Protein 2GT1 (pdb70)

Nearest PDB structures (foldseek):
  2h1f-assembly1_A  TM=1.003E+00  e=7.179E-62  Escherichia coli O6
  2h1h-assembly2_B  TM=9.904E-01  e=3.050E-58  Escherichia coli RS218
  2h1f-assembly2_B  TM=9.824E-01  e=8.985E-54  Escherichia coli O6
  3tov-assembly1_A  TM=8.145E-01  e=1.033E-15  Veillonella parvula DSM 2008
  3tov-assembly2_B  TM=8.050E-01  e=7.998E-15  Veillonella parvula DSM 2008

InterPro domains:
  IPR002201 Glycosyl transferase, family 9 [PF01075] (76-304)
  IPR002201 Glycosyl transferase, family 9 [cd03789] (2-303)
  IPR011908 Lipopolysaccharide heptosyltransferase I [TIGR02193] (2-318)
  IPR051199 Lipopolysaccharide/Lipooligosaccharide Heptosyltransferase [PTHR30160] (1-299)

Structure (mmCIF, N/CA/C/O backbone):
data_2GT1
#
_entry.id   2GT1
#
_cell.length_a   78.650
_cell.length_b   88.790
_cell.length_c   89.810
_cell.angle_alpha   90.00
_cell.angle_beta   90.00
_cell.angle_gamma   90.00
#
_symmetry.space_group_name_H-M   'P 21 21 21'
#
loop_
_entity.id
_entity.type
_entity.pdbx_description
1 polymer 'Lipopolysaccharide heptosyltransferase-1'
2 water water
#
loop_
_atom_site.group_PDB
_atom_site.id
_atom_site.type_symbol
_atom_site.label_atom_id
_atom_site.label_alt_id
_atom_site.label_comp_id
_atom_site.label_asym_id
_atom_site.label_entity_id
_atom_site.label_seq_id
_atom_site.pdbx_PDB_ins_code
_atom_site.Cartn_x
_atom_site.Cartn_y
_atom_site.Cartn_z
_atom_site.occupancy
_atom_site.B_iso_or_equiv
_atom_site.auth_seq_id
_atom_site.auth_comp_id
_atom_site.auth_asym_id
_atom_site.auth_atom_id
_atom_site.pdbx_PDB_model_num
ATOM 1 N N . MET A 1 1 ? -24.481 63.470 50.574 1.00 38.79 1 MET A N 1
ATOM 2 C CA . MET A 1 1 ? -23.704 63.129 49.347 1.00 37.88 1 MET A CA 1
ATOM 3 C C . MET A 1 1 ? -23.597 61.609 49.190 1.00 35.91 1 MET A C 1
ATOM 4 O O . MET A 1 1 ? -23.346 60.894 50.162 1.00 34.87 1 MET A O 1
ATOM 9 N N . ARG A 1 2 ? -23.815 61.113 47.975 1.00 32.92 2 ARG A N 1
ATOM 10 C CA . ARG A 1 2 ? -23.709 59.681 47.724 1.00 29.88 2 ARG A CA 1
ATOM 11 C C . ARG A 1 2 ? -22.716 59.492 46.582 1.00 27.70 2 ARG A C 1
ATOM 12 O O . ARG A 1 2 ? -22.881 60.060 45.505 1.00 25.42 2 ARG A O 1
ATOM 20 N N . VAL A 1 3 ? -21.685 58.693 46.836 1.00 24.02 3 VAL A N 1
ATOM 21 C CA . VAL A 1 3 ? -20.633 58.438 45.855 1.00 20.68 3 VAL A CA 1
ATOM 22 C C . VAL A 1 3 ? -20.581 56.960 45.469 1.00 20.21 3 VAL A C 1
ATOM 23 O O . VAL A 1 3 ? -20.770 56.075 46.308 1.00 20.04 3 VAL A O 1
ATOM 27 N N . LEU A 1 4 ? -20.352 56.687 44.189 1.00 18.52 4 LEU A N 1
ATOM 28 C CA . LEU A 1 4 ? -20.261 55.312 43.740 1.00 17.08 4 LEU A CA 1
ATOM 29 C C . LEU A 1 4 ? -18.784 54.990 43.507 1.00 17.02 4 LEU A C 1
ATOM 30 O O . LEU A 1 4 ? -18.072 55.748 42.844 1.00 15.48 4 LEU A O 1
ATOM 35 N N . ILE A 1 5 ? -18.357 53.864 44.057 1.00 15.59 5 ILE A N 1
ATOM 36 C CA . ILE A 1 5 ? -16.982 53.394 43.920 1.00 14.84 5 ILE A CA 1
ATOM 37 C C . ILE A 1 5 ? -16.896 52.230 42.930 1.00 13.81 5 ILE A C 1
ATOM 38 O O . ILE A 1 5 ? -17.662 51.265 43.028 1.00 15.78 5 ILE A O 1
ATOM 43 N N . VAL A 1 6 ? -15.990 52.329 41.953 1.00 15.27 6 VAL A N 1
ATOM 44 C CA . VAL A 1 6 ? -15.773 51.212 41.026 1.00 15.80 6 VAL A CA 1
ATOM 45 C C . VAL A 1 6 ? -14.356 50.708 41.351 1.00 16.14 6 VAL A C 1
ATOM 46 O O . VAL A 1 6 ? -13.347 51.355 41.039 1.00 15.00 6 VAL A O 1
ATOM 50 N N . LYS A 1 7 ? -14.298 49.560 42.015 1.00 16.24 7 LYS A N 1
ATOM 51 C CA . LYS A 1 7 ? -13.030 48.946 42.434 1.00 16.73 7 LYS A CA 1
ATOM 52 C C . LYS A 1 7 ? -13.456 47.517 42.719 1.00 17.34 7 LYS A C 1
ATOM 53 O O . LYS A 1 7 ? -13.841 47.148 43.832 1.00 16.73 7 LYS A O 1
ATOM 59 N N . THR A 1 8 ? -13.380 46.702 41.683 1.00 20.06 8 THR A N 1
ATOM 60 C CA . THR A 1 8 ? -13.887 45.342 41.760 1.00 20.70 8 THR A CA 1
ATOM 61 C C . THR A 1 8 ? -12.999 44.208 42.194 1.00 22.16 8 THR A C 1
ATOM 62 O O . THR A 1 8 ? -13.439 43.305 42.903 1.00 20.21 8 THR A O 1
ATOM 66 N N . SER A 1 9 ? -11.752 44.230 41.766 1.00 23.41 9 SER A N 1
ATOM 67 C CA . SER A 1 9 ? -10.945 43.089 42.078 1.00 26.85 9 SER A CA 1
ATOM 68 C C . SER A 1 9 ? -9.546 43.175 42.562 1.00 30.32 9 SER A C 1
ATOM 69 O O . SER A 1 9 ? -8.799 44.129 42.335 1.00 32.82 9 SER A O 1
ATOM 72 N N . SER A 1 10 ? -9.230 42.019 43.122 1.00 31.04 10 SER A N 1
ATOM 73 C CA . SER A 1 10 ? -8.035 41.670 43.799 1.00 27.18 10 SER A CA 1
ATOM 74 C C . SER A 1 10 ? -8.564 42.026 45.167 1.00 22.37 10 SER A C 1
ATOM 75 O O . SER A 1 10 ? -8.978 43.159 45.403 1.00 17.71 10 SER A O 1
ATOM 78 N N . MET A 1 11 ? -8.610 41.040 46.042 1.00 19.25 11 MET A N 1
ATOM 79 C CA . MET A 1 11 ? -9.082 41.263 47.387 1.00 17.97 11 MET A CA 1
ATOM 80 C C . MET A 1 11 ? -8.233 42.373 47.971 1.00 17.16 11 MET A C 1
ATOM 81 O O . MET A 1 11 ? -8.738 43.260 48.645 1.00 15.61 11 MET A O 1
ATOM 86 N N . GLY A 1 12 ? -6.931 42.309 47.708 1.00 16.82 12 GLY A N 1
ATOM 87 C CA . GLY A 1 12 ? -6.025 43.322 48.238 1.00 16.93 12 GLY A CA 1
ATOM 88 C C . GLY A 1 12 ? -6.349 44.720 47.734 1.00 17.52 12 GLY A C 1
ATOM 89 O O . GLY A 1 12 ? -6.312 45.684 48.500 1.00 17.08 12 GLY A O 1
ATOM 90 N N . ASP A 1 13 ? -6.661 44.832 46.446 1.00 16.39 13 ASP A N 1
ATOM 91 C CA . ASP A 1 13 ? -7.006 46.126 45.873 1.00 17.16 13 ASP A CA 1
ATOM 92 C C . ASP A 1 13 ? -8.279 46.646 46.535 1.00 16.26 13 ASP A C 1
ATOM 93 O O . ASP A 1 13 ? -8.377 47.830 46.827 1.00 15.93 13 ASP A O 1
ATOM 98 N N . VAL A 1 14 ? -9.244 45.764 46.780 1.00 13.77 14 VAL A N 1
ATOM 99 C CA . VAL A 1 14 ? -10.497 46.212 47.412 1.00 14.73 14 VAL A CA 1
ATOM 100 C C . VAL A 1 14 ? -10.199 46.748 48.817 1.00 13.49 14 VAL A C 1
ATOM 101 O O . VAL A 1 14 ? -10.605 47.855 49.193 1.00 12.84 14 VAL A O 1
ATOM 105 N N . LEU A 1 15 ? -9.488 45.945 49.597 1.00 14.81 15 LEU A N 1
ATOM 106 C CA . LEU A 1 15 ? -9.120 46.328 50.961 1.00 14.55 15 LEU A CA 1
ATOM 107 C C . LEU A 1 15 ? -8.305 47.631 51.035 1.00 17.07 15 LEU A C 1
ATOM 108 O O . LEU A 1 15 ? -8.531 48.446 51.932 1.00 13.11 15 LEU A O 1
ATOM 113 N N . HIS A 1 16 ? -7.383 47.837 50.091 1.00 14.09 16 HIS A N 1
ATOM 114 C CA . HIS A 1 16 ? -6.544 49.048 50.086 1.00 15.60 16 HIS A CA 1
ATOM 115 C C . HIS A 1 16 ? -7.335 50.324 49.835 1.00 15.90 16 HIS A C 1
ATOM 116 O O . HIS A 1 16 ? -6.820 51.417 50.011 1.00 15.18 16 HIS A O 1
ATOM 123 N N . THR A 1 17 ? -8.586 50.170 49.416 1.00 15.21 17 THR A N 1
ATOM 124 C CA . THR A 1 17 ? -9.460 51.301 49.132 1.00 13.23 17 THR A CA 1
ATOM 125 C C . THR A 1 17 ? -10.146 51.834 50.402 1.00 14.31 17 THR A C 1
ATOM 126 O O . THR A 1 17 ? -10.559 52.989 50.455 1.00 13.61 17 THR A O 1
ATOM 130 N N . LEU A 1 18 ? -10.248 50.989 51.418 1.00 14.41 18 LEU A N 1
ATOM 131 C CA . LEU A 1 18 ? -10.936 51.342 52.655 1.00 14.74 18 LEU A CA 1
ATOM 132 C C . LEU A 1 18 ? -10.477 52.627 53.341 1.00 14.89 18 LEU A C 1
ATOM 133 O O . LEU A 1 18 ? -11.309 53.433 53.746 1.00 14.57 18 LEU A O 1
ATOM 138 N N . PRO A 1 19 ? -9.153 52.844 53.473 1.00 16.33 19 PRO A N 1
ATOM 139 C CA . PRO A 1 19 ? -8.696 54.073 54.134 1.00 15.40 19 PRO A CA 1
ATOM 140 C C . PRO A 1 19 ? -9.188 55.368 53.489 1.00 17.20 19 PRO A C 1
ATOM 141 O O . PRO A 1 19 ? -9.361 56.371 54.177 1.00 17.83 19 PRO A O 1
ATOM 145 N N . ALA A 1 20 ? -9.410 55.347 52.177 1.00 15.12 20 ALA A N 1
ATOM 146 C CA . ALA A 1 20 ? -9.896 56.534 51.491 1.00 15.37 20 ALA A CA 1
ATOM 147 C C . ALA A 1 20 ? -11.337 56.867 51.903 1.00 15.14 20 ALA A C 1
ATOM 148 O O . ALA A 1 20 ? -11.689 58.043 51.991 1.00 15.16 20 ALA A O 1
ATOM 150 N N . LEU A 1 21 ? -12.170 55.850 52.126 1.00 15.82 21 LEU A N 1
ATOM 151 C CA . LEU A 1 21 ? -13.544 56.100 52.555 1.00 16.31 21 LEU A CA 1
ATOM 152 C C . LEU A 1 21 ? -13.498 56.715 53.956 1.00 18.27 21 LEU A C 1
ATOM 153 O O . LEU A 1 21 ? -14.272 57.611 54.275 1.00 19.43 21 LEU A O 1
ATOM 158 N N . THR A 1 22 ? -12.593 56.219 54.793 1.00 17.77 22 THR A N 1
ATOM 159 C CA . THR A 1 22 ? -12.451 56.744 56.146 1.00 19.07 22 THR A CA 1
ATOM 160 C C . THR A 1 22 ? -12.121 58.239 56.067 1.00 18.77 22 THR A C 1
ATOM 161 O O . THR A 1 22 ? -12.799 59.057 56.698 1.00 20.65 22 THR A O 1
ATOM 165 N N . ASP A 1 23 ? -11.096 58.598 55.296 1.00 17.59 23 ASP A N 1
ATOM 166 C CA . ASP A 1 23 ? -10.734 60.012 55.108 1.00 19.39 23 ASP A CA 1
ATOM 167 C C . ASP A 1 23 ? -11.961 60.834 54.703 1.00 20.06 23 ASP A C 1
ATOM 168 O O . ASP A 1 23 ? -12.226 61.917 55.228 1.00 20.04 23 ASP A O 1
ATOM 173 N N . ALA A 1 24 ? -12.687 60.322 53.724 1.00 19.99 24 ALA A N 1
ATOM 174 C CA . ALA A 1 24 ? -13.851 61.028 53.202 1.00 21.50 24 ALA A CA 1
ATOM 175 C C . ALA A 1 24 ? -14.968 61.231 54.214 1.00 22.87 24 ALA A C 1
ATOM 176 O O . ALA A 1 24 ? -15.576 62.299 54.282 1.00 21.73 24 ALA A O 1
ATOM 178 N N . GLN A 1 25 ? -15.243 60.200 54.994 1.00 24.25 25 GLN A N 1
ATOM 179 C CA . GLN A 1 25 ? -16.287 60.267 55.994 1.00 26.40 25 GLN A CA 1
ATOM 180 C C . GLN A 1 25 ? -15.907 61.289 57.055 1.00 26.35 25 GLN A C 1
ATOM 181 O O . GLN A 1 25 ? -16.769 61.948 57.635 1.00 27.28 25 GLN A O 1
ATOM 187 N N . GLN A 1 26 ? -14.613 61.429 57.305 1.00 24.93 26 GLN A N 1
ATOM 188 C CA . GLN A 1 26 ? -14.156 62.388 58.291 1.00 26.91 26 GLN A CA 1
ATOM 189 C C . GLN A 1 26 ? -14.155 63.816 57.730 1.00 26.23 26 GLN A C 1
ATOM 190 O O . GLN A 1 26 ? -14.396 64.771 58.461 1.00 25.95 26 GLN A O 1
ATOM 196 N N . ALA A 1 27 ? -13.912 63.967 56.433 1.00 23.07 27 ALA A N 1
ATOM 197 C CA . ALA A 1 27 ? -13.907 65.303 55.829 1.00 24.56 27 ALA A CA 1
ATOM 198 C C . ALA A 1 27 ? -15.293 65.762 55.407 1.00 24.84 27 ALA A C 1
ATOM 199 O O . ALA A 1 27 ? -15.577 66.956 55.396 1.00 27.60 27 ALA A O 1
ATOM 201 N N . ILE A 1 28 ? -16.153 64.807 55.062 1.00 24.62 28 ILE A N 1
ATOM 202 C CA . ILE A 1 28 ? -17.501 65.095 54.593 1.00 27.40 28 ILE A CA 1
ATOM 203 C C . ILE A 1 28 ? -18.552 64.360 55.431 1.00 29.58 28 ILE A C 1
ATOM 204 O O . ILE A 1 28 ? -18.979 63.248 55.100 1.00 26.97 28 ILE A O 1
ATOM 209 N N . PRO A 1 29 ? -18.969 64.968 56.548 1.00 31.77 29 PRO A N 1
ATOM 210 C CA . PRO A 1 29 ? -19.977 64.334 57.405 1.00 32.93 29 PRO A CA 1
ATOM 211 C C . PRO A 1 29 ? -21.219 63.888 56.612 1.00 31.56 29 PRO A C 1
ATOM 212 O O . PRO A 1 29 ? -21.709 64.608 55.739 1.00 32.03 29 PRO A O 1
ATOM 216 N N . GLY A 1 30 ? -21.708 62.689 56.900 1.00 31.61 30 GLY A N 1
ATOM 217 C CA . GLY A 1 30 ? -22.900 62.208 56.221 1.00 31.29 30 GLY A CA 1
ATOM 218 C C . GLY A 1 30 ? -22.707 61.500 54.888 1.00 29.10 30 GLY A C 1
ATOM 219 O O . GLY A 1 30 ? -23.615 60.825 54.407 1.00 28.38 30 GLY A O 1
ATOM 220 N N . ILE A 1 31 ? -21.534 61.646 54.283 1.00 26.86 31 ILE A N 1
ATOM 221 C CA . ILE A 1 31 ? -21.280 61.006 52.997 1.00 24.81 31 ILE A CA 1
ATOM 222 C C . ILE A 1 31 ? -21.428 59.488 53.070 1.00 24.17 31 ILE A C 1
ATOM 223 O O . ILE A 1 31 ? -21.037 58.850 54.049 1.00 25.11 31 ILE A O 1
ATOM 228 N N . LYS A 1 32 ? -22.009 58.906 52.030 1.00 23.23 32 LYS A N 1
ATOM 229 C CA . LYS A 1 32 ? -22.176 57.465 51.964 1.00 23.12 32 LYS A CA 1
ATOM 230 C C . LYS A 1 32 ? -21.705 56.964 50.593 1.00 23.06 32 LYS A C 1
ATOM 231 O O . LYS A 1 32 ? -21.818 57.670 49.593 1.00 21.73 32 LYS A O 1
ATOM 237 N N . PHE A 1 33 ? -21.187 55.743 50.563 1.00 21.04 33 PHE A N 1
ATOM 238 C CA . PHE A 1 33 ? -20.683 55.173 49.321 1.00 21.56 33 PHE A CA 1
ATOM 239 C C . PHE A 1 33 ? -21.390 53.893 48.902 1.00 21.37 33 PHE A C 1
ATOM 240 O O . PHE A 1 33 ? -21.747 53.057 49.734 1.00 24.71 33 PHE A O 1
ATOM 248 N N . ASP A 1 34 ? -21.614 53.745 47.603 1.00 19.76 34 ASP A N 1
ATOM 249 C CA . ASP A 1 34 ? -22.149 52.497 47.087 1.00 17.78 34 ASP A CA 1
ATOM 250 C C . ASP A 1 34 ? -20.869 51.926 46.468 1.00 18.21 34 ASP A C 1
ATOM 251 O O . ASP A 1 34 ? -19.936 52.678 46.155 1.00 17.48 34 ASP A O 1
ATOM 256 N N . TRP A 1 35 ? -20.809 50.622 46.269 1.00 16.60 35 TRP A N 1
ATOM 257 C CA . TRP A 1 35 ? -19.559 50.032 45.781 1.00 18.19 35 TRP A CA 1
ATOM 258 C C . TRP A 1 35 ? -19.762 48.832 44.859 1.00 16.62 35 TRP A C 1
ATOM 259 O O . TRP A 1 35 ? -20.377 47.838 45.250 1.00 17.10 35 TRP A O 1
ATOM 270 N N . VAL A 1 36 ? -19.240 48.928 43.639 1.00 16.63 36 VAL A N 1
ATOM 271 C CA . VAL A 1 36 ? -19.315 47.833 42.678 1.00 16.32 36 VAL A CA 1
ATOM 272 C C . VAL A 1 36 ? -18.072 46.979 42.922 1.00 18.06 36 VAL A C 1
ATOM 273 O O . VAL A 1 36 ? -16.937 47.447 42.754 1.00 16.74 36 VAL A O 1
ATOM 277 N N . VAL A 1 37 ? -18.284 45.730 43.311 1.00 17.15 37 VAL A N 1
ATOM 278 C CA . VAL A 1 37 ? -17.175 44.842 43.652 1.00 20.20 37 VAL A CA 1
ATOM 279 C C . VAL A 1 37 ? -17.452 43.417 43.172 1.00 21.09 37 VAL A C 1
ATOM 280 O O . VAL A 1 37 ? -18.610 43.036 43.041 1.00 19.65 37 VAL A O 1
ATOM 284 N N . GLU A 1 38 ? -16.392 42.648 42.889 1.00 21.11 38 GLU A N 1
ATOM 285 C CA . GLU A 1 38 ? -16.540 41.249 42.464 1.00 22.06 38 GLU A CA 1
ATOM 286 C C . GLU A 1 38 ? -17.291 40.501 43.562 1.00 23.96 38 GLU A C 1
ATOM 287 O O . GLU A 1 38 ? -17.047 40.741 44.750 1.00 24.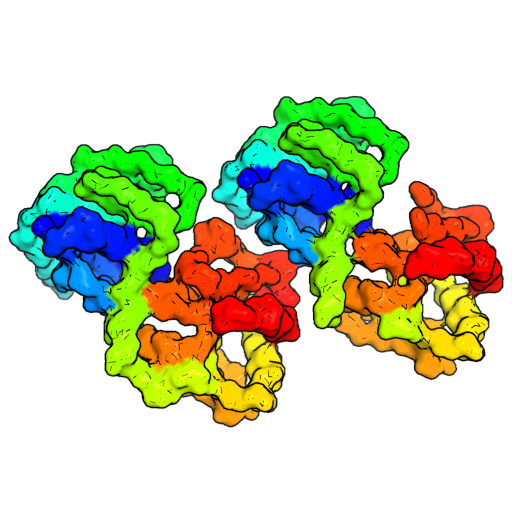48 38 GLU A O 1
ATOM 293 N N . GLU A 1 39 ? -18.179 39.588 43.169 1.00 22.80 39 GLU A N 1
ATOM 294 C CA . GLU A 1 39 ? -18.980 38.826 44.123 1.00 25.42 39 GLU A CA 1
ATOM 295 C C . GLU A 1 39 ? -18.187 38.156 45.245 1.00 26.49 39 GLU A C 1
ATOM 296 O O . GLU A 1 39 ? -18.638 38.129 46.395 1.00 28.72 39 GLU A O 1
ATOM 302 N N . GLY A 1 40 ? -17.025 37.601 44.918 1.00 25.53 40 GLY A N 1
ATOM 303 C CA . GLY A 1 40 ? -16.221 36.947 45.936 1.00 25.60 40 GLY A CA 1
ATOM 304 C C . GLY A 1 40 ? -15.748 37.870 47.054 1.00 26.60 40 GLY A C 1
ATOM 305 O O . GLY A 1 40 ? -15.370 37.398 48.129 1.00 26.39 40 GLY A O 1
ATOM 306 N N . PHE A 1 41 ? -15.780 39.183 46.823 1.00 24.25 41 PHE A N 1
ATOM 307 C CA . PHE A 1 41 ? -15.318 40.142 47.837 1.00 24.99 41 PHE A CA 1
ATOM 308 C C . PHE A 1 41 ? -16.429 41.051 48.328 1.00 22.51 41 PHE A C 1
ATOM 309 O O . PHE A 1 41 ? -16.184 42.001 49.066 1.00 21.75 41 PHE A O 1
ATOM 317 N N . ALA A 1 42 ? -17.657 40.750 47.932 1.00 22.78 42 ALA A N 1
ATOM 318 C CA . ALA A 1 42 ? -18.802 41.574 48.309 1.00 21.95 42 ALA A CA 1
ATOM 319 C C . ALA A 1 42 ? -18.990 41.882 49.797 1.00 20.18 42 ALA A C 1
ATOM 320 O O . ALA A 1 42 ? -19.545 42.924 50.148 1.00 22.87 42 ALA A O 1
ATOM 322 N N . GLN A 1 43 ? -18.553 40.997 50.682 1.00 21.57 43 GLN A N 1
ATOM 323 C CA . GLN A 1 43 ? -18.737 41.272 52.106 1.00 21.62 43 GLN A CA 1
ATOM 324 C C . GLN A 1 43 ? -17.808 42.372 52.630 1.00 20.42 43 GLN A C 1
ATOM 325 O O . GLN A 1 43 ? -18.144 43.094 53.581 1.00 19.70 43 GLN A O 1
ATOM 331 N N . ILE A 1 44 ? -16.647 42.522 52.002 1.00 19.29 44 ILE A N 1
ATOM 332 C CA . ILE A 1 44 ? -15.687 43.514 52.487 1.00 19.09 44 ILE A CA 1
ATOM 333 C C . ILE A 1 44 ? -16.212 44.944 52.638 1.00 18.90 44 ILE A C 1
ATOM 334 O O . ILE A 1 44 ? -16.094 45.544 53.714 1.00 17.62 44 ILE A O 1
ATOM 339 N N . PRO A 1 45 ? -16.814 45.516 51.579 1.00 18.58 45 PRO A N 1
ATOM 340 C CA . PRO A 1 45 ? -17.323 46.884 51.714 1.00 18.80 45 PRO A CA 1
ATOM 341 C C . PRO A 1 45 ? -18.391 47.055 52.810 1.00 19.92 45 PRO A C 1
ATOM 342 O O . PRO A 1 45 ? -18.475 48.114 53.446 1.00 17.73 45 PRO A O 1
ATOM 346 N N . SER A 1 46 ? -19.193 46.020 53.036 1.00 21.33 46 SER A N 1
ATOM 347 C CA . SER A 1 46 ? -20.257 46.092 54.049 1.00 22.58 46 SER A CA 1
ATOM 348 C C . SER A 1 46 ? -19.737 46.275 55.472 1.00 23.50 46 SER A C 1
ATOM 349 O O . SER A 1 46 ? -20.494 46.656 56.367 1.00 22.60 46 SER A O 1
ATOM 352 N N . TRP A 1 47 ? -18.451 46.008 55.690 1.00 22.99 47 TRP A N 1
ATOM 353 C CA . TRP A 1 47 ? -17.887 46.159 57.023 1.00 22.73 47 TRP A CA 1
ATOM 354 C C . TRP A 1 47 ? -17.547 47.607 57.360 1.00 23.74 47 TRP A C 1
ATOM 355 O O . TRP A 1 47 ? -17.349 47.941 58.522 1.00 24.26 47 TRP A O 1
ATOM 366 N N . HIS A 1 48 ? -17.490 48.474 56.352 1.00 22.36 48 HIS A N 1
ATOM 367 C CA . HIS A 1 48 ? -17.151 49.868 56.596 1.00 21.99 48 HIS A CA 1
ATOM 368 C C . HIS A 1 48 ? -18.409 50.702 56.864 1.00 22.60 48 HIS A C 1
ATOM 369 O O . HIS A 1 48 ? -19.394 50.592 56.144 1.00 21.67 48 HIS A O 1
ATOM 376 N N . ALA A 1 49 ? -18.364 51.548 57.890 1.00 22.96 49 ALA A N 1
ATOM 377 C CA . ALA A 1 49 ? -19.526 52.374 58.259 1.00 24.32 49 ALA A CA 1
ATOM 378 C C . ALA A 1 49 ? -20.080 53.303 57.172 1.00 24.48 49 ALA A C 1
ATOM 379 O O . ALA A 1 49 ? -21.288 53.571 57.140 1.00 25.46 49 ALA A O 1
ATOM 381 N N . ALA A 1 50 ? -19.208 53.791 56.293 1.00 22.04 50 ALA A N 1
ATOM 382 C CA . ALA A 1 50 ? -19.610 54.710 55.234 1.00 21.78 50 ALA A CA 1
ATOM 383 C C . ALA A 1 50 ? -20.228 54.065 53.991 1.00 21.00 50 ALA A C 1
ATOM 384 O O . ALA A 1 50 ? -20.630 54.772 53.075 1.00 22.40 50 ALA A O 1
ATOM 386 N N . VAL A 1 51 ? -20.307 52.745 53.953 1.00 22.03 51 VAL A N 1
ATOM 387 C CA . VAL A 1 51 ? -20.856 52.058 52.787 1.00 23.54 51 VAL A CA 1
ATOM 388 C C . VAL A 1 51 ? -22.345 51.743 52.916 1.00 26.25 51 VAL A C 1
ATOM 389 O O . VAL A 1 51 ? -22.805 51.260 53.953 1.00 25.04 51 VAL A O 1
ATOM 393 N N . GLU A 1 52 ? -23.092 52.028 51.855 1.00 26.61 52 GLU A N 1
ATOM 394 C CA . GLU A 1 52 ? -24.521 51.752 51.845 1.00 28.94 52 GLU A CA 1
ATOM 395 C C . GLU A 1 52 ? -24.784 50.519 50.981 1.00 28.36 52 GLU A C 1
ATOM 396 O O . GLU A 1 52 ? -24.790 49.393 51.480 1.00 29.48 52 GLU A O 1
ATOM 402 N N . ARG A 1 53 ? -24.967 50.725 49.679 1.00 27.26 53 ARG A N 1
ATOM 403 C CA . ARG A 1 53 ? -25.249 49.621 48.768 1.00 28.04 53 ARG A CA 1
ATOM 404 C C . ARG A 1 53 ? -24.020 48.977 48.138 1.00 27.58 53 ARG A C 1
ATOM 405 O O . ARG A 1 53 ? -23.131 49.666 47.635 1.00 25.53 53 ARG A O 1
ATOM 413 N N . VAL A 1 54 ? -23.978 47.651 48.177 1.00 24.49 54 VAL A N 1
ATOM 414 C CA . VAL A 1 54 ? -22.893 46.904 47.561 1.00 24.31 54 VAL A CA 1
ATOM 415 C C . VAL A 1 54 ? -23.499 46.301 46.302 1.00 25.19 54 VAL A C 1
ATOM 416 O O . VAL A 1 54 ? -24.521 45.618 46.373 1.00 25.18 54 VAL A O 1
ATOM 420 N N . ILE A 1 55 ? -22.878 46.556 45.154 1.00 22.61 55 ILE A N 1
ATOM 421 C CA . ILE A 1 55 ? -23.386 46.053 43.873 1.00 24.15 55 ILE A CA 1
ATOM 422 C C . ILE A 1 55 ? -22.387 45.059 43.299 1.00 24.44 55 ILE A C 1
ATOM 423 O O . ILE A 1 55 ? -21.398 45.451 42.687 1.00 24.63 55 ILE A O 1
ATOM 428 N N . PRO A 1 56 ? -22.640 43.753 43.482 1.00 24.42 56 PRO A N 1
ATOM 429 C CA . PRO A 1 56 ? -21.735 42.716 42.980 1.00 25.19 56 PRO A CA 1
ATOM 430 C C . PRO A 1 56 ? -21.698 42.462 41.476 1.00 25.13 56 PRO A C 1
ATOM 431 O O . PRO A 1 56 ? -22.717 42.545 40.789 1.00 24.44 56 PRO A O 1
ATOM 435 N N . VAL A 1 57 ? -20.500 42.179 40.977 1.00 24.06 57 VAL A N 1
ATOM 436 C CA . VAL A 1 57 ? -20.296 41.834 39.575 1.00 25.56 57 VAL A CA 1
ATOM 437 C C . VAL A 1 57 ? -19.502 40.541 39.582 1.00 28.02 57 VAL A C 1
ATOM 438 O O . VAL A 1 57 ? -18.933 40.167 40.606 1.00 25.99 57 VAL A O 1
ATOM 442 N N . ALA A 1 58 ? -19.473 39.862 38.439 1.00 30.30 58 ALA A N 1
ATOM 443 C CA . ALA A 1 58 ? -18.741 38.615 38.296 1.00 32.14 58 ALA A CA 1
ATOM 444 C C . ALA A 1 58 ? -18.261 38.591 36.850 1.00 33.50 58 ALA A C 1
ATOM 445 O O . ALA A 1 58 ? -18.656 37.730 36.062 1.00 32.65 58 ALA A O 1
ATOM 447 N N . ILE A 1 59 ? -17.411 39.554 36.513 1.00 34.96 59 ILE A N 1
ATOM 448 C CA . ILE A 1 59 ? -16.896 39.691 35.157 1.00 37.72 59 ILE A CA 1
ATOM 449 C C . ILE A 1 59 ? -16.315 38.416 34.552 1.00 39.95 59 ILE A C 1
ATOM 450 O O . ILE A 1 59 ? -16.735 37.997 33.473 1.00 40.74 59 ILE A O 1
ATOM 455 N N . ARG A 1 60 ? -15.358 37.793 35.234 1.00 43.26 60 ARG A N 1
ATOM 456 C CA . ARG A 1 60 ? -14.728 36.584 34.703 1.00 45.45 60 ARG A CA 1
ATOM 457 C C . ARG A 1 60 ? -15.707 35.436 34.525 1.00 45.84 60 ARG A C 1
ATOM 458 O O . ARG A 1 60 ? -15.664 34.730 33.515 1.00 46.55 60 ARG A O 1
ATOM 466 N N . ARG A 1 61 ? -16.587 35.245 35.502 1.00 44.97 61 ARG A N 1
ATOM 467 C CA . ARG A 1 61 ? -17.562 34.170 35.413 1.00 44.23 61 ARG A CA 1
ATOM 468 C C . ARG A 1 61 ? -18.559 34.447 34.293 1.00 44.69 61 ARG A C 1
ATOM 469 O O . ARG A 1 61 ? -18.886 33.560 33.504 1.00 45.69 61 ARG A O 1
ATOM 477 N N . TRP A 1 62 ? -19.047 35.680 34.232 1.00 43.85 62 TRP A N 1
ATOM 478 C CA . TRP A 1 62 ? -19.991 36.063 33.193 1.00 43.86 62 TRP A CA 1
ATOM 479 C C . TRP A 1 62 ? -19.350 35.910 31.813 1.00 46.40 62 TRP A C 1
ATOM 480 O O . TRP A 1 62 ? -19.977 35.402 30.883 1.00 47.04 62 TRP A O 1
ATOM 491 N N . ARG A 1 63 ? -18.102 36.360 31.692 1.00 48.55 63 ARG A N 1
ATOM 492 C CA . ARG A 1 63 ? -17.363 36.307 30.433 1.00 51.56 63 ARG A CA 1
ATOM 493 C C . ARG A 1 63 ? -17.368 34.916 29.788 1.00 52.25 63 ARG A C 1
ATOM 494 O O . ARG A 1 63 ? -17.206 34.780 28.571 1.00 52.07 63 ARG A O 1
ATOM 502 N N . LYS A 1 64 ? -17.551 33.882 30.598 1.00 51.85 64 LYS A N 1
ATOM 503 C CA . LYS A 1 64 ? -17.597 32.523 30.077 1.00 52.25 64 LYS A CA 1
ATOM 504 C C . LYS A 1 64 ? -19.065 32.149 29.898 1.00 52.44 64 LYS A C 1
ATOM 505 O O . LYS A 1 64 ? -19.606 31.393 30.705 1.00 53.76 64 LYS A O 1
ATOM 511 N N . ALA A 1 65 ? -19.691 32.689 28.849 1.00 51.70 65 ALA A N 1
ATOM 512 C CA . ALA A 1 65 ? -21.106 32.467 28.510 1.00 50.48 65 ALA A CA 1
ATOM 513 C C . ALA A 1 65 ? -21.863 33.773 28.696 1.00 50.07 65 ALA A C 1
ATOM 514 O O . ALA A 1 65 ? -22.970 33.795 29.234 1.00 49.61 65 ALA A O 1
ATOM 516 N N . TRP A 1 66 ? -21.257 34.854 28.223 1.00 49.89 66 TRP A N 1
ATOM 517 C CA . TRP A 1 66 ? -21.816 36.193 28.342 1.00 50.32 66 TRP A CA 1
ATOM 518 C C . TRP A 1 66 ? -23.274 36.380 27.906 1.00 51.04 66 TRP A C 1
ATOM 519 O O . TRP A 1 66 ? -24.050 37.025 28.616 1.00 51.11 66 TRP A O 1
ATOM 530 N N . PHE A 1 67 ? -23.654 35.823 26.757 1.00 50.85 67 PHE A N 1
ATOM 531 C CA . PHE A 1 67 ? -25.019 35.997 26.272 1.00 50.51 67 PHE A CA 1
ATOM 532 C C . PHE A 1 67 ? -26.014 34.877 26.555 1.00 50.38 67 PHE A C 1
ATOM 533 O O . PHE A 1 67 ? -27.098 34.845 25.966 1.00 49.52 67 PHE A O 1
ATOM 541 N N . SER A 1 68 ? -25.664 33.962 27.451 1.00 49.94 68 SER A N 1
ATOM 542 C CA . SER A 1 68 ? -26.579 32.884 27.793 1.00 49.39 68 SER A CA 1
ATOM 543 C C . SER A 1 68 ? -27.693 33.491 28.640 1.00 49.64 68 SER A C 1
ATOM 544 O O . SER A 1 68 ? -27.463 34.449 29.378 1.00 49.38 68 SER A O 1
ATOM 547 N N . ALA A 1 69 ? -28.897 32.935 28.536 1.00 48.39 69 ALA A N 1
ATOM 548 C CA . ALA A 1 69 ? -30.040 33.447 29.285 1.00 48.24 69 ALA A CA 1
ATOM 549 C C . ALA A 1 69 ? -29.746 33.707 30.761 1.00 47.19 69 ALA A C 1
ATOM 550 O O . ALA A 1 69 ? -30.045 34.783 31.273 1.00 46.45 69 ALA A O 1
ATOM 552 N N . PRO A 1 70 ? -29.165 32.723 31.468 1.00 47.21 70 PRO A N 1
ATOM 553 C CA . PRO A 1 70 ? -28.857 32.901 32.894 1.00 46.50 70 PRO A CA 1
ATOM 554 C C . PRO A 1 70 ? -27.992 34.130 33.170 1.00 44.89 70 PRO A C 1
ATOM 555 O O . PRO A 1 70 ? -28.365 35.001 33.953 1.00 45.24 70 PRO A O 1
ATOM 559 N N . ILE A 1 71 ? -26.832 34.190 32.526 1.00 43.37 71 ILE A N 1
ATOM 560 C CA . ILE A 1 71 ? -25.925 35.318 32.707 1.00 41.55 71 ILE A CA 1
ATOM 561 C C . ILE A 1 71 ? -26.594 36.608 32.244 1.00 40.60 71 ILE A C 1
ATOM 562 O O . ILE A 1 71 ? -26.498 37.648 32.902 1.00 39.15 71 ILE A O 1
ATOM 567 N N . LYS A 1 72 ? -27.283 36.528 31.111 1.00 39.58 72 LYS A N 1
ATOM 568 C CA . LYS A 1 72 ? -27.985 37.673 30.553 1.00 38.93 72 LYS A CA 1
ATOM 569 C C . LYS A 1 72 ? -28.874 38.272 31.634 1.00 37.36 72 LYS A C 1
ATOM 570 O O . LYS A 1 72 ? -28.943 39.487 31.796 1.00 37.37 72 LYS A O 1
ATOM 576 N N . ALA A 1 73 ? -29.550 37.405 32.377 1.00 35.75 73 ALA A N 1
ATOM 577 C CA . ALA A 1 73 ? -30.438 37.836 33.447 1.00 34.90 73 ALA A CA 1
ATOM 578 C C . ALA A 1 73 ? -29.635 38.511 34.550 1.00 34.79 73 ALA A C 1
ATOM 579 O O . ALA A 1 73 ? -30.016 39.568 35.051 1.00 34.93 73 ALA A O 1
ATOM 581 N N . GLU A 1 74 ? -28.524 37.892 34.931 1.00 34.18 74 GLU A N 1
ATOM 582 C CA . GLU A 1 74 ? -27.676 38.451 35.981 1.00 34.40 74 GLU A CA 1
ATOM 583 C C . GLU A 1 74 ? -27.190 39.839 35.602 1.00 33.12 74 GLU A C 1
ATOM 584 O O . GLU A 1 74 ? -27.309 40.781 36.383 1.00 32.64 74 GLU A O 1
ATOM 590 N N . ARG A 1 75 ? -26.639 39.958 34.399 1.00 33.43 75 ARG A N 1
ATOM 591 C CA . ARG A 1 75 ? -26.126 41.233 33.911 1.00 33.10 75 ARG A CA 1
ATOM 592 C C . ARG A 1 75 ? -27.209 42.315 33.858 1.00 32.59 75 ARG A C 1
ATOM 593 O O . ARG A 1 75 ? -26.953 43.481 34.177 1.00 32.02 75 ARG A O 1
ATOM 601 N N . LYS A 1 76 ? -28.422 41.938 33.460 1.00 30.22 76 LYS A N 1
ATOM 602 C CA . LYS A 1 76 ? -29.509 42.910 33.391 1.00 29.00 76 LYS A CA 1
ATOM 603 C C . LYS A 1 76 ? -29.813 43.414 34.794 1.00 28.41 76 LYS A C 1
ATOM 604 O O . LYS A 1 76 ? -30.011 44.613 35.006 1.00 29.61 76 LYS A O 1
ATOM 610 N N . ALA A 1 77 ? -29.853 42.496 35.755 1.00 28.02 77 ALA A N 1
ATOM 611 C CA . ALA A 1 77 ? -30.125 42.861 37.141 1.00 28.79 77 ALA A CA 1
ATOM 612 C C . ALA A 1 77 ? -29.011 43.798 37.628 1.00 28.41 77 ALA A C 1
ATOM 613 O O . ALA A 1 77 ? -29.264 44.751 38.362 1.00 27.45 77 ALA A O 1
ATOM 615 N N . PHE A 1 78 ? -27.781 43.516 37.206 1.00 27.63 78 PHE A N 1
ATOM 616 C CA . PHE A 1 78 ? -26.633 44.340 37.570 1.00 28.32 78 PHE A CA 1
ATOM 617 C C . PHE A 1 78 ? -26.732 45.763 37.003 1.00 28.23 78 PHE A C 1
ATOM 618 O O . PHE A 1 78 ? -26.576 46.740 37.724 1.00 26.87 78 PHE A O 1
ATOM 626 N N . ARG A 1 79 ? -26.979 45.881 35.703 1.00 28.76 79 ARG A N 1
ATOM 627 C CA . ARG A 1 79 ? -27.082 47.199 35.090 1.00 28.35 79 ARG A CA 1
ATOM 628 C C . ARG A 1 79 ? -28.198 48.030 35.709 1.00 28.54 79 ARG A C 1
ATOM 629 O O . ARG A 1 79 ? -28.061 49.241 35.893 1.00 24.16 79 ARG A O 1
ATOM 637 N N . GLU A 1 80 ? -29.304 47.378 36.046 1.00 28.74 80 GLU A N 1
ATOM 638 C CA . GLU A 1 80 ? -30.416 48.087 36.654 1.00 30.92 80 GLU A CA 1
ATOM 639 C C . GLU A 1 80 ? -30.041 48.601 38.039 1.00 30.22 80 GLU A C 1
ATOM 640 O O . GLU A 1 80 ? -30.416 49.709 38.418 1.00 30.48 80 GLU A O 1
ATOM 646 N N . ALA A 1 81 ? -29.286 47.801 38.785 1.00 30.58 81 ALA A N 1
ATOM 647 C CA . ALA A 1 81 ? -28.848 48.188 40.125 1.00 28.73 81 ALA A CA 1
ATOM 648 C C . ALA A 1 81 ? -27.856 49.341 40.010 1.00 28.11 81 ALA A C 1
ATOM 649 O O . ALA A 1 81 ? -27.960 50.345 40.714 1.00 28.34 81 ALA A O 1
ATOM 651 N N . LEU A 1 82 ? -26.894 49.182 39.108 1.00 26.68 82 LEU A N 1
ATOM 652 C CA . LEU A 1 82 ? -25.870 50.195 38.873 1.00 25.40 82 LEU A CA 1
ATOM 653 C C . LEU A 1 82 ? -26.438 51.560 38.463 1.00 25.52 82 LEU A C 1
ATOM 654 O O . LEU A 1 82 ? -25.975 52.600 38.942 1.00 25.37 82 LEU A O 1
ATOM 659 N N . GLN A 1 83 ? -27.447 51.567 37.593 1.00 24.28 83 GLN A N 1
ATOM 660 C CA . GLN A 1 83 ? -28.014 52.829 37.113 1.00 25.78 83 GLN A CA 1
ATOM 661 C C . GLN A 1 83 ? -29.206 53.386 37.904 1.00 26.25 83 GLN A C 1
ATOM 662 O O . GLN A 1 83 ? -29.748 54.434 37.559 1.00 27.25 83 GLN A O 1
ATOM 668 N N . ALA A 1 84 ? -29.601 52.700 38.966 1.00 28.04 84 ALA A N 1
ATOM 669 C CA . ALA A 1 84 ? -30.738 53.130 39.774 1.00 28.72 84 ALA A CA 1
ATOM 670 C C . ALA A 1 84 ? -30.576 54.518 40.379 1.00 30.60 84 ALA A C 1
ATOM 671 O O . ALA A 1 84 ? -31.479 55.349 40.306 1.00 30.58 84 ALA A O 1
ATOM 673 N N . LYS A 1 85 ? -29.420 54.787 40.969 1.00 31.32 85 LYS A N 1
ATOM 674 C CA . LYS A 1 85 ? -29.199 56.084 41.593 1.00 31.72 85 LYS A CA 1
ATOM 675 C C . LYS A 1 85 ? -28.350 57.082 40.803 1.00 31.24 85 LYS A C 1
ATOM 676 O O . LYS A 1 85 ? -27.464 56.706 40.044 1.00 29.11 85 LYS A O 1
ATOM 682 N N . ASN A 1 86 ? -28.641 58.366 40.984 1.00 30.54 86 ASN A N 1
ATOM 683 C CA . ASN A 1 86 ? -27.857 59.416 40.348 1.00 30.21 86 ASN A CA 1
ATOM 684 C C . ASN A 1 86 ? -26.878 59.889 41.415 1.00 29.06 86 ASN A C 1
ATOM 685 O O . ASN A 1 86 ? -27.263 60.511 42.409 1.00 27.78 86 ASN A O 1
ATOM 690 N N . TYR A 1 87 ? -25.608 59.570 41.206 1.00 25.23 87 TYR A N 1
ATOM 691 C CA . TYR A 1 87 ? -24.558 59.898 42.162 1.00 24.07 87 TYR A CA 1
ATOM 692 C C . TYR A 1 87 ? -23.949 61.294 42.046 1.00 24.37 87 TYR A C 1
ATOM 693 O O . TYR A 1 87 ? -23.908 61.901 40.963 1.00 25.00 87 TYR A O 1
ATOM 702 N N . ASP A 1 88 ? -23.471 61.804 43.176 1.00 22.74 88 ASP A N 1
ATOM 703 C CA . ASP A 1 88 ? -22.821 63.100 43.208 1.00 23.43 88 ASP A CA 1
ATOM 704 C C . ASP A 1 88 ? -21.441 62.955 42.579 1.00 23.40 88 ASP A C 1
ATOM 705 O O . ASP A 1 88 ? -20.860 63.921 42.090 1.00 24.08 88 ASP A O 1
ATOM 710 N N . ALA A 1 89 ? -20.932 61.730 42.593 1.00 24.23 89 ALA A N 1
ATOM 711 C CA . ALA A 1 89 ? -19.639 61.418 41.989 1.00 22.43 89 ALA A CA 1
ATOM 712 C C . ALA A 1 89 ? -19.494 59.922 41.858 1.00 21.46 89 ALA A C 1
ATOM 713 O O . ALA A 1 89 ? -20.052 59.148 42.644 1.00 20.89 89 ALA A O 1
ATOM 715 N N . VAL A 1 90 ? -18.766 59.511 40.827 1.00 19.96 90 VAL A N 1
ATOM 716 C CA . VAL A 1 90 ? -18.481 58.106 40.607 1.00 18.42 90 VAL A CA 1
ATOM 717 C C . VAL A 1 90 ? -16.954 58.109 40.586 1.00 18.81 90 VAL A C 1
ATOM 718 O O . VAL A 1 90 ? -16.346 58.882 39.845 1.00 18.62 90 VAL A O 1
ATOM 722 N N . ILE A 1 91 ? -16.337 57.291 41.430 1.00 16.76 91 ILE A N 1
ATOM 723 C CA . ILE A 1 91 ? -14.876 57.255 41.472 1.00 16.41 91 ILE A CA 1
ATOM 724 C C . ILE A 1 91 ? -14.402 55.880 41.049 1.00 15.18 91 ILE A C 1
ATOM 725 O O . ILE A 1 91 ? -14.685 54.870 41.714 1.00 17.44 91 ILE A O 1
ATOM 730 N N . ASP A 1 92 ? -13.696 55.850 39.930 1.00 14.86 92 ASP A N 1
ATOM 731 C CA . ASP A 1 92 ? -13.152 54.613 39.404 1.00 14.76 92 ASP A CA 1
ATOM 732 C C . ASP A 1 92 ? -11.737 54.582 39.980 1.00 15.55 92 ASP A C 1
ATOM 733 O O . ASP A 1 92 ? -10.878 55.368 39.564 1.00 14.08 92 ASP A O 1
ATOM 738 N N . ALA A 1 93 ? -11.503 53.714 40.962 1.00 14.87 93 ALA A N 1
ATOM 739 C CA . ALA A 1 93 ? -10.163 53.624 41.555 1.00 16.49 93 ALA A CA 1
ATOM 740 C C . ALA A 1 93 ? -9.434 52.409 41.000 1.00 15.96 93 ALA A C 1
ATOM 741 O O . ALA A 1 93 ? -8.398 52.001 41.529 1.00 16.57 93 ALA A O 1
ATOM 743 N N . GLN A 1 94 ? -9.969 51.846 39.925 1.00 16.51 94 GLN A N 1
ATOM 744 C CA . GLN A 1 94 ? -9.391 50.659 39.303 1.00 17.57 94 GLN A CA 1
ATOM 745 C C . GLN A 1 94 ? -8.483 51.030 38.120 1.00 18.54 94 GLN A C 1
ATOM 746 O O . GLN A 1 94 ? -7.368 50.526 37.990 1.00 19.96 94 GLN A O 1
ATOM 752 N N . GLY A 1 95 ? -8.962 51.913 37.255 1.00 17.71 95 GLY A N 1
ATOM 753 C CA . GLY A 1 95 ? -8.153 52.349 36.135 1.00 19.41 95 GLY A CA 1
ATOM 754 C C . GLY A 1 95 ? -7.864 51.322 35.062 1.00 20.32 95 GLY A C 1
ATOM 755 O O . GLY A 1 95 ? -6.792 51.368 34.448 1.00 21.69 95 GLY A O 1
ATOM 756 N N . LEU A 1 96 ? -8.808 50.412 34.836 1.00 19.33 96 LEU A N 1
ATOM 757 C CA . LEU A 1 96 ? -8.680 49.387 33.801 1.00 20.92 96 LEU A CA 1
ATOM 758 C C . LEU A 1 96 ? -9.764 49.646 32.772 1.00 20.22 96 LEU A C 1
ATOM 759 O O . LEU A 1 96 ? -10.878 50.000 33.131 1.00 19.50 96 LEU A O 1
ATOM 764 N N . VAL A 1 97 ? -9.445 49.473 31.491 1.00 21.90 97 VAL A N 1
ATOM 765 C CA . VAL A 1 97 ? -10.441 49.717 30.448 1.00 21.43 97 VAL A CA 1
ATOM 766 C C . VAL A 1 97 ? -11.671 48.810 30.613 1.00 22.33 97 VAL A C 1
ATOM 767 O O . VAL A 1 97 ? -12.820 49.259 30.500 1.00 20.57 97 VAL A O 1
ATOM 771 N N . LYS A 1 98 ? -11.434 47.539 30.911 1.00 22.77 98 LYS A N 1
ATOM 772 C CA . LYS A 1 98 ? -12.529 46.590 31.056 1.00 26.08 98 LYS A CA 1
ATOM 773 C C . LYS A 1 98 ? -13.603 47.061 32.038 1.00 25.57 98 LYS A C 1
ATOM 774 O O . LYS A 1 98 ? -14.786 47.147 31.689 1.00 24.44 98 LYS A O 1
ATOM 780 N N . SER A 1 99 ? -13.203 47.382 33.259 1.00 24.83 99 SER A N 1
ATOM 781 C CA . SER A 1 99 ? -14.189 47.838 34.238 1.00 25.79 99 SER A CA 1
ATOM 782 C C . SER A 1 99 ? -14.705 49.245 33.949 1.00 24.59 99 SER A C 1
ATOM 783 O O . SER A 1 99 ? -15.855 49.566 34.281 1.00 26.43 99 SER A O 1
ATOM 786 N N . ALA A 1 100 ? -13.876 50.082 33.328 1.00 22.47 100 ALA A N 1
ATOM 787 C CA . ALA A 1 100 ? -14.304 51.440 32.986 1.00 22.32 100 ALA A CA 1
ATOM 788 C C . ALA A 1 100 ? -15.390 51.414 31.895 1.00 22.72 100 ALA A C 1
ATOM 789 O O . ALA A 1 100 ? -16.335 52.199 31.932 1.00 23.31 100 ALA A O 1
ATOM 791 N N . ALA A 1 101 ? -15.268 50.500 30.934 1.00 23.51 101 ALA A N 1
ATOM 792 C CA . ALA A 1 101 ? -16.252 50.419 29.853 1.00 25.59 101 ALA A CA 1
ATOM 793 C C . ALA A 1 101 ? -17.517 49.649 30.249 1.00 25.99 101 ALA A C 1
ATOM 794 O O . ALA A 1 101 ? -18.609 49.954 29.780 1.00 28.11 101 ALA A O 1
ATOM 796 N N . LEU A 1 102 ? -17.375 48.656 31.114 1.00 25.39 102 LEU A N 1
ATOM 797 C CA . LEU A 1 102 ? -18.526 47.865 31.529 1.00 27.03 102 LEU A CA 1
ATOM 798 C C . LEU A 1 102 ? -19.275 48.452 32.729 1.00 26.27 102 LEU A C 1
ATOM 799 O O . LEU A 1 102 ? -20.484 48.284 32.853 1.00 26.45 102 LEU A O 1
ATOM 804 N N . VAL A 1 103 ? -18.564 49.169 33.596 1.00 24.99 103 VAL A N 1
ATOM 805 C CA . VAL A 1 103 ? -19.184 49.731 34.791 1.00 20.95 103 VAL A CA 1
ATOM 806 C C . VAL A 1 103 ? -19.198 51.249 34.848 1.00 20.43 103 VAL A C 1
ATOM 807 O O . VAL A 1 103 ? -20.263 51.878 34.783 1.00 19.52 103 VAL A O 1
ATOM 811 N N . THR A 1 104 ? -18.016 51.848 34.963 1.00 19.88 104 THR A N 1
ATOM 812 C CA . THR A 1 104 ? -17.922 53.291 35.094 1.00 18.39 104 THR A CA 1
ATOM 813 C C . THR A 1 104 ? -18.729 54.080 34.064 1.00 18.86 104 THR A C 1
ATOM 814 O O . THR A 1 104 ? -19.463 55.011 34.414 1.00 18.29 104 THR A O 1
ATOM 818 N N . ARG A 1 105 ? -18.594 53.689 32.805 1.00 20.06 105 ARG A N 1
ATOM 819 C CA . ARG A 1 105 ? -19.279 54.335 31.685 1.00 19.86 105 ARG A CA 1
ATOM 820 C C . ARG A 1 105 ? -20.800 54.374 31.829 1.00 21.57 105 ARG A C 1
ATOM 821 O O . ARG A 1 105 ? -21.452 55.315 31.353 1.00 20.44 105 ARG A O 1
ATOM 829 N N . LEU A 1 106 ? -21.355 53.354 32.477 1.00 20.66 106 LEU A N 1
ATOM 830 C CA . LEU A 1 106 ? -22.801 53.239 32.630 1.00 22.94 106 LEU A CA 1
ATOM 831 C C . LEU A 1 106 ? -23.437 53.894 33.857 1.00 24.79 106 LEU A C 1
ATOM 832 O O . LEU A 1 106 ? -24.658 54.029 33.907 1.00 23.54 106 LEU A O 1
ATOM 837 N N . ALA A 1 107 ? -22.624 54.292 34.837 1.00 23.73 107 ALA A N 1
ATOM 838 C CA . ALA A 1 107 ? -23.135 54.921 36.047 1.00 24.18 107 ALA A CA 1
ATOM 839 C C . ALA A 1 107 ? -23.623 56.348 35.794 1.00 25.26 107 ALA A C 1
ATOM 840 O O . ALA A 1 107 ? -23.140 57.024 34.885 1.00 25.77 107 ALA A O 1
ATOM 842 N N . HIS A 1 108 ? -24.581 56.800 36.598 1.00 25.24 108 HIS A N 1
ATOM 843 C CA . HIS A 1 108 ? -25.106 58.154 36.463 1.00 25.83 108 HIS A CA 1
ATOM 844 C C . HIS A 1 108 ? -24.413 59.066 37.473 1.00 25.71 108 HIS A C 1
ATOM 845 O O . HIS A 1 108 ? -24.536 58.867 38.693 1.00 24.07 108 HIS A O 1
ATOM 852 N N . GLY A 1 109 ? -23.694 60.065 36.961 1.00 22.68 109 GLY A N 1
ATOM 853 C CA . GLY A 1 109 ? -22.988 60.999 37.821 1.00 23.22 109 GLY A CA 1
ATOM 854 C C . GLY A 1 109 ? -21.630 61.372 37.251 1.00 21.43 109 GLY A C 1
ATOM 855 O O . GLY A 1 109 ? -21.118 60.680 36.379 1.00 23.16 109 GLY A O 1
ATOM 856 N N . VAL A 1 110 ? -21.042 62.464 37.728 1.00 22.35 110 VAL A N 1
ATOM 857 C CA . VAL A 1 110 ? -19.728 62.869 37.225 1.00 21.56 110 VAL A CA 1
ATOM 858 C C . VAL A 1 110 ? -18.734 61.755 37.560 1.00 21.76 110 VAL A C 1
ATOM 859 O O . VAL A 1 110 ? -18.643 61.323 38.718 1.00 18.63 110 VAL A O 1
ATOM 863 N N . LYS A 1 111 ? -18.004 61.294 36.543 1.00 20.76 111 LYS A N 1
ATOM 864 C CA . LYS A 1 111 ? -17.043 60.204 36.707 1.00 20.12 111 LYS A CA 1
ATOM 865 C C . LYS A 1 111 ? -15.604 60.670 36.868 1.00 18.94 111 LYS A C 1
ATOM 866 O O . LYS A 1 111 ? -15.065 61.413 36.037 1.00 18.73 111 LYS A O 1
ATOM 872 N N . HIS A 1 112 ? -14.988 60.209 37.952 1.00 16.76 112 HIS A N 1
ATOM 873 C CA . HIS A 1 112 ? -13.619 60.565 38.284 1.00 16.81 112 HIS A CA 1
ATOM 874 C C . HIS A 1 112 ? -12.709 59.343 38.209 1.00 16.95 112 HIS A C 1
ATOM 875 O O . HIS A 1 112 ? -13.109 58.234 38.571 1.00 15.10 112 HIS A O 1
ATOM 882 N N . GLY A 1 113 ? -11.470 59.562 37.782 1.00 16.12 113 GLY A N 1
ATOM 883 C CA . GLY A 1 113 ? -10.526 58.459 37.700 1.00 17.51 113 GLY A CA 1
ATOM 884 C C . GLY A 1 113 ? -9.121 58.959 37.447 1.00 16.59 113 GLY A C 1
ATOM 885 O O . GLY A 1 113 ? -8.887 60.160 37.381 1.00 16.02 113 GLY A O 1
ATOM 886 N N . MET A 1 114 ? -8.170 58.042 37.306 1.00 19.33 114 MET A N 1
ATOM 887 C CA . MET A 1 114 ? -6.796 58.456 37.057 1.00 18.88 114 MET A CA 1
ATOM 888 C C . MET A 1 114 ? -6.625 58.913 35.611 1.00 19.35 114 MET A C 1
ATOM 889 O O . MET A 1 114 ? -7.312 58.430 34.707 1.00 18.88 114 MET A O 1
ATOM 894 N N . ASP A 1 115 ? -5.719 59.859 35.401 1.00 19.35 115 ASP A N 1
ATOM 895 C CA . ASP A 1 115 ? -5.485 60.385 34.067 1.00 20.80 115 ASP A CA 1
ATOM 896 C C . ASP A 1 115 ? -4.639 59.445 33.203 1.00 22.26 115 ASP A C 1
ATOM 897 O O . ASP A 1 115 ? -4.190 58.394 33.664 1.00 19.22 115 ASP A O 1
ATOM 902 N N . TRP A 1 116 ? -4.443 59.831 31.947 1.00 20.95 116 TRP A N 1
ATOM 903 C CA . TRP A 1 116 ? -3.658 59.045 30.992 1.00 22.15 116 TRP A CA 1
ATOM 904 C C . TRP A 1 116 ? -2.248 58.712 31.520 1.00 22.16 116 TRP A C 1
ATOM 905 O O . TRP A 1 116 ? -1.725 57.616 31.310 1.00 21.44 116 TRP A O 1
ATOM 916 N N . GLN A 1 117 ? -1.631 59.656 32.215 1.00 23.69 117 GLN A N 1
ATOM 917 C CA . GLN A 1 117 ? -0.288 59.427 32.733 1.00 24.50 117 GLN A CA 1
ATOM 918 C C . GLN A 1 117 ? -0.220 58.452 33.907 1.00 25.28 117 GLN A C 1
ATOM 919 O O . GLN A 1 117 ? 0.788 57.754 34.089 1.00 24.41 117 GLN A O 1
ATOM 925 N N . THR A 1 118 ? -1.287 58.375 34.692 1.00 23.40 118 THR A N 1
ATOM 926 C CA . THR A 1 118 ? -1.241 57.533 35.880 1.00 23.30 118 THR A CA 1
ATOM 927 C C . THR A 1 118 ? -2.188 56.334 36.011 1.00 22.56 118 THR A C 1
ATOM 928 O O . THR A 1 118 ? -2.026 55.523 36.919 1.00 23.06 118 THR A O 1
ATOM 932 N N . ALA A 1 119 ? -3.160 56.200 35.115 1.00 20.84 119 ALA A N 1
ATOM 933 C CA . ALA A 1 119 ? -4.064 55.060 35.172 1.00 21.65 119 ALA A CA 1
ATOM 934 C C . ALA A 1 119 ? -3.290 53.769 34.834 1.00 24.16 119 ALA A C 1
ATOM 935 O O . ALA A 1 119 ? -2.334 53.804 34.057 1.00 22.39 119 ALA A O 1
ATOM 937 N N . ARG A 1 120 ? -3.706 52.640 35.413 1.00 24.73 120 ARG A N 1
ATOM 938 C CA . ARG A 1 120 ? -3.050 51.359 35.148 1.00 28.55 120 ARG A CA 1
ATOM 939 C C . ARG A 1 120 ? -3.000 51.151 33.641 1.00 27.75 120 ARG A C 1
ATOM 940 O O . ARG A 1 120 ? -1.972 50.740 33.098 1.00 27.93 120 ARG A O 1
ATOM 948 N N . GLU A 1 121 ? -4.119 51.430 32.974 1.00 25.52 121 GLU A N 1
ATOM 949 C CA . GLU A 1 121 ? -4.205 51.342 31.519 1.00 25.84 121 GLU A CA 1
ATOM 950 C C . GLU A 1 121 ? -4.629 52.742 31.058 1.00 25.29 121 GLU A C 1
ATOM 951 O O . GLU A 1 121 ? -5.769 53.158 31.266 1.00 21.83 121 GLU A O 1
ATOM 957 N N . PRO A 1 122 ? -3.688 53.505 30.468 1.00 24.14 122 PRO A N 1
ATOM 958 C CA . PRO A 1 122 ? -3.911 54.869 29.970 1.00 21.99 122 PRO A CA 1
ATOM 959 C C . PRO A 1 122 ? -5.262 55.130 29.302 1.00 23.07 122 PRO A C 1
ATOM 960 O O . PRO A 1 122 ? -5.930 56.122 29.604 1.00 23.80 122 PRO A O 1
ATOM 964 N N . LEU A 1 123 ? -5.662 54.252 28.392 1.00 21.26 123 LEU A N 1
ATOM 965 C CA . LEU A 1 123 ? -6.940 54.421 27.702 1.00 23.28 123 LEU A CA 1
ATOM 966 C C . LEU A 1 123 ? -8.146 54.498 28.637 1.00 20.91 123 LEU A C 1
ATOM 967 O O . LEU A 1 123 ? -9.182 55.034 28.260 1.00 20.89 123 LEU A O 1
ATOM 972 N N . ALA A 1 124 ? -8.015 53.953 29.843 1.00 21.79 124 ALA A N 1
ATOM 973 C CA . ALA A 1 124 ? -9.125 53.978 30.802 1.00 21.58 124 ALA A CA 1
ATOM 974 C C . ALA A 1 124 ? -9.515 55.414 31.127 1.00 20.54 124 ALA A C 1
ATOM 975 O O . ALA A 1 124 ? -10.684 55.710 31.401 1.00 21.23 124 ALA A O 1
ATOM 977 N N . SER A 1 125 ? -8.540 56.308 31.065 1.00 19.10 125 SER A N 1
ATOM 978 C CA . SER A 1 125 ? -8.771 57.715 31.357 1.00 20.86 125 SER A CA 1
ATOM 979 C C . SER A 1 125 ? -9.836 58.349 30.466 1.00 22.67 125 SER A C 1
ATOM 980 O O . SER A 1 125 ? -10.504 59.289 30.885 1.00 22.40 125 SER A O 1
ATOM 983 N N . LEU A 1 126 ? -10.008 57.834 29.250 1.00 22.27 126 LEU A N 1
ATOM 984 C CA . LEU A 1 126 ? -10.990 58.410 28.328 1.00 24.01 126 LEU A CA 1
ATOM 985 C C . LEU A 1 126 ? -12.450 58.260 28.752 1.00 23.69 126 LEU A C 1
ATOM 986 O O . LEU A 1 126 ? -13.329 58.950 28.222 1.00 25.39 126 LEU A O 1
ATOM 991 N N . PHE A 1 127 ? -12.716 57.372 29.702 1.00 21.80 127 PHE A N 1
ATOM 992 C CA . PHE A 1 127 ? -14.081 57.147 30.152 1.00 21.61 127 PHE A CA 1
ATOM 993 C C . PHE A 1 127 ? -14.505 58.017 31.326 1.00 20.88 127 PHE A C 1
ATOM 994 O O . PHE A 1 127 ? -15.619 57.883 31.824 1.00 18.63 127 PHE A O 1
ATOM 1002 N N . TYR A 1 128 ? -13.616 58.900 31.762 1.00 19.57 128 TYR A N 1
ATOM 1003 C CA . TYR A 1 128 ? -13.898 59.765 32.906 1.00 19.70 128 TYR A CA 1
ATOM 1004 C C . TYR A 1 128 ? -14.159 61.212 32.521 1.00 19.90 128 TYR A C 1
ATOM 1005 O O . TYR A 1 128 ? -13.649 61.696 31.512 1.00 19.25 128 TYR A O 1
ATOM 1014 N N . ASN A 1 129 ? -14.955 61.900 33.334 1.00 20.66 129 ASN A N 1
ATOM 1015 C CA . ASN A 1 129 ? -15.228 63.317 33.106 1.00 20.45 129 ASN A CA 1
ATOM 1016 C C . ASN A 1 129 ? -14.096 64.113 33.756 1.00 21.45 129 ASN A C 1
ATOM 1017 O O . ASN A 1 129 ? -13.670 65.145 33.248 1.00 20.34 129 ASN A O 1
ATOM 1022 N N . ARG A 1 130 ? -13.594 63.600 34.877 1.00 20.03 130 ARG A N 1
ATOM 1023 C CA . ARG A 1 130 ? -12.524 64.260 35.616 1.00 20.03 130 ARG A CA 1
ATOM 1024 C C . ARG A 1 130 ? -11.321 63.330 35.727 1.00 20.44 130 ARG A C 1
ATOM 1025 O O . ARG A 1 130 ? -11.403 62.295 36.395 1.00 19.11 130 ARG A O 1
ATOM 1033 N N . LYS A 1 131 ? -10.220 63.698 35.073 1.00 20.06 131 LYS A N 1
ATOM 1034 C CA . LYS A 1 131 ? -8.980 62.919 35.107 1.00 22.43 131 LYS A CA 1
ATOM 1035 C C . LYS A 1 131 ? -8.018 63.532 36.122 1.00 23.24 131 LYS A C 1
ATOM 1036 O O . LYS A 1 131 ? -7.607 64.683 35.980 1.00 26.63 131 LYS A O 1
ATOM 1042 N N . HIS A 1 132 ? -7.636 62.754 37.130 1.00 20.99 132 HIS A N 1
ATOM 1043 C CA . HIS A 1 132 ? -6.742 63.231 38.183 1.00 19.77 132 HIS A CA 1
ATOM 1044 C C . HIS A 1 132 ? -5.369 62.577 38.081 1.00 20.75 132 HIS A C 1
ATOM 1045 O O . HIS A 1 132 ? -5.272 61.364 37.894 1.00 20.06 132 HIS A O 1
ATOM 1052 N N . HIS A 1 133 ? -4.315 63.375 38.223 1.00 21.76 133 HIS A N 1
ATOM 1053 C CA . HIS A 1 133 ? -2.962 62.825 38.169 1.00 23.80 133 HIS A CA 1
ATOM 1054 C C . HIS A 1 133 ? -2.582 62.294 39.561 1.00 23.14 133 HIS A C 1
ATOM 1055 O O . HIS A 1 133 ? -2.507 63.051 40.526 1.00 23.99 133 HIS A O 1
ATOM 1062 N N . ILE A 1 134 ? -2.378 60.985 39.665 1.00 22.82 134 ILE A N 1
ATOM 1063 C CA . ILE A 1 134 ? -2.029 60.368 40.942 1.00 22.57 134 ILE A CA 1
ATOM 1064 C C . ILE A 1 134 ? -0.671 59.686 40.809 1.00 22.75 134 ILE A C 1
ATOM 1065 O O . ILE A 1 134 ? -0.559 58.638 40.191 1.00 22.93 134 ILE A O 1
ATOM 1070 N N . ALA A 1 135 ? 0.353 60.292 41.396 1.00 26.79 135 ALA A N 1
ATOM 1071 C CA . ALA A 1 135 ? 1.712 59.759 41.339 1.00 28.31 135 ALA A CA 1
ATOM 1072 C C . ALA A 1 135 ? 1.750 58.247 41.575 1.00 29.98 135 ALA A C 1
ATOM 1073 O O . ALA A 1 135 ? 1.216 57.745 42.573 1.00 28.19 135 ALA A O 1
ATOM 1075 N N . LYS A 1 136 ? 2.391 57.540 40.643 1.00 31.34 136 LYS A N 1
ATOM 1076 C CA . LYS A 1 136 ? 2.516 56.085 40.672 1.00 33.07 136 LYS A CA 1
ATOM 1077 C C . LYS A 1 136 ? 3.441 55.518 41.737 1.00 33.43 136 LYS A C 1
ATOM 1078 O O . LYS A 1 136 ? 3.249 54.381 42.186 1.00 32.97 136 LYS A O 1
ATOM 1084 N N . GLN A 1 137 ? 4.434 56.295 42.145 1.00 33.48 137 GLN A N 1
ATOM 1085 C CA . GLN A 1 137 ? 5.400 55.806 43.121 1.00 36.91 137 GLN A CA 1
ATOM 1086 C C . GLN A 1 137 ? 5.058 56.050 44.592 1.00 36.16 137 GLN A C 1
ATOM 1087 O O . GLN A 1 137 ? 5.713 56.840 45.272 1.00 37.34 137 GLN A O 1
ATOM 1093 N N . GLN A 1 138 ? 4.029 55.363 45.076 1.00 33.81 138 GLN A N 1
ATOM 1094 C CA . GLN A 1 138 ? 3.604 55.449 46.473 1.00 31.79 138 GLN A CA 1
ATOM 1095 C C . GLN A 1 138 ? 2.692 54.246 46.703 1.00 28.26 138 GLN A C 1
ATOM 1096 O O . GLN A 1 138 ? 2.256 53.617 45.733 1.00 26.28 138 GLN A O 1
ATOM 1102 N N . HIS A 1 139 ? 2.405 53.907 47.960 1.00 25.73 139 HIS A N 1
ATOM 1103 C CA . HIS A 1 139 ? 1.578 52.729 48.211 1.00 23.35 139 HIS A CA 1
ATOM 1104 C C . HIS A 1 139 ? 0.192 52.867 47.608 1.00 21.52 139 HIS A C 1
ATOM 1105 O O . HIS A 1 139 ? -0.352 53.953 47.541 1.00 21.27 139 HIS A O 1
ATOM 1112 N N . ALA A 1 140 ? -0.362 51.756 47.151 1.00 21.80 140 ALA A N 1
ATOM 1113 C CA . ALA A 1 140 ? -1.698 51.761 46.562 1.00 20.45 140 ALA A CA 1
ATOM 1114 C C . ALA A 1 140 ? -2.707 52.466 47.480 1.00 19.60 140 ALA A C 1
ATOM 1115 O O . ALA A 1 140 ? -3.578 53.212 47.014 1.00 17.42 140 ALA A O 1
ATOM 1117 N N . VAL A 1 141 ? -2.586 52.246 48.793 1.00 17.66 141 VAL A N 1
ATOM 1118 C CA . VAL A 1 141 ? -3.504 52.895 49.738 1.00 17.59 141 VAL A CA 1
ATOM 1119 C C . VAL A 1 141 ? -3.440 54.420 49.629 1.00 17.70 141 VAL A C 1
ATOM 1120 O O . VAL A 1 141 ? -4.474 55.093 49.573 1.00 17.57 141 VAL A O 1
ATOM 1124 N N . GLU A 1 142 ? -2.230 54.970 49.599 1.00 16.66 142 GLU A N 1
ATOM 1125 C CA . GLU A 1 142 ? -2.068 56.414 49.490 1.00 17.42 142 GLU A CA 1
ATOM 1126 C C . GLU A 1 142 ? -2.555 56.931 48.138 1.00 17.65 142 GLU A C 1
ATOM 1127 O O . GLU A 1 142 ? -3.115 58.019 48.053 1.00 16.92 142 GLU A O 1
ATOM 1133 N N . ARG A 1 143 ? -2.337 56.160 47.077 1.00 17.11 143 ARG A N 1
ATOM 1134 C CA . ARG A 1 143 ? -2.787 56.590 45.759 1.00 18.89 143 ARG A CA 1
ATOM 1135 C C . ARG A 1 143 ? -4.318 56.726 45.753 1.00 17.40 143 ARG A C 1
ATOM 1136 O O . ARG A 1 143 ? -4.864 57.697 45.233 1.00 16.35 143 ARG A O 1
ATOM 1144 N N . THR A 1 144 ? -5.011 55.755 46.335 1.00 17.44 144 THR A N 1
ATOM 1145 C CA . THR A 1 144 ? -6.474 55.814 46.362 1.00 17.87 144 THR A CA 1
ATOM 1146 C C . THR A 1 144 ? -6.948 56.932 47.286 1.00 18.27 144 THR A C 1
ATOM 1147 O O . THR A 1 144 ? -7.953 57.599 47.003 1.00 17.58 144 THR A O 1
ATOM 1151 N N . ARG A 1 145 ? -6.225 57.156 48.384 1.00 16.39 145 ARG A N 1
ATOM 1152 C CA . ARG A 1 145 ? -6.588 58.248 49.291 1.00 15.95 145 ARG A CA 1
ATOM 1153 C C . ARG A 1 145 ? -6.477 59.574 48.542 1.00 17.86 145 ARG A C 1
ATOM 1154 O O . ARG A 1 145 ? -7.306 60.474 48.712 1.00 16.23 145 ARG A O 1
ATOM 1162 N N . GLU A 1 146 ? -5.436 59.696 47.725 1.00 18.25 146 GLU A N 1
ATOM 1163 C CA . GLU A 1 146 ? -5.208 60.923 46.963 1.00 18.51 146 GLU A CA 1
ATOM 1164 C C . GLU A 1 146 ? -6.311 61.126 45.941 1.00 18.68 146 GLU A C 1
ATOM 1165 O O . GLU A 1 146 ? -6.777 62.238 45.726 1.00 17.44 146 GLU A O 1
ATOM 1171 N N . LEU A 1 147 ? -6.714 60.034 45.308 1.00 17.78 147 LEU A N 1
ATOM 1172 C CA . LEU A 1 147 ? -7.760 60.084 44.302 1.00 17.51 147 LEU A CA 1
ATOM 1173 C C . LEU A 1 147 ? -9.087 60.542 44.889 1.00 17.72 147 LEU A C 1
ATOM 1174 O O . LEU A 1 147 ? -9.772 61.383 44.304 1.00 16.72 147 LEU A O 1
ATOM 1179 N N . PHE A 1 148 ? -9.452 59.986 46.039 1.00 17.49 148 PHE A N 1
ATOM 1180 C CA . PHE A 1 148 ? -10.701 60.359 46.690 1.00 17.72 148 PHE A CA 1
ATOM 1181 C C . PHE A 1 148 ? -10.663 61.823 47.092 1.00 18.61 148 PHE A C 1
ATOM 1182 O O . PHE A 1 148 ? -11.645 62.542 46.888 1.00 18.13 148 PHE A O 1
ATOM 1190 N N . ALA A 1 149 ? -9.533 62.257 47.662 1.00 18.29 149 ALA A N 1
ATOM 1191 C CA . ALA A 1 149 ? -9.376 63.651 48.103 1.00 17.24 149 ALA A CA 1
ATOM 1192 C C . ALA A 1 149 ? -9.498 64.611 46.916 1.00 18.93 149 ALA A C 1
ATOM 1193 O O . ALA A 1 149 ? -10.185 65.638 46.987 1.00 17.50 149 ALA A O 1
ATOM 1195 N N . LYS A 1 150 ? -8.839 64.273 45.816 1.00 18.54 150 LYS A N 1
ATOM 1196 C CA . LYS A 1 150 ? -8.909 65.135 44.647 1.00 18.10 150 LYS A CA 1
ATOM 1197 C C . LYS A 1 150 ? -10.305 65.124 44.022 1.00 18.02 150 LYS A C 1
ATOM 1198 O O . LYS A 1 150 ? -10.784 66.159 43.578 1.00 18.57 150 LYS A O 1
ATOM 1204 N N . SER A 1 151 ? -10.958 63.968 44.007 1.00 17.14 151 SER A N 1
ATOM 1205 C CA . SER A 1 151 ? -12.300 63.855 43.426 1.00 17.54 151 SER A CA 1
ATOM 1206 C C . SER A 1 151 ? -13.381 64.527 44.261 1.00 17.93 151 SER A C 1
ATOM 1207 O O . SER A 1 151 ? -14.370 65.022 43.714 1.00 14.96 151 SER A O 1
ATOM 1210 N N . LEU A 1 152 ? -13.190 64.551 45.579 1.00 16.75 152 LEU A N 1
ATOM 1211 C CA . LEU A 1 152 ? -14.204 65.086 46.475 1.00 19.00 152 LEU A CA 1
ATOM 1212 C C . LEU A 1 152 ? -13.957 66.462 47.080 1.00 20.18 152 LEU A C 1
ATOM 1213 O O . LEU A 1 152 ? -14.778 66.955 47.841 1.00 21.56 152 LEU A O 1
ATOM 1218 N N . GLY A 1 153 ? -12.827 67.074 46.755 1.00 20.13 153 GLY A N 1
ATOM 1219 C CA . GLY A 1 153 ? -12.565 68.409 47.245 1.00 20.02 153 GLY A CA 1
ATOM 1220 C C . GLY A 1 153 ? -12.016 68.616 48.640 1.00 22.12 153 GLY A C 1
ATOM 1221 O O . GLY A 1 153 ? -12.383 69.597 49.290 1.00 20.15 153 GLY A O 1
ATOM 1222 N N . TYR A 1 154 ? -11.163 67.715 49.116 1.00 19.87 154 TYR A N 1
ATOM 1223 C CA . TYR A 1 154 ? -10.546 67.891 50.431 1.00 22.24 154 TYR A CA 1
ATOM 1224 C C . TYR A 1 154 ? -9.084 67.480 50.334 1.00 23.85 154 TYR A C 1
ATOM 1225 O O . TYR A 1 154 ? -8.698 66.754 49.413 1.00 22.87 154 TYR A O 1
ATOM 1234 N N . SER A 1 155 ? -8.268 67.951 51.271 1.00 23.67 155 SER A N 1
ATOM 1235 C CA . SER A 1 155 ? -6.853 67.615 51.257 1.00 24.40 155 SER A CA 1
ATOM 1236 C C . SER A 1 155 ? -6.656 66.273 51.946 1.00 23.26 155 SER A C 1
ATOM 1237 O O . SER A 1 155 ? -7.258 66.006 52.975 1.00 23.43 155 SER A O 1
ATOM 1240 N N . LYS A 1 156 ? -5.818 65.423 51.368 1.00 23.66 156 LYS A N 1
ATOM 1241 C CA . LYS A 1 156 ? -5.573 64.124 51.970 1.00 25.03 156 LYS A CA 1
ATOM 1242 C C . LYS A 1 156 ? -4.891 64.313 53.328 1.00 25.37 156 LYS A C 1
ATOM 1243 O O . LYS A 1 156 ? -3.892 65.029 53.432 1.00 25.53 156 LYS A O 1
ATOM 1249 N N . PRO A 1 157 ? -5.425 63.681 54.383 1.00 27.23 157 PRO A N 1
ATOM 1250 C CA . PRO A 1 157 ? -4.840 63.797 55.725 1.00 28.19 157 PRO A CA 1
ATOM 1251 C C . PRO A 1 157 ? -3.409 63.271 55.734 1.00 29.87 157 PRO A C 1
ATOM 1252 O O . PRO A 1 157 ? -3.077 62.351 54.996 1.00 31.06 157 PRO A O 1
ATOM 1256 N N . GLN A 1 158 ? -2.566 63.856 56.576 1.00 32.64 158 GLN A N 1
ATOM 1257 C CA . GLN A 1 158 ? -1.167 63.441 56.675 1.00 34.20 158 GLN A CA 1
ATOM 1258 C C . GLN A 1 158 ? -0.971 62.219 57.565 1.00 33.30 158 GLN A C 1
ATOM 1259 O O . GLN A 1 158 ? 0.125 61.661 57.638 1.00 34.88 158 GLN A O 1
ATOM 1265 N N . THR A 1 159 ? -2.039 61.802 58.228 1.00 31.17 159 THR A N 1
ATOM 1266 C CA . THR A 1 159 ? -1.984 60.665 59.127 1.00 31.75 159 THR A CA 1
ATOM 1267 C C . THR A 1 159 ? -2.108 59.320 58.422 1.00 30.34 159 THR A C 1
ATOM 1268 O O . THR A 1 159 ? -2.578 59.229 57.291 1.00 28.89 159 THR A O 1
ATOM 1272 N N . GLN A 1 160 ? -1.662 58.281 59.113 1.00 28.63 160 GLN A N 1
ATOM 1273 C CA . GLN A 1 160 ? -1.723 56.918 58.616 1.00 28.76 160 GLN A CA 1
ATOM 1274 C C . GLN A 1 160 ? -3.160 56.563 58.218 1.00 24.66 160 GLN A C 1
ATOM 1275 O O . GLN A 1 160 ? -4.102 56.854 58.951 1.00 23.12 160 GLN A O 1
ATOM 1281 N N . GLY A 1 161 ? -3.329 55.930 57.062 1.00 23.61 161 GLY A N 1
ATOM 1282 C CA . GLY A 1 161 ? -4.663 55.534 56.642 1.00 22.25 161 GLY A CA 1
ATOM 1283 C C . GLY A 1 161 ? -5.291 54.540 57.611 1.00 21.32 161 GLY A C 1
ATOM 1284 O O . GLY A 1 161 ? -4.609 53.703 58.195 1.00 23.35 161 GLY A O 1
ATOM 1285 N N . ASP A 1 162 ? -6.598 54.628 57.793 1.00 19.35 162 ASP A N 1
ATOM 1286 C CA . ASP A 1 162 ? -7.310 53.727 58.694 1.00 20.54 162 ASP A CA 1
ATOM 1287 C C . ASP A 1 162 ? -8.403 52.989 57.908 1.00 19.78 162 ASP A C 1
ATOM 1288 O O . ASP A 1 162 ? -9.328 53.614 57.377 1.00 16.35 162 ASP A O 1
ATOM 1293 N N . TYR A 1 163 ? -8.277 51.663 57.828 1.00 19.37 163 TYR A N 1
ATOM 1294 C CA . TYR A 1 163 ? -9.226 50.815 57.097 1.00 19.24 163 TYR A CA 1
ATOM 1295 C C . TYR A 1 163 ? -10.596 50.880 57.752 1.00 20.63 163 TYR A C 1
ATOM 1296 O O . TYR A 1 163 ? -11.620 50.792 57.082 1.00 17.97 163 TYR A O 1
ATOM 1305 N N . ALA A 1 164 ? -10.599 51.028 59.072 1.00 19.43 164 ALA A N 1
ATOM 1306 C CA . ALA A 1 164 ? -11.835 51.133 59.825 1.00 19.16 164 ALA A CA 1
ATOM 1307 C C . ALA A 1 164 ? -12.851 50.002 59.636 1.00 19.96 164 ALA A C 1
ATOM 1308 O O . ALA A 1 164 ? -14.044 50.253 59.512 1.00 20.98 164 ALA A O 1
ATOM 1310 N N . ILE A 1 165 ? -12.385 48.758 59.592 1.00 18.96 165 ILE A N 1
ATOM 1311 C CA . ILE A 1 165 ? -13.312 47.644 59.498 1.00 19.56 165 ILE A CA 1
ATOM 1312 C C . ILE A 1 165 ? -13.152 46.761 60.733 1.00 20.14 165 ILE A C 1
ATOM 1313 O O . ILE A 1 165 ? -13.987 45.906 60.996 1.00 21.18 165 ILE A O 1
ATOM 1318 N N . ALA A 1 166 ? -12.083 46.970 61.497 1.00 19.87 166 ALA A N 1
ATOM 1319 C CA . ALA A 1 166 ? -11.883 46.146 62.684 1.00 21.33 166 ALA A CA 1
ATOM 1320 C C . ALA A 1 166 ? -13.065 46.324 63.630 1.00 21.95 166 ALA A C 1
ATOM 1321 O O . ALA A 1 166 ? -13.517 45.362 64.236 1.00 21.02 166 ALA A O 1
ATOM 1323 N N . GLN A 1 167 ? -13.575 47.547 63.750 1.00 25.08 167 GLN A N 1
ATOM 1324 C CA . GLN A 1 167 ? -14.697 47.785 64.664 1.00 27.86 167 GLN A CA 1
ATOM 1325 C C . GLN A 1 167 ? -15.898 46.904 64.390 1.00 27.75 167 GLN A C 1
ATOM 1326 O O . GLN A 1 167 ? -16.687 46.617 65.294 1.00 29.04 167 GLN A O 1
ATOM 1332 N N . HIS A 1 168 ? -16.031 46.453 63.148 1.00 26.09 168 HIS A N 1
ATOM 1333 C CA . HIS A 1 168 ? -17.134 45.579 62.778 1.00 25.38 168 HIS A CA 1
ATOM 1334 C C . HIS A 1 168 ? -17.029 44.236 63.504 1.00 24.29 168 HIS A C 1
ATOM 1335 O O . HIS A 1 168 ? -18.037 43.600 63.795 1.00 24.59 168 HIS A O 1
ATOM 1342 N N . PHE A 1 169 ? -15.807 43.808 63.805 1.00 23.42 169 PHE A N 1
ATOM 1343 C CA . PHE A 1 169 ? -15.592 42.518 64.457 1.00 23.17 169 PHE A CA 1
ATOM 1344 C C . PHE A 1 169 ? -15.323 42.556 65.961 1.00 25.32 169 PHE A C 1
ATOM 1345 O O . PHE A 1 169 ? -15.588 41.576 66.670 1.00 24.00 169 PHE A O 1
ATOM 1353 N N . LEU A 1 170 ? -14.791 43.672 66.444 1.00 26.61 170 LEU A N 1
ATOM 1354 C CA . LEU A 1 170 ? -14.452 43.793 67.859 1.00 29.45 170 LEU A CA 1
ATOM 1355 C C . LEU A 1 170 ? -15.655 43.532 68.765 1.00 30.22 170 LEU A C 1
ATOM 1356 O O . LEU A 1 170 ? -15.504 43.046 69.883 1.00 29.76 170 LEU A O 1
ATOM 1361 N N . THR A 1 171 ? -16.841 43.829 68.252 1.00 31.83 171 THR A N 1
ATOM 1362 C CA . THR A 1 171 ? -18.097 43.637 68.967 1.00 35.31 171 THR A CA 1
ATOM 1363 C C . THR A 1 171 ? -18.385 42.151 69.225 1.00 34.31 171 THR A C 1
ATOM 1364 O O . THR A 1 171 ? -19.015 41.791 70.221 1.00 35.98 171 THR A O 1
ATOM 1368 N N . ASN A 1 172 ? -17.923 41.290 68.326 1.00 32.97 172 ASN A N 1
ATOM 1369 C CA . ASN A 1 172 ? -18.162 39.858 68.458 1.00 32.25 172 ASN A CA 1
ATOM 1370 C C . ASN A 1 172 ? -16.933 39.011 68.123 1.00 30.00 172 ASN A C 1
ATOM 1371 O O . ASN A 1 172 ? -16.966 38.168 67.228 1.00 28.21 172 ASN A O 1
ATOM 1376 N N . LEU A 1 173 ? -15.839 39.250 68.843 1.00 30.04 173 LEU A N 1
ATOM 1377 C CA . LEU A 1 173 ? -14.606 38.491 68.631 1.00 29.93 173 LEU A CA 1
ATOM 1378 C C . LEU A 1 173 ? -14.738 37.076 69.181 1.00 29.73 173 LEU A C 1
ATOM 1379 O O . LEU A 1 173 ? -15.521 36.829 70.099 1.00 30.44 173 LEU A O 1
ATOM 1384 N N . PRO A 1 174 ? -13.977 36.124 68.620 1.00 28.72 174 PRO A N 1
ATOM 1385 C CA . PRO A 1 174 ? -14.045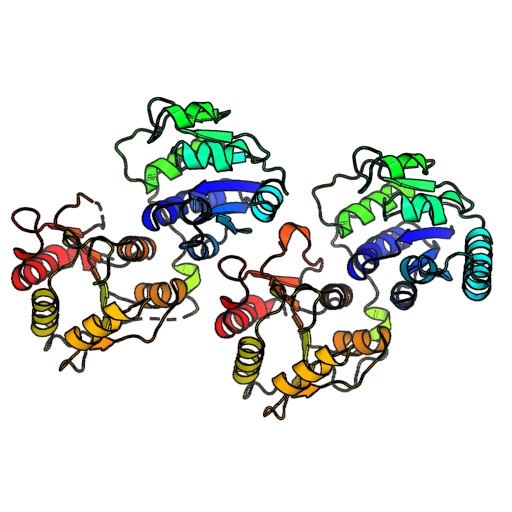 34.749 69.109 1.00 29.23 174 PRO A CA 1
ATOM 1386 C C . PRO A 1 174 ? -13.768 34.751 70.611 1.00 30.60 174 PRO A C 1
ATOM 1387 O O . PRO A 1 174 ? -13.063 35.625 71.115 1.00 29.73 174 PRO A O 1
ATOM 1391 N N . THR A 1 175 ? -14.331 33.782 71.324 1.00 31.82 175 THR A N 1
ATOM 1392 C CA . THR A 1 175 ? -14.136 33.700 72.762 1.00 33.87 175 THR A CA 1
ATOM 1393 C C . THR A 1 175 ? -12.662 33.508 73.126 1.00 32.82 175 THR A C 1
ATOM 1394 O O . THR A 1 175 ? -12.229 33.910 74.202 1.00 35.29 175 THR A O 1
ATOM 1398 N N . ASP A 1 176 ? -11.890 32.903 72.228 1.00 32.83 176 ASP A N 1
ATOM 1399 C CA . ASP A 1 176 ? -10.467 32.686 72.491 1.00 31.14 176 ASP A CA 1
ATOM 1400 C C . ASP A 1 176 ? -9.538 33.707 71.833 1.00 29.71 176 ASP A C 1
ATOM 1401 O O . ASP A 1 176 ? -8.380 33.400 71.564 1.00 28.94 176 ASP A O 1
ATOM 1406 N N . ALA A 1 177 ? -10.034 34.916 71.582 1.00 29.51 177 ALA A N 1
ATOM 1407 C CA . ALA A 1 177 ? -9.214 35.961 70.964 1.00 29.00 177 ALA A CA 1
ATOM 1408 C C . ALA A 1 177 ? -7.933 36.220 71.764 1.00 30.13 177 ALA A C 1
ATOM 1409 O O . ALA A 1 177 ? -7.973 36.400 72.987 1.00 29.52 177 ALA A O 1
ATOM 1411 N N . GLY A 1 178 ? -6.798 36.236 71.069 1.00 28.30 178 GLY A N 1
ATOM 1412 C CA . GLY A 1 178 ? -5.525 36.477 71.730 1.00 28.79 178 GLY A CA 1
ATOM 1413 C C . GLY A 1 178 ? -4.815 35.216 72.196 1.00 28.89 178 GLY A C 1
ATOM 1414 O O . GLY A 1 178 ? -3.644 35.260 72.566 1.00 30.37 178 GLY A O 1
ATOM 1415 N N . GLU A 1 179 ? -5.507 34.085 72.176 1.00 28.19 179 GLU A N 1
ATOM 1416 C CA . GLU A 1 179 ? -4.906 32.825 72.605 1.00 28.41 179 GLU A CA 1
ATOM 1417 C C . GLU A 1 179 ? -4.226 32.086 71.461 1.00 27.19 179 GLU A C 1
ATOM 1418 O O . GLU A 1 179 ? -3.544 31.079 71.677 1.00 24.36 179 GLU A O 1
ATOM 1424 N N . TYR A 1 180 ? -4.396 32.588 70.243 1.00 24.73 180 TYR A N 1
ATOM 1425 C CA . TYR A 1 180 ? -3.854 31.898 69.092 1.00 24.50 180 TYR A CA 1
ATOM 1426 C C . TYR A 1 180 ? -3.247 32.810 68.039 1.00 22.99 180 TYR A C 1
ATOM 1427 O O . TYR A 1 180 ? -3.413 34.021 68.080 1.00 23.77 180 TYR A O 1
ATOM 1436 N N . ALA A 1 181 ? -2.513 32.196 67.122 1.00 23.25 181 ALA A N 1
AT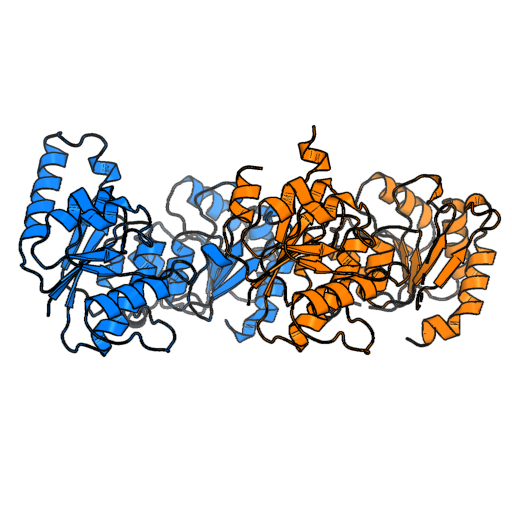OM 1437 C CA . ALA A 1 181 ? -1.917 32.901 65.994 1.00 21.71 181 ALA A CA 1
ATOM 1438 C C . ALA A 1 181 ? -2.525 32.196 64.794 1.00 20.05 181 ALA A C 1
ATOM 1439 O O . ALA A 1 181 ? -3.027 31.079 64.919 1.00 19.81 181 ALA A O 1
ATOM 1441 N N . VAL A 1 182 ? -2.512 32.850 63.639 1.00 18.82 182 VAL A N 1
ATOM 1442 C CA . VAL A 1 182 ? -3.028 32.234 62.432 1.00 18.33 182 VAL A CA 1
ATOM 1443 C C . VAL A 1 182 ? -1.881 32.198 61.427 1.00 19.59 182 VAL A C 1
ATOM 1444 O O . VAL A 1 182 ? -1.167 33.186 61.274 1.00 18.75 182 VAL A O 1
ATOM 1448 N N . PHE A 1 183 ? -1.687 31.057 60.774 1.00 18.89 183 PHE A N 1
ATOM 1449 C CA . PHE A 1 183 ? -0.645 30.933 59.764 1.00 19.14 183 PHE A CA 1
ATOM 1450 C C . PHE A 1 183 ? -1.346 30.831 58.402 1.00 19.91 183 PHE A C 1
ATOM 1451 O O . PHE A 1 183 ? -2.142 29.914 58.160 1.00 19.50 183 PHE A O 1
ATOM 1459 N N . LEU A 1 184 ? -1.067 31.792 57.530 1.00 16.76 184 LEU A N 1
ATOM 1460 C CA . LEU A 1 184 ? -1.667 31.821 56.207 1.00 17.54 184 LEU A CA 1
ATOM 1461 C C . LEU A 1 184 ? -0.639 31.239 55.249 1.00 20.26 184 LEU A C 1
ATOM 1462 O O . LEU A 1 184 ? 0.356 31.888 54.908 1.00 18.35 184 LEU A O 1
ATOM 1467 N N . HIS A 1 185 ? -0.898 30.011 54.815 1.00 18.66 185 HIS A N 1
ATOM 1468 C CA . HIS A 1 185 ? 0.035 29.292 53.952 1.00 20.76 185 HIS A CA 1
ATOM 1469 C C . HIS A 1 185 ? -0.330 29.257 52.489 1.00 20.21 185 HIS A C 1
ATOM 1470 O O . HIS A 1 185 ? 0.524 28.983 51.647 1.00 23.00 185 HIS A O 1
ATOM 1477 N N . ALA A 1 186 ? -1.597 29.527 52.183 1.00 20.13 186 ALA A N 1
ATOM 1478 C CA . ALA A 1 186 ? -2.076 29.450 50.814 1.00 19.43 186 ALA A CA 1
ATOM 1479 C C . ALA A 1 186 ? -1.923 30.691 49.973 1.00 19.57 186 ALA A C 1
ATOM 1480 O O . ALA A 1 186 ? -2.248 31.796 50.399 1.00 19.18 186 ALA A O 1
ATOM 1482 N N . THR A 1 187 ? -1.423 30.497 48.760 1.00 21.14 187 THR A N 1
ATOM 1483 C CA . THR A 1 187 ? -1.278 31.604 47.835 1.00 20.45 187 THR A CA 1
ATOM 1484 C C . THR A 1 187 ? -1.445 31.112 46.396 1.00 23.35 187 THR A C 1
ATOM 1485 O O . THR A 1 187 ? -1.804 29.952 46.180 1.00 22.18 187 THR A O 1
ATOM 1489 N N . THR A 1 188 ? -1.202 31.995 45.434 1.00 25.00 188 THR A N 1
ATOM 1490 C CA . THR A 1 188 ? -1.439 31.752 44.006 1.00 27.65 188 THR A CA 1
ATOM 1491 C C . THR A 1 188 ? -0.347 31.184 43.118 1.00 29.20 188 THR A C 1
ATOM 1492 O O . THR A 1 188 ? -0.584 30.877 41.955 1.00 29.50 188 THR A O 1
ATOM 1496 N N . ARG A 1 189 ? 0.850 31.045 43.651 1.00 29.84 189 ARG A N 1
ATOM 1497 C CA . ARG A 1 189 ? 1.954 30.565 42.841 1.00 31.50 189 ARG A CA 1
ATOM 1498 C C . ARG A 1 189 ? 2.957 29.722 43.601 1.00 30.24 189 ARG A C 1
ATOM 1499 O O . ARG A 1 189 ? 3.333 30.052 44.719 1.00 27.69 189 ARG A O 1
ATOM 1507 N N . ASP A 1 190 ? 3.391 28.632 42.975 1.00 28.92 190 ASP A N 1
ATOM 1508 C CA . ASP A 1 190 ? 4.345 27.716 43.584 1.00 30.22 190 ASP A CA 1
ATOM 1509 C C . ASP A 1 190 ? 5.486 28.385 44.355 1.00 29.22 190 ASP A C 1
ATOM 1510 O O . ASP A 1 190 ? 5.687 28.108 45.543 1.00 25.53 190 ASP A O 1
ATOM 1515 N N . ASP A 1 191 ? 6.230 29.262 43.682 1.00 29.60 191 ASP A N 1
ATOM 1516 C CA . ASP A 1 191 ? 7.367 29.925 44.322 1.00 29.75 191 ASP A CA 1
ATOM 1517 C C . ASP A 1 191 ? 7.013 30.931 45.421 1.00 26.49 191 ASP A C 1
ATOM 1518 O O . ASP A 1 191 ? 7.883 31.320 46.194 1.00 26.93 191 ASP A O 1
ATOM 1523 N N . LYS A 1 192 ? 5.747 31.335 45.509 1.00 25.00 192 LYS A N 1
ATOM 1524 C CA . LYS A 1 192 ? 5.330 32.285 46.556 1.00 23.44 192 LYS A CA 1
ATOM 1525 C C . LYS A 1 192 ? 5.030 31.563 47.870 1.00 21.27 192 LYS A C 1
ATOM 1526 O O . LYS A 1 192 ? 4.818 32.199 48.902 1.00 19.00 192 LYS A O 1
ATOM 1532 N N . HIS A 1 193 ? 4.999 30.236 47.831 1.00 22.12 193 HIS A N 1
ATOM 1533 C CA . HIS A 1 193 ? 4.724 29.451 49.042 1.00 21.16 193 HIS A CA 1
ATOM 1534 C C . HIS A 1 193 ? 5.993 29.226 49.842 1.00 22.62 193 HIS A C 1
ATOM 1535 O O . HIS A 1 193 ? 7.084 29.179 49.272 1.00 21.87 193 HIS A O 1
ATOM 1542 N N . TRP A 1 194 ? 5.843 29.090 51.158 1.00 20.29 194 TRP A N 1
ATOM 1543 C CA . TRP A 1 194 ? 6.965 28.785 52.040 1.00 23.55 194 TRP A CA 1
ATOM 1544 C C . TRP A 1 194 ? 6.861 27.253 52.185 1.00 25.90 194 TRP A C 1
ATOM 1545 O O . TRP A 1 194 ? 5.816 26.723 52.572 1.00 24.46 194 TRP A O 1
ATOM 1556 N N . PRO A 1 195 ? 7.936 26.518 51.847 1.00 26.72 195 PRO A N 1
ATOM 1557 C CA . PRO A 1 195 ? 7.896 25.056 51.950 1.00 28.01 195 PRO A CA 1
ATOM 1558 C C . PRO A 1 195 ? 7.250 24.519 53.227 1.00 27.06 195 PRO A C 1
ATOM 1559 O O . PRO A 1 195 ? 7.533 25.002 54.318 1.00 27.92 195 PRO A O 1
ATOM 1563 N N . GLU A 1 196 ? 6.381 23.518 53.084 1.00 27.99 196 GLU A N 1
ATOM 1564 C CA . GLU A 1 196 ? 5.694 22.934 54.236 1.00 28.88 196 GLU A CA 1
ATOM 1565 C C . GLU A 1 196 ? 6.678 22.530 55.321 1.00 29.81 196 GLU A C 1
ATOM 1566 O O . GLU A 1 196 ? 6.404 22.688 56.518 1.00 28.93 196 GLU A O 1
ATOM 1572 N N . GLU A 1 197 ? 7.823 22.003 54.899 1.00 30.77 197 GLU A N 1
ATOM 1573 C CA . GLU A 1 197 ? 8.855 21.587 55.841 1.00 33.48 197 GLU A CA 1
ATOM 1574 C C . GLU A 1 197 ? 9.206 22.730 56.783 1.00 31.93 197 GLU A C 1
ATOM 1575 O O . GLU A 1 197 ? 9.371 22.529 57.987 1.00 30.41 197 GLU A O 1
ATOM 1581 N N . HIS A 1 198 ? 9.322 23.937 56.236 1.00 31.41 198 HIS A N 1
ATOM 1582 C CA . HIS A 1 198 ? 9.660 25.092 57.057 1.00 30.51 198 HIS A CA 1
ATOM 1583 C C . HIS A 1 198 ? 8.506 25.503 57.969 1.00 27.83 198 HIS A C 1
ATOM 1584 O O . HIS A 1 198 ? 8.722 25.835 59.135 1.00 27.78 198 HIS A O 1
ATOM 1591 N N . TRP A 1 199 ? 7.289 25.488 57.441 1.00 26.88 199 TRP A N 1
ATOM 1592 C CA . TRP A 1 199 ? 6.121 25.823 58.246 1.00 27.00 199 TRP A CA 1
ATOM 1593 C C . TRP A 1 199 ? 6.082 24.888 59.452 1.00 27.39 199 TRP A C 1
ATOM 1594 O O . TRP A 1 199 ? 5.909 25.331 60.582 1.00 28.40 199 TRP A O 1
ATOM 1605 N N . ARG A 1 200 ? 6.238 23.589 59.205 1.00 28.88 200 ARG A N 1
ATOM 1606 C CA . ARG A 1 200 ? 6.216 22.608 60.289 1.00 31.41 200 ARG A CA 1
ATOM 1607 C C . ARG A 1 200 ? 7.302 22.883 61.325 1.00 32.35 200 ARG A C 1
ATOM 1608 O O . ARG A 1 200 ? 7.064 22.772 62.533 1.00 32.19 200 ARG A O 1
ATOM 1616 N N . GLU A 1 201 ? 8.492 23.255 60.859 1.00 34.03 201 GLU A N 1
ATOM 1617 C CA . GLU A 1 201 ? 9.582 23.547 61.783 1.00 34.14 201 GLU A CA 1
ATOM 1618 C C . GLU A 1 201 ? 9.256 24.763 62.640 1.00 33.67 201 GLU A C 1
ATOM 1619 O O . GLU A 1 201 ? 9.542 24.783 63.845 1.00 30.79 201 GLU A O 1
ATOM 1625 N N . LEU A 1 202 ? 8.659 25.785 62.025 1.00 32.63 202 LEU A N 1
ATOM 1626 C CA . LEU A 1 202 ? 8.296 26.987 62.772 1.00 31.73 202 LEU A CA 1
ATOM 1627 C C . LEU A 1 202 ? 7.284 26.585 63.844 1.00 30.88 202 LEU A C 1
ATOM 1628 O O . LEU A 1 202 ? 7.374 27.013 64.993 1.00 29.75 202 LEU A O 1
ATOM 1633 N N . ILE A 1 203 ? 6.320 25.760 63.456 1.00 30.48 203 ILE A N 1
ATOM 1634 C CA . ILE A 1 203 ? 5.296 25.295 64.383 1.00 31.35 203 ILE A CA 1
ATOM 1635 C C . ILE A 1 203 ? 5.979 24.551 65.531 1.00 32.54 203 ILE A C 1
ATOM 1636 O O . ILE A 1 203 ? 5.663 24.764 66.704 1.00 32.50 203 ILE A O 1
ATOM 1641 N N . GLY A 1 204 ? 6.930 23.690 65.184 1.00 33.99 204 GLY A N 1
ATOM 1642 C CA . GLY A 1 204 ? 7.650 22.944 66.202 1.00 36.05 204 GLY A CA 1
ATOM 1643 C C . GLY A 1 204 ? 8.337 23.845 67.213 1.00 36.83 204 GLY A C 1
ATOM 1644 O O . GLY A 1 204 ? 8.340 23.559 68.412 1.00 37.20 204 GLY A O 1
ATOM 1645 N N . LEU A 1 205 ? 8.909 24.946 66.728 1.00 35.59 205 LEU A N 1
ATOM 1646 C CA . LEU A 1 205 ? 9.614 25.896 67.575 1.00 34.02 205 LEU A CA 1
ATOM 1647 C C . LEU A 1 205 ? 8.728 26.587 68.602 1.00 34.17 205 LEU A C 1
ATOM 1648 O O . LEU A 1 205 ? 9.224 27.117 69.599 1.00 32.70 205 LEU A O 1
ATOM 1653 N N . LEU A 1 206 ? 7.422 26.592 68.359 1.00 32.27 206 LEU A N 1
ATOM 1654 C CA . LEU A 1 206 ? 6.493 27.251 69.263 1.00 33.88 206 LEU A CA 1
ATOM 1655 C C . LEU A 1 206 ? 5.778 26.258 70.177 1.00 35.87 206 LEU A C 1
ATOM 1656 O O . LEU A 1 206 ? 4.922 26.642 70.980 1.00 37.82 206 LEU A O 1
ATOM 1661 N N . ALA A 1 207 ? 6.141 24.988 70.050 1.00 36.45 207 ALA A N 1
ATOM 1662 C CA . ALA A 1 207 ? 5.540 23.921 70.843 1.00 38.18 207 ALA A CA 1
ATOM 1663 C C . ALA A 1 207 ? 5.370 24.248 72.328 1.00 38.33 207 ALA A C 1
ATOM 1664 O O . ALA A 1 207 ? 4.258 24.157 72.859 1.00 38.58 207 ALA A O 1
ATOM 1666 N N . ASP A 1 208 ? 6.450 24.644 72.999 1.00 37.80 208 ASP A N 1
ATOM 1667 C CA . ASP A 1 208 ? 6.354 24.937 74.426 1.00 38.36 208 ASP A CA 1
ATOM 1668 C C . ASP A 1 208 ? 5.919 26.346 74.822 1.00 36.98 208 ASP A C 1
ATOM 1669 O O . ASP A 1 208 ? 5.833 26.646 76.011 1.00 36.82 208 ASP A O 1
ATOM 1674 N N . SER A 1 209 ? 5.637 27.205 73.844 1.00 37.90 209 SER A N 1
ATOM 1675 C CA . SER A 1 209 ? 5.212 28.579 74.137 1.00 37.46 209 SER A CA 1
ATOM 1676 C C . SER A 1 209 ? 3.884 28.650 74.885 1.00 37.71 209 SER A C 1
ATOM 1677 O O . SER A 1 209 ? 3.729 29.430 75.834 1.00 38.44 209 SER A O 1
ATOM 1680 N N . GLY A 1 210 ? 2.928 27.823 74.464 1.00 34.89 210 GLY A N 1
ATOM 1681 C CA . GLY A 1 210 ? 1.621 27.820 75.095 1.00 32.59 210 GLY A CA 1
ATOM 1682 C C . GLY A 1 210 ? 0.611 28.434 74.147 1.00 31.16 210 GLY A C 1
ATOM 1683 O O . GLY A 1 210 ? -0.577 28.546 74.450 1.00 28.77 210 GLY A O 1
ATOM 1684 N N . ILE A 1 211 ? 1.102 28.827 72.981 1.00 30.44 211 ILE A N 1
ATOM 1685 C CA . ILE A 1 211 ? 0.270 29.445 71.955 1.00 31.81 211 ILE A CA 1
ATOM 1686 C C . ILE A 1 211 ? -0.410 28.388 71.090 1.00 31.66 211 ILE A C 1
ATOM 1687 O O . ILE A 1 211 ? 0.148 27.320 70.853 1.00 32.69 211 ILE A O 1
ATOM 1692 N N . ARG A 1 212 ? -1.619 28.685 70.625 1.00 29.75 212 ARG A N 1
ATOM 1693 C CA . ARG A 1 212 ? -2.313 27.773 69.736 1.00 27.96 212 ARG A CA 1
ATOM 1694 C C . ARG A 1 212 ? -2.235 28.390 68.339 1.00 26.81 212 ARG A C 1
ATOM 1695 O O . ARG A 1 212 ? -2.146 29.613 68.203 1.00 23.29 212 ARG A O 1
ATOM 1703 N N . ILE A 1 213 ? -2.228 27.544 67.316 1.00 25.43 213 ILE A N 1
ATOM 1704 C CA . ILE A 1 213 ? -2.121 28.006 65.935 1.00 25.50 213 ILE A CA 1
ATOM 1705 C C . ILE A 1 213 ? -3.292 27.473 65.107 1.00 25.39 213 ILE A C 1
ATOM 1706 O O . ILE A 1 213 ? -3.584 26.276 65.157 1.00 27.01 213 ILE A O 1
ATOM 1711 N N . LYS A 1 214 ? -3.956 28.350 64.353 1.00 22.82 214 LYS A N 1
ATOM 1712 C CA . LYS A 1 214 ? -5.089 27.937 63.522 1.00 23.22 214 LYS A CA 1
ATOM 1713 C C . LYS A 1 214 ? -4.742 28.090 62.056 1.00 22.50 214 LYS A C 1
ATOM 1714 O O . LYS A 1 214 ? -4.155 29.097 61.656 1.00 22.93 214 LYS A O 1
ATOM 1720 N N . LEU A 1 215 ? -5.110 27.094 61.258 1.00 22.09 215 LEU A N 1
ATOM 1721 C CA . LEU A 1 215 ? -4.809 27.093 59.831 1.00 23.45 215 LEU A CA 1
ATOM 1722 C C . LEU A 1 215 ? -6.057 27.073 58.956 1.00 25.98 215 LEU A C 1
ATOM 1723 O O . LEU A 1 215 ? -6.880 26.157 59.050 1.00 27.24 215 LEU A O 1
ATOM 1728 N N . PRO A 1 216 ? -6.220 28.096 58.099 1.00 26.80 216 PRO A N 1
ATOM 1729 C CA . PRO A 1 216 ? -7.365 28.219 57.188 1.00 27.37 216 PRO A CA 1
ATOM 1730 C C . PRO A 1 216 ? -7.141 27.424 55.905 1.00 29.25 216 PRO A C 1
ATOM 1731 O O . PRO A 1 216 ? -6.027 27.006 55.605 1.00 29.96 216 PRO A O 1
ATOM 1735 N N . TRP A 1 217 ? -8.217 27.223 55.160 1.00 30.74 217 TRP A N 1
ATOM 1736 C CA . TRP A 1 217 ? -8.174 26.529 53.879 1.00 31.61 217 TRP A CA 1
ATOM 1737 C C . TRP A 1 217 ? -9.447 26.927 53.150 1.00 32.56 217 TRP A C 1
ATOM 1738 O O . TRP A 1 217 ? -10.455 27.233 53.788 1.00 31.66 217 TRP A O 1
ATOM 1749 N N . GLY A 1 218 ? -9.401 26.953 51.823 1.00 32.95 218 GLY A N 1
ATOM 1750 C CA . GLY A 1 218 ? -10.579 27.333 51.069 1.00 34.68 218 GLY A CA 1
ATOM 1751 C C . GLY A 1 218 ? -10.784 26.432 49.875 1.00 36.54 218 GLY A C 1
ATOM 1752 O O . GLY A 1 218 ? -11.792 26.525 49.175 1.00 38.74 218 GLY A O 1
ATOM 1753 N N . ALA A 1 219 ? -9.807 25.567 49.634 1.00 35.67 219 ALA A N 1
ATOM 1754 C CA . ALA A 1 219 ? -9.862 24.625 48.533 1.00 35.54 219 ALA A CA 1
ATOM 1755 C C . ALA A 1 219 ? -9.266 23.312 49.022 1.00 35.85 219 ALA A C 1
ATOM 1756 O O . ALA A 1 219 ? -8.427 23.293 49.929 1.00 35.47 219 ALA A O 1
ATOM 1758 N N . PRO A 1 220 ? -9.691 22.189 48.425 1.00 34.64 220 PRO A N 1
ATOM 1759 C CA . PRO A 1 220 ? -9.184 20.879 48.830 1.00 34.35 220 PRO A CA 1
ATOM 1760 C C . PRO A 1 220 ? -7.667 20.774 48.954 1.00 32.82 220 PRO A C 1
ATOM 1761 O O . PRO A 1 220 ? -7.169 20.228 49.935 1.00 31.35 220 PRO A O 1
ATOM 1765 N N . HIS A 1 221 ? -6.926 21.295 47.976 1.00 32.44 221 HIS A N 1
ATOM 1766 C CA . HIS A 1 221 ? -5.479 21.182 48.059 1.00 32.27 221 HIS A CA 1
ATOM 1767 C C . HIS A 1 221 ? -4.951 21.962 49.246 1.00 30.04 221 HIS A C 1
ATOM 1768 O O . HIS A 1 221 ? -3.932 21.596 49.825 1.00 28.73 221 HIS A O 1
ATOM 1775 N N . GLU A 1 222 ? -5.656 23.024 49.615 1.00 29.56 222 GLU A N 1
ATOM 1776 C CA . GLU A 1 222 ? -5.245 23.842 50.750 1.00 29.00 222 GLU A CA 1
ATOM 1777 C C . GLU A 1 222 ? -5.531 23.110 52.057 1.00 29.08 222 GLU A C 1
ATOM 1778 O O . GLU A 1 222 ? -4.743 23.171 52.997 1.00 28.66 222 GLU A O 1
ATOM 1784 N N . GLU A 1 223 ? -6.658 22.407 52.113 1.00 29.53 223 GLU A N 1
ATOM 1785 C CA . GLU A 1 223 ? -6.991 21.676 53.326 1.00 29.67 223 GLU A CA 1
ATOM 1786 C C . GLU A 1 223 ? -5.988 20.558 53.526 1.00 28.85 223 GLU A C 1
ATOM 1787 O O . GLU A 1 223 ? -5.536 20.316 54.638 1.00 28.39 223 GLU A O 1
ATOM 1793 N N . GLU A 1 224 ? -5.633 19.884 52.436 1.00 31.05 224 GLU A N 1
ATOM 1794 C CA . GLU A 1 224 ? -4.673 18.794 52.501 1.00 31.37 224 GLU A CA 1
ATOM 1795 C C . GLU A 1 224 ? -3.344 19.282 53.066 1.00 29.72 224 GLU A C 1
ATOM 1796 O O . GLU A 1 224 ? -2.748 18.618 53.917 1.00 27.16 224 GLU A O 1
ATOM 1802 N N . ARG A 1 225 ? -2.888 20.453 52.626 1.00 29.34 225 ARG A N 1
ATOM 1803 C CA . ARG A 1 225 ? -1.632 20.974 53.152 1.00 28.39 225 ARG A CA 1
ATOM 1804 C C . ARG A 1 225 ? -1.809 21.332 54.630 1.00 28.14 225 ARG A C 1
ATOM 1805 O O . ARG A 1 225 ? -0.957 21.012 55.454 1.00 27.17 225 ARG A O 1
ATOM 1813 N N . ALA A 1 226 ? -2.919 21.990 54.957 1.00 28.09 226 ALA A N 1
ATOM 1814 C CA . ALA A 1 226 ? -3.196 22.383 56.337 1.00 28.67 226 ALA A CA 1
ATOM 1815 C C . ALA A 1 226 ? -3.117 21.170 57.271 1.00 29.58 226 ALA A C 1
ATOM 1816 O O . ALA A 1 226 ? -2.509 21.236 58.342 1.00 28.13 226 ALA A O 1
ATOM 1818 N N . LYS A 1 227 ? -3.734 20.066 56.859 1.00 30.74 227 LYS A N 1
ATOM 1819 C CA . LYS A 1 227 ? -3.707 18.847 57.659 1.00 33.33 227 LYS A CA 1
ATOM 1820 C C . LYS A 1 227 ? -2.279 18.346 57.829 1.00 32.29 227 LYS A C 1
ATOM 1821 O O . LYS A 1 227 ? -1.905 17.907 58.918 1.00 32.30 227 LYS A O 1
ATOM 1827 N N . ARG A 1 228 ? -1.481 18.407 56.764 1.00 32.33 228 ARG A N 1
ATOM 1828 C CA . ARG A 1 228 ? -0.093 17.955 56.848 1.00 33.47 228 ARG A CA 1
ATOM 1829 C C . ARG A 1 228 ? 0.719 18.813 57.812 1.00 33.52 228 ARG A C 1
ATOM 1830 O O . ARG A 1 228 ? 1.582 18.308 58.525 1.00 31.60 228 ARG A O 1
ATOM 1838 N N . LEU A 1 229 ? 0.439 20.113 57.831 1.00 33.43 229 LEU A N 1
ATOM 1839 C CA . LEU A 1 229 ? 1.156 21.020 58.718 1.00 34.14 229 LEU A CA 1
ATOM 1840 C C . LEU A 1 229 ? 0.768 20.798 60.179 1.00 33.68 229 LEU A C 1
ATOM 1841 O O . LEU A 1 229 ? 1.613 20.876 61.069 1.00 33.89 229 LEU A O 1
ATOM 1846 N N . ALA A 1 230 ? -0.509 20.513 60.422 1.00 34.58 230 ALA A N 1
ATOM 1847 C CA . ALA A 1 230 ? -1.005 20.316 61.782 1.00 35.83 230 ALA A CA 1
ATOM 1848 C C . ALA A 1 230 ? -0.698 18.935 62.350 1.00 37.84 230 ALA A C 1
ATOM 1849 O O . ALA A 1 230 ? -0.767 18.726 63.564 1.00 36.94 230 ALA A O 1
ATOM 1851 N N . GLU A 1 231 ? -0.347 18.003 61.472 1.00 39.70 231 GLU A N 1
ATOM 1852 C CA . GLU A 1 231 ? -0.061 16.630 61.876 1.00 43.16 231 GLU A CA 1
ATOM 1853 C C . GLU A 1 231 ? 0.980 16.509 62.984 1.00 42.11 231 GLU A C 1
ATOM 1854 O O . GLU A 1 231 ? 2.141 16.861 62.796 1.00 41.75 231 GLU A O 1
ATOM 1860 N N . GLY A 1 232 ? 0.548 16.015 64.142 1.00 42.49 232 GLY A N 1
ATOM 1861 C CA . GLY A 1 232 ? 1.458 15.826 65.260 1.00 42.19 232 GLY A CA 1
ATOM 1862 C C . GLY A 1 232 ? 1.512 16.924 66.306 1.00 43.31 232 GLY A C 1
ATOM 1863 O O . GLY A 1 232 ? 2.135 16.742 67.358 1.00 43.37 232 GLY A O 1
ATOM 1864 N N . PHE A 1 233 ? 0.865 18.058 66.037 1.00 41.85 233 PHE A N 1
ATOM 1865 C CA . PHE A 1 233 ? 0.877 19.171 66.980 1.00 40.46 233 PHE A CA 1
ATOM 1866 C C . PHE A 1 233 ? -0.507 19.398 67.576 1.00 41.02 233 PHE A C 1
ATOM 1867 O O . PHE A 1 233 ? -1.427 19.842 66.884 1.00 39.94 233 PHE A O 1
ATOM 1875 N N . ALA A 1 234 ? -0.645 19.091 68.864 1.00 39.22 234 ALA A N 1
ATOM 1876 C CA . ALA A 1 234 ? -1.917 19.238 69.567 1.00 37.89 234 ALA A CA 1
ATOM 1877 C C . ALA A 1 234 ? -2.401 20.683 69.663 1.00 36.53 234 ALA A C 1
ATOM 1878 O O . ALA A 1 234 ? -3.603 20.934 69.773 1.00 36.31 234 ALA A O 1
ATOM 1880 N N . TYR A 1 235 ? -1.471 21.631 69.623 1.00 34.54 235 TYR A N 1
ATOM 1881 C CA . TYR A 1 235 ? -1.830 23.039 69.733 1.00 33.70 235 TYR A CA 1
ATOM 1882 C C . TYR A 1 235 ? -2.165 23.691 68.396 1.00 32.67 235 TYR A C 1
ATOM 1883 O O . TYR A 1 235 ? -2.399 24.893 68.332 1.00 31.96 235 TYR A O 1
ATOM 1892 N N . VAL A 1 236 ? -2.189 22.893 67.336 1.00 30.02 236 VAL A N 1
ATOM 1893 C CA . VAL A 1 236 ? -2.521 23.397 66.011 1.00 31.44 236 VAL A CA 1
ATOM 1894 C C . VAL A 1 236 ? -3.894 22.876 65.602 1.00 31.79 236 VAL A C 1
ATOM 1895 O O . VAL A 1 236 ? -4.216 21.702 65.808 1.00 32.02 236 VAL A O 1
ATOM 1899 N N . GLU A 1 237 ? -4.699 23.750 65.023 1.00 30.77 237 GLU A N 1
ATOM 1900 C CA . GLU A 1 237 ? -6.033 23.369 64.600 1.00 32.35 237 GLU A CA 1
ATOM 1901 C C . GLU A 1 237 ? -6.292 23.792 63.172 1.00 30.87 237 GLU A C 1
ATOM 1902 O O . GLU A 1 237 ? -5.896 24.883 62.763 1.00 30.70 237 GLU A O 1
ATOM 1908 N N . VAL A 1 238 ? -6.940 22.919 62.412 1.00 28.80 238 VAL A N 1
ATOM 1909 C CA . VAL A 1 238 ? -7.304 23.242 61.043 1.00 26.95 238 VAL A CA 1
ATOM 1910 C C . VAL A 1 238 ? -8.739 23.720 61.164 1.00 28.11 238 VAL A C 1
ATOM 1911 O O . VAL A 1 238 ? -9.609 23.000 61.662 1.00 24.86 238 VAL A O 1
ATOM 1915 N N . LEU A 1 239 ? -8.964 24.955 60.740 1.00 27.27 239 LEU A N 1
ATOM 1916 C CA . LEU A 1 239 ? -10.275 25.577 60.785 1.00 28.69 239 LEU A CA 1
ATOM 1917 C C . LEU A 1 239 ? -11.247 24.881 59.839 1.00 29.21 239 LEU A C 1
ATOM 1918 O O . LEU A 1 239 ? -10.836 24.192 58.916 1.00 26.99 239 LEU A O 1
ATOM 1923 N N . PRO A 1 240 ? -12.554 25.032 60.089 1.00 30.98 240 PRO A N 1
ATOM 1924 C CA . PRO A 1 240 ? -13.554 24.417 59.218 1.00 31.90 240 PRO A CA 1
ATOM 1925 C C . PRO A 1 240 ? -13.631 25.363 58.027 1.00 33.12 240 PRO A C 1
ATOM 1926 O O . PRO A 1 240 ? -13.080 26.464 58.089 1.00 30.63 240 PRO A O 1
ATOM 1930 N N . LYS A 1 241 ? -14.280 24.961 56.941 1.00 32.92 241 LYS A N 1
ATOM 1931 C CA . LYS A 1 241 ? -14.373 25.873 55.811 1.00 33.67 241 LYS A CA 1
ATOM 1932 C C . LYS A 1 241 ? -15.302 27.007 56.237 1.00 32.51 241 LYS A C 1
ATOM 1933 O O . LYS A 1 241 ? -16.262 26.775 56.962 1.00 32.87 241 LYS A O 1
ATOM 1939 N N . MET A 1 242 ? -15.013 28.232 55.812 1.00 30.92 242 MET A N 1
ATOM 1940 C CA . MET A 1 242 ? -15.862 29.362 56.177 1.00 30.78 242 MET A CA 1
ATOM 1941 C C . MET A 1 242 ? -15.926 30.460 55.128 1.00 28.95 242 MET A C 1
ATOM 1942 O O . MET A 1 242 ? -15.203 30.439 54.133 1.00 28.80 242 MET A O 1
ATOM 1947 N N . SER A 1 243 ? -16.819 31.413 55.355 1.00 27.16 243 SER A N 1
ATOM 1948 C CA . SER A 1 243 ? -16.985 32.544 54.455 1.00 27.41 243 SER A CA 1
ATOM 1949 C C . SER A 1 243 ? -15.822 33.493 54.704 1.00 26.99 243 SER A C 1
ATOM 1950 O O . SER A 1 243 ? -15.031 33.292 55.636 1.00 23.19 243 SER A O 1
ATOM 1953 N N . LEU A 1 244 ? -15.726 34.528 53.871 1.00 27.36 244 LEU A N 1
ATOM 1954 C CA . LEU A 1 244 ? -14.670 35.522 54.010 1.00 27.18 244 LEU A CA 1
ATOM 1955 C C . LEU A 1 244 ? -14.878 36.249 55.339 1.00 25.50 244 LEU A C 1
ATOM 1956 O O . LEU A 1 244 ? -13.936 36.538 56.064 1.00 23.86 244 LEU A O 1
ATOM 1961 N N . GLU A 1 245 ? -16.130 36.529 55.657 1.00 25.45 245 GLU A N 1
ATOM 1962 C CA . GLU A 1 245 ? -16.456 37.206 56.899 1.00 26.36 245 GLU A CA 1
ATOM 1963 C C . GLU A 1 245 ? -16.065 36.296 58.071 1.00 25.72 245 GLU A C 1
ATOM 1964 O O . GLU A 1 245 ? -15.591 36.759 59.115 1.00 24.58 245 GLU A O 1
ATOM 1970 N N . GLY A 1 246 ? -16.272 34.997 57.885 1.00 25.17 246 GLY A N 1
ATOM 1971 C CA . GLY A 1 246 ? -15.925 34.031 58.914 1.00 23.70 246 GLY A CA 1
ATOM 1972 C C . GLY A 1 246 ? -14.427 34.006 59.182 1.00 23.38 246 GLY A C 1
ATOM 1973 O O . GLY A 1 246 ? -13.996 34.026 60.335 1.00 22.60 246 GLY A O 1
ATOM 1974 N N . VAL A 1 247 ? -13.617 33.953 58.130 1.00 22.72 247 VAL A N 1
ATOM 1975 C CA . VAL A 1 247 ? -12.172 33.923 58.338 1.00 21.29 247 VAL A CA 1
ATOM 1976 C C . VAL A 1 247 ? -11.694 35.282 58.860 1.00 19.46 247 VAL A C 1
ATOM 1977 O O . VAL A 1 247 ? -10.761 35.356 59.655 1.00 20.92 247 VAL A O 1
ATOM 1981 N N . ALA A 1 248 ? -12.343 36.361 58.431 1.00 17.80 248 ALA A N 1
ATOM 1982 C CA . ALA A 1 248 ? -11.994 37.696 58.919 1.00 18.23 248 ALA A CA 1
ATOM 1983 C C . ALA A 1 248 ? -12.165 37.739 60.449 1.00 20.17 248 ALA A C 1
ATOM 1984 O O . ALA A 1 248 ? -11.352 38.324 61.175 1.00 17.70 248 ALA A O 1
ATOM 1986 N N . ARG A 1 249 ? -13.226 37.107 60.936 1.00 18.16 249 ARG A N 1
ATOM 1987 C CA . ARG A 1 249 ? -13.470 37.096 62.375 1.00 19.62 249 ARG A CA 1
ATOM 1988 C C . ARG A 1 249 ? -12.361 36.319 63.076 1.00 17.89 249 ARG A C 1
ATOM 1989 O O . ARG A 1 249 ? -11.883 36.734 64.133 1.00 18.20 249 ARG A O 1
ATOM 1997 N N . VAL A 1 250 ? -11.940 35.202 62.488 1.00 19.04 250 VAL A N 1
ATOM 1998 C CA . VAL A 1 250 ? -10.880 34.401 63.094 1.00 19.16 250 VAL A CA 1
ATOM 1999 C C . VAL A 1 250 ? -9.619 35.258 63.108 1.00 20.08 250 VAL A C 1
ATOM 2000 O O . VAL A 1 250 ? -8.919 35.335 64.122 1.00 17.66 250 VAL A O 1
ATOM 2004 N N . LEU A 1 251 ? -9.338 35.926 61.992 1.00 18.76 251 LEU A N 1
ATOM 2005 C CA . LEU A 1 251 ? -8.149 36.780 61.924 1.00 19.81 251 LEU A CA 1
ATOM 2006 C C . LEU A 1 251 ? -8.233 37.921 62.936 1.00 19.73 251 LEU A C 1
ATOM 2007 O O . LEU A 1 251 ? -7.249 38.257 63.595 1.00 18.87 251 LEU A O 1
ATOM 2012 N N . ALA A 1 252 ? -9.414 38.508 63.076 1.00 18.96 252 ALA A N 1
ATOM 2013 C CA . ALA A 1 252 ? -9.606 39.595 64.026 1.00 20.00 252 ALA A CA 1
ATOM 2014 C C . ALA A 1 252 ? -9.220 39.157 65.456 1.00 20.42 252 ALA A C 1
ATOM 2015 O O . ALA A 1 252 ? -8.741 39.962 66.246 1.00 21.58 252 ALA A O 1
ATOM 2017 N N . GLY A 1 253 ? -9.424 37.883 65.765 1.00 19.45 253 GLY A N 1
ATOM 2018 C CA . GLY A 1 253 ? -9.094 37.369 67.087 1.00 22.36 253 GLY A CA 1
ATOM 2019 C C . GLY A 1 253 ? -7.682 36.820 67.247 1.00 21.14 253 GLY A C 1
ATOM 2020 O O . GLY A 1 253 ? -7.327 36.339 68.315 1.00 23.97 253 GLY A O 1
ATOM 2021 N N . ALA A 1 254 ? -6.868 36.884 66.201 1.00 19.62 254 ALA A N 1
ATOM 2022 C CA . ALA A 1 254 ? -5.506 36.360 66.299 1.00 19.38 254 ALA A CA 1
ATOM 2023 C C . ALA A 1 254 ? -4.574 37.364 66.958 1.00 18.19 254 ALA A C 1
ATOM 2024 O O . ALA A 1 254 ? -4.636 38.551 66.668 1.00 18.00 254 ALA A O 1
ATOM 2026 N N . LYS A 1 255 ? -3.697 36.875 67.833 1.00 19.30 255 LYS A N 1
ATOM 2027 C CA . LYS A 1 255 ? -2.734 37.740 68.512 1.00 18.91 255 LYS A CA 1
ATOM 2028 C C . LYS A 1 255 ? -1.764 38.262 67.448 1.00 18.72 255 LYS A C 1
ATOM 2029 O O . LYS A 1 255 ? -1.357 39.417 67.474 1.00 18.92 255 LYS A O 1
ATOM 2035 N N . PHE A 1 256 ? -1.400 37.385 66.514 1.00 18.73 256 PHE A N 1
ATOM 2036 C CA . PHE A 1 256 ? -0.539 37.758 65.397 1.00 18.78 256 PHE A CA 1
ATOM 2037 C C . PHE A 1 256 ? -0.705 36.718 64.294 1.00 18.86 256 PHE A C 1
ATOM 2038 O O . PHE A 1 256 ? -1.314 35.659 64.479 1.00 16.92 256 PHE A O 1
ATOM 2046 N N . VAL A 1 257 ? -0.158 37.036 63.136 1.00 18.84 257 VAL A N 1
ATOM 2047 C CA . VAL A 1 257 ? -0.285 36.179 61.980 1.00 17.66 257 VAL A CA 1
ATOM 2048 C C . VAL A 1 257 ? 1.053 36.093 61.291 1.00 17.29 257 VAL A C 1
ATOM 2049 O O . VAL A 1 257 ? 1.845 37.035 61.354 1.00 16.92 257 VAL A O 1
ATOM 2053 N N . VAL A 1 258 ? 1.300 34.946 60.671 1.00 17.25 258 VAL A N 1
ATOM 2054 C CA . VAL A 1 258 ? 2.495 34.736 59.867 1.00 17.09 258 VAL A CA 1
ATOM 2055 C C . VAL A 1 258 ? 1.874 34.315 58.542 1.00 16.84 258 VAL A C 1
ATOM 2056 O O . VAL A 1 258 ? 1.002 33.439 58.507 1.00 17.25 258 VAL A O 1
ATOM 2060 N N . SER A 1 259 ? 2.317 34.929 57.456 1.00 16.60 259 SER A N 1
ATOM 2061 C CA . SER A 1 259 ? 1.721 34.652 56.163 1.00 18.03 259 SER A CA 1
ATOM 2062 C C . SER A 1 259 ? 2.638 34.793 54.965 1.00 18.21 259 SER A C 1
ATOM 2063 O O . SER A 1 259 ? 3.712 35.381 55.052 1.00 18.27 259 SER A O 1
ATOM 2066 N N . VAL A 1 260 ? 2.176 34.256 53.839 1.00 18.24 260 VAL A N 1
ATOM 2067 C CA . VAL A 1 260 ? 2.879 34.405 52.579 1.00 17.54 260 VAL A CA 1
ATOM 2068 C C . VAL A 1 260 ? 2.143 35.575 51.900 1.00 18.91 260 VAL A C 1
ATOM 2069 O O . VAL A 1 260 ? 1.113 36.049 52.401 1.00 17.92 260 VAL A O 1
ATOM 2073 N N . ASP A 1 261 ? 2.685 36.061 50.788 1.00 18.19 261 ASP A N 1
ATOM 2074 C CA . ASP A 1 261 ? 2.072 37.152 50.033 1.00 16.24 261 ASP A CA 1
ATOM 2075 C C . ASP A 1 261 ? 0.777 36.591 49.416 1.00 18.06 261 ASP A C 1
ATOM 2076 O O . ASP A 1 261 ? 0.804 35.910 48.396 1.00 19.12 261 ASP A O 1
ATOM 2081 N N . THR A 1 262 ? -0.356 36.890 50.038 1.00 18.82 262 THR A N 1
ATOM 2082 C CA . THR A 1 262 ? -1.641 36.368 49.571 1.00 17.84 262 THR A CA 1
ATOM 2083 C C . THR A 1 262 ? -2.785 37.301 49.975 1.00 17.14 262 THR A C 1
ATOM 2084 O O . THR A 1 262 ? -2.607 38.168 50.833 1.00 15.25 262 THR A O 1
ATOM 2088 N N . GLY A 1 263 ? -3.959 37.128 49.363 1.00 15.31 263 GLY A N 1
ATOM 2089 C CA . GLY A 1 263 ? -5.082 37.991 49.696 1.00 15.74 263 GLY A CA 1
ATOM 2090 C C . GLY A 1 263 ? -5.379 38.145 51.185 1.00 16.22 263 GLY A C 1
ATOM 2091 O O . GLY A 1 263 ? -5.559 39.264 51.671 1.00 18.06 263 GLY A O 1
ATOM 2092 N N . LEU A 1 264 ? -5.437 37.034 51.914 1.00 15.95 264 LEU A N 1
ATOM 2093 C CA . LEU A 1 264 ? -5.743 37.081 53.346 1.00 15.80 264 LEU A CA 1
ATOM 2094 C C . LEU A 1 264 ? -4.683 37.815 54.178 1.00 16.16 264 LEU A C 1
ATOM 2095 O O . LEU A 1 264 ? -4.936 38.207 55.325 1.00 13.81 264 LEU A O 1
ATOM 2100 N N . SER A 1 265 ? -3.497 38.020 53.607 1.00 14.92 265 SER A N 1
ATOM 2101 C CA . SER A 1 265 ? -2.476 38.760 54.348 1.00 15.14 265 SER A CA 1
ATOM 2102 C C . SER A 1 265 ? -2.900 40.233 54.329 1.00 16.37 265 SER A C 1
ATOM 2103 O O . SER A 1 265 ? -2.727 40.949 55.302 1.00 14.53 265 SER A O 1
ATOM 2106 N N . HIS A 1 266 ? -3.454 40.680 53.202 1.00 17.31 266 HIS A N 1
ATOM 2107 C CA . HIS A 1 266 ? -3.956 42.047 53.095 1.00 16.86 266 HIS A CA 1
ATOM 2108 C C . HIS A 1 266 ? -5.191 42.214 53.990 1.00 16.22 266 HIS A C 1
ATOM 2109 O O . HIS A 1 266 ? -5.441 43.294 54.518 1.00 16.39 266 HIS A O 1
ATOM 2116 N N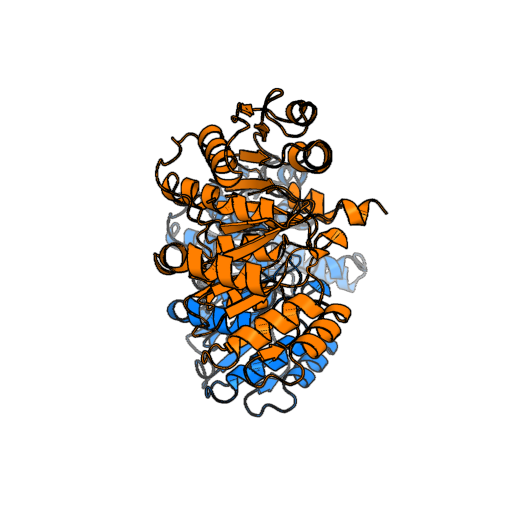 . LEU A 1 267 ? -5.968 41.147 54.160 1.00 15.97 267 LEU A N 1
ATOM 2117 C CA . LEU A 1 267 ? -7.152 41.230 55.030 1.00 17.15 267 LEU A CA 1
ATOM 2118 C C . LEU A 1 267 ? -6.669 41.396 56.478 1.00 16.89 267 LEU A C 1
ATOM 2119 O O . LEU A 1 267 ? -7.195 42.209 57.248 1.00 15.53 267 LEU A O 1
ATOM 2124 N N . THR A 1 268 ? -5.656 40.615 56.838 1.00 16.50 268 THR A N 1
ATOM 2125 C CA . THR A 1 268 ? -5.060 40.689 58.168 1.00 17.03 268 THR A CA 1
ATOM 2126 C C . THR A 1 268 ? -4.610 42.129 58.435 1.00 17.22 268 THR A C 1
ATOM 2127 O O . THR A 1 268 ? -4.858 42.684 59.508 1.00 18.75 268 THR A O 1
ATOM 2131 N N . ALA A 1 269 ? -3.955 42.744 57.454 1.00 15.70 269 ALA A N 1
ATOM 2132 C CA . ALA A 1 269 ? -3.493 44.119 57.601 1.00 17.93 269 ALA A CA 1
ATOM 2133 C C . ALA A 1 269 ? -4.671 45.083 57.796 1.00 18.52 269 ALA A C 1
ATOM 2134 O O . ALA A 1 269 ? -4.601 46.011 58.604 1.00 17.15 269 ALA A O 1
ATOM 2136 N N . ALA A 1 270 ? -5.750 44.863 57.049 1.00 17.85 270 ALA A N 1
ATOM 2137 C CA . ALA A 1 270 ? -6.924 45.730 57.131 1.00 17.59 270 ALA A CA 1
ATOM 2138 C C . ALA A 1 270 ? -7.608 45.647 58.483 1.00 19.08 270 ALA A C 1
ATOM 2139 O O . ALA A 1 270 ? -8.296 46.580 58.895 1.00 20.49 270 ALA A O 1
ATOM 2141 N N . LEU A 1 271 ? -7.413 44.527 59.167 1.00 17.04 271 LEU A N 1
ATOM 2142 C CA . LEU A 1 271 ? -7.998 44.306 60.484 1.00 20.26 271 LEU A CA 1
ATOM 2143 C C . LEU A 1 271 ? -7.045 44.765 61.594 1.00 20.33 271 LEU A C 1
ATOM 2144 O O . LEU A 1 271 ? -7.294 44.532 62.782 1.00 20.96 271 LEU A O 1
ATOM 2149 N N . ASP A 1 272 ? -5.955 45.409 61.193 1.00 21.00 272 ASP A N 1
ATOM 2150 C CA . ASP A 1 272 ? -4.950 45.918 62.137 1.00 21.89 272 ASP A CA 1
ATOM 2151 C C . ASP A 1 272 ? -4.254 44.837 62.968 1.00 21.95 272 ASP A C 1
ATOM 2152 O O . ASP A 1 272 ? -3.790 45.118 64.080 1.00 20.84 272 ASP A O 1
ATOM 2157 N N . ARG A 1 273 ? -4.166 43.613 62.461 1.00 19.28 273 ARG A N 1
ATOM 2158 C CA . ARG A 1 273 ? -3.518 42.564 63.246 1.00 19.56 273 ARG A CA 1
ATOM 2159 C C . ARG A 1 273 ? -2.034 42.452 62.900 1.00 19.49 273 ARG A C 1
ATOM 2160 O O . ARG A 1 273 ? -1.669 42.492 61.726 1.00 18.88 273 ARG A O 1
ATOM 2168 N N . PRO A 1 274 ? -1.163 42.311 63.920 1.00 19.90 274 PRO A N 1
ATOM 2169 C CA . PRO A 1 274 ? 0.287 42.184 63.719 1.00 19.58 274 PRO A CA 1
ATOM 2170 C C . PRO A 1 274 ? 0.509 41.035 62.752 1.00 16.45 274 PRO A C 1
ATOM 2171 O O . PRO A 1 274 ? -0.024 39.944 62.936 1.00 16.58 274 PRO A O 1
ATOM 2175 N N . ASN A 1 275 ? 1.326 41.261 61.739 1.00 17.61 275 ASN A N 1
ATOM 2176 C CA . ASN A 1 275 ? 1.499 40.238 60.726 1.00 18.27 275 ASN A CA 1
ATOM 2177 C C . ASN A 1 275 ? 2.902 40.217 60.146 1.00 17.79 275 ASN A C 1
ATOM 2178 O O . ASN A 1 275 ? 3.454 41.262 59.780 1.00 18.68 275 ASN A O 1
ATOM 2183 N N . ILE A 1 276 ? 3.497 39.026 60.119 1.00 18.27 276 ILE A N 1
ATOM 2184 C CA . ILE A 1 276 ? 4.814 38.851 59.522 1.00 17.19 276 ILE A CA 1
ATOM 2185 C C . ILE A 1 276 ? 4.573 38.174 58.172 1.00 16.41 276 ILE A C 1
ATOM 2186 O O . ILE A 1 276 ? 4.198 37.010 58.126 1.00 17.36 276 ILE A O 1
ATOM 2191 N N . THR A 1 277 ? 4.765 38.902 57.074 1.00 16.26 277 THR A N 1
ATOM 2192 C CA . THR A 1 277 ? 4.567 38.309 55.757 1.00 15.11 277 THR A CA 1
ATOM 2193 C C . THR A 1 277 ? 5.929 37.952 55.186 1.00 17.43 277 THR A C 1
ATOM 2194 O O . THR A 1 277 ? 6.840 38.781 55.199 1.00 17.85 277 THR A O 1
ATOM 2198 N N . VAL A 1 278 ? 6.068 36.722 54.695 1.00 16.73 278 VAL A N 1
ATOM 2199 C CA . VAL A 1 278 ? 7.339 36.275 54.119 1.00 19.08 278 VAL A CA 1
ATOM 2200 C C . VAL A 1 278 ? 7.294 36.382 52.594 1.00 19.96 278 VAL A C 1
ATOM 2201 O O . VAL A 1 278 ? 6.367 35.887 51.948 1.00 20.24 278 VAL A O 1
ATOM 2205 N N . TYR A 1 279 ? 8.289 37.059 52.027 1.00 18.61 279 TYR A N 1
ATOM 2206 C CA . TYR A 1 279 ? 8.343 37.267 50.582 1.00 21.08 279 TYR A CA 1
ATOM 2207 C C . TYR A 1 279 ? 9.503 36.564 49.905 1.00 23.10 279 TYR A C 1
ATOM 2208 O O . TYR A 1 279 ? 10.589 36.427 50.480 1.00 21.17 279 TYR A O 1
ATOM 2217 N N . GLY A 1 280 ? 9.247 36.132 48.674 1.00 22.18 280 GLY A N 1
ATOM 2218 C CA . GLY A 1 280 ? 10.261 35.480 47.870 1.00 25.03 280 GLY A CA 1
ATOM 2219 C C . GLY A 1 280 ? 10.301 36.213 46.539 1.00 24.53 280 GLY A C 1
ATOM 2220 O O . GLY A 1 280 ? 10.888 37.295 46.449 1.00 21.82 280 GLY A O 1
ATOM 2221 N N . PRO A 1 281 ? 9.631 35.671 45.502 1.00 27.00 281 PRO A N 1
ATOM 2222 C CA . PRO A 1 281 ? 9.541 36.204 44.131 1.00 26.67 281 PRO A CA 1
ATOM 2223 C C . PRO A 1 281 ? 8.875 37.567 43.985 1.00 26.27 281 PRO A C 1
ATOM 2224 O O . PRO A 1 281 ? 9.126 38.269 43.011 1.00 27.45 281 PRO A O 1
ATOM 2228 N N . THR A 1 282 ? 8.014 37.939 44.929 1.00 24.02 282 THR A N 1
ATOM 2229 C CA . THR A 1 282 ? 7.344 39.236 44.857 1.00 22.35 282 THR A CA 1
ATOM 2230 C C . THR A 1 282 ? 8.011 40.217 45.816 1.00 22.84 282 THR A C 1
ATOM 2231 O O . THR A 1 282 ? 8.471 39.835 46.894 1.00 23.32 282 THR A O 1
ATOM 2235 N N . ASP A 1 283 ? 8.053 41.481 45.409 1.00 22.97 283 ASP A N 1
ATOM 2236 C CA . ASP A 1 283 ? 8.710 42.549 46.160 1.00 22.16 283 ASP A CA 1
ATOM 2237 C C . ASP A 1 283 ? 7.757 43.313 47.082 1.00 22.46 283 ASP A C 1
ATOM 2238 O O . ASP A 1 283 ? 6.812 43.958 46.622 1.00 24.50 283 ASP A O 1
ATOM 2243 N N . PRO A 1 284 ? 7.997 43.256 48.396 1.00 23.02 284 PRO A N 1
ATOM 2244 C CA . PRO A 1 284 ? 7.141 43.956 49.361 1.00 25.01 284 PRO A CA 1
ATOM 2245 C C . PRO A 1 284 ? 7.123 45.475 49.144 1.00 27.34 284 PRO A C 1
ATOM 2246 O O . PRO A 1 284 ? 6.157 46.153 49.489 1.00 27.26 284 PRO A O 1
ATOM 2250 N N . GLY A 1 285 ? 8.206 46.005 48.578 1.00 28.17 285 GLY A N 1
ATOM 2251 C CA . GLY A 1 285 ? 8.272 47.434 48.319 1.00 29.10 285 GLY A CA 1
ATOM 2252 C C . GLY A 1 285 ? 7.259 47.812 47.255 1.00 30.40 285 GLY A C 1
ATOM 2253 O O . GLY A 1 285 ? 6.773 48.937 47.217 1.00 30.50 285 GLY A O 1
ATOM 2254 N N . LEU A 1 286 ? 6.921 46.862 46.392 1.00 29.69 286 LEU A N 1
ATOM 2255 C CA . LEU A 1 286 ? 5.964 47.138 45.337 1.00 31.69 286 LEU A CA 1
ATOM 2256 C C . LEU A 1 286 ? 4.547 46.684 45.652 1.00 30.28 286 LEU A C 1
ATOM 2257 O O . LEU A 1 286 ? 3.591 47.380 45.317 1.00 31.67 286 LEU A O 1
ATOM 2262 N N . ILE A 1 287 ? 4.411 45.521 46.284 1.00 29.06 287 ILE A N 1
ATOM 2263 C CA . ILE A 1 287 ? 3.087 44.977 46.585 1.00 28.13 287 ILE A CA 1
ATOM 2264 C C . ILE A 1 287 ? 2.866 44.573 48.043 1.00 28.14 287 ILE A C 1
ATOM 2265 O O . ILE A 1 287 ? 1.982 43.773 48.340 1.00 27.40 287 ILE A O 1
ATOM 2270 N N . GLY A 1 288 ? 3.653 45.142 48.949 1.00 27.59 288 GLY A N 1
ATOM 2271 C CA . GLY A 1 288 ? 3.527 44.797 50.356 1.00 27.03 288 GLY A CA 1
ATOM 2272 C C . GLY A 1 288 ? 2.289 45.358 51.035 1.00 27.74 288 GLY A C 1
ATOM 2273 O O . GLY A 1 288 ? 1.527 46.125 50.441 1.00 28.86 288 GLY A O 1
ATOM 2274 N N . GLY A 1 289 ? 2.094 44.964 52.288 1.00 27.19 289 GLY A N 1
ATOM 2275 C CA . GLY A 1 289 ? 0.946 45.421 53.043 1.00 28.09 289 GLY A CA 1
ATOM 2276 C C . GLY A 1 289 ? 1.107 46.820 53.606 1.00 27.01 289 GLY A C 1
ATOM 2277 O O . GLY A 1 289 ? 2.209 47.362 53.682 1.00 28.22 289 GLY A O 1
ATOM 2278 N N . TYR A 1 290 ? -0.014 47.403 53.998 1.00 26.64 290 TYR A N 1
ATOM 2279 C CA . TYR A 1 290 ? -0.047 48.741 54.557 1.00 23.90 290 TYR A CA 1
ATOM 2280 C C . TYR A 1 290 ? -0.659 48.605 55.946 1.00 25.05 290 TYR A C 1
ATOM 2281 O O . TYR A 1 290 ? -1.757 48.022 56.089 1.00 22.54 290 TYR A O 1
ATOM 2290 N N . GLY A 1 291 ? 0.006 49.099 56.991 1.00 24.27 291 GLY A N 1
ATOM 2291 C CA . GLY A 1 291 ? -0.630 48.941 58.301 1.00 31.20 291 GLY A CA 1
ATOM 2292 C C . GLY A 1 291 ? 0.125 49.277 59.574 1.00 34.94 291 GLY A C 1
ATOM 2293 O O . GLY A 1 291 ? -0.522 49.331 60.622 1.00 38.21 291 GLY A O 1
ATOM 2294 N N . LYS A 1 292 ? 1.443 49.480 59.505 1.00 37.25 292 LYS A N 1
ATOM 2295 C CA . LYS A 1 292 ? 2.222 49.856 60.695 1.00 40.12 292 LYS A CA 1
ATOM 2296 C C . LYS A 1 292 ? 2.683 48.687 61.572 1.00 37.98 292 LYS A C 1
ATOM 2297 O O . LYS A 1 292 ? 3.809 48.679 62.079 1.00 39.04 292 LYS A O 1
ATOM 2303 N N . ASN A 1 293 ? 1.816 47.702 61.776 1.00 33.83 293 ASN A N 1
ATOM 2304 C CA . ASN A 1 293 ? 2.203 46.530 62.548 1.00 30.58 293 ASN A CA 1
ATOM 2305 C C . ASN A 1 293 ? 2.389 45.376 61.566 1.00 27.11 293 ASN A C 1
ATOM 2306 O O . ASN A 1 293 ? 2.422 44.204 61.942 1.00 24.09 293 ASN A O 1
ATOM 2311 N N . GLN A 1 294 ? 2.511 45.748 60.293 1.00 24.30 294 GLN A N 1
ATOM 2312 C CA . GLN A 1 294 ? 2.747 44.818 59.192 1.00 23.84 294 GLN A CA 1
ATOM 2313 C C . GLN A 1 294 ? 4.264 44.743 59.008 1.00 24.02 294 GLN A C 1
ATOM 2314 O O . GLN A 1 294 ? 4.913 45.731 58.685 1.00 26.74 294 GLN A O 1
ATOM 2320 N N . MET A 1 295 ? 4.816 43.561 59.226 1.00 21.42 295 MET A N 1
ATOM 2321 C CA . MET A 1 295 ? 6.250 43.353 59.137 1.00 23.26 295 MET A CA 1
ATOM 2322 C C . MET A 1 295 ? 6.626 42.570 57.880 1.00 24.03 295 MET A C 1
ATOM 2323 O O . MET A 1 295 ? 5.909 41.654 57.471 1.00 23.28 295 MET A O 1
ATOM 2328 N N . VAL A 1 296 ? 7.741 42.946 57.261 1.00 22.17 296 VAL A N 1
ATOM 2329 C CA . VAL A 1 296 ? 8.193 42.308 56.028 1.00 21.62 296 VAL A CA 1
ATOM 2330 C C . VAL A 1 296 ? 9.396 41.402 56.284 1.00 22.18 296 VAL A C 1
ATOM 2331 O O . VAL A 1 296 ? 10.404 41.843 56.835 1.00 22.89 296 VAL A O 1
ATOM 2335 N N . CYS A 1 297 ? 9.288 40.139 55.892 1.00 21.15 297 CYS A N 1
ATOM 2336 C CA . CYS A 1 297 ? 10.389 39.188 56.080 1.00 21.70 297 CYS A CA 1
ATOM 2337 C C . CYS A 1 297 ? 10.826 38.720 54.698 1.00 22.45 297 CYS A C 1
ATOM 2338 O O . CYS A 1 297 ? 10.106 38.007 54.008 1.00 21.37 297 CYS A O 1
ATOM 2341 N N . ARG A 1 298 ? 12.011 39.157 54.293 1.00 22.08 298 ARG A N 1
ATOM 2342 C CA . ARG A 1 298 ? 12.551 38.835 52.976 1.00 23.48 298 ARG A CA 1
ATOM 2343 C C . ARG A 1 298 ? 13.351 37.534 52.976 1.00 23.13 298 ARG A C 1
ATOM 2344 O O . ARG A 1 298 ? 14.251 37.343 53.801 1.00 24.63 298 ARG A O 1
ATOM 2352 N N . ALA A 1 299 ? 13.038 36.642 52.048 1.00 22.39 299 ALA A N 1
ATOM 2353 C CA . ALA A 1 299 ? 13.771 35.391 51.959 1.00 24.23 299 ALA A CA 1
ATOM 2354 C C . ALA A 1 299 ? 15.131 35.672 51.323 1.00 24.15 299 ALA A C 1
ATOM 2355 O O . ALA A 1 299 ? 15.244 36.529 50.446 1.00 23.23 299 ALA A O 1
ATOM 2357 N N . PRO A 1 300 ? 16.179 34.966 51.769 1.00 25.04 300 PRO A N 1
ATOM 2358 C CA . PRO A 1 300 ? 17.504 35.184 51.179 1.00 25.58 300 PRO A CA 1
ATOM 2359 C C . PRO A 1 300 ? 17.406 34.859 49.684 1.00 26.28 300 PRO A C 1
ATOM 2360 O O . PRO A 1 300 ? 16.786 33.860 49.309 1.00 25.49 300 PRO A O 1
ATOM 2364 N N . GLY A 1 301 ? 17.999 35.699 48.834 1.00 26.19 301 GLY A N 1
ATOM 2365 C CA . GLY A 1 301 ? 17.960 35.454 47.402 1.00 24.89 301 GLY A CA 1
ATOM 2366 C C . GLY A 1 301 ? 16.574 35.434 46.784 1.00 25.29 301 GLY A C 1
ATOM 2367 O O . GLY A 1 301 ? 16.401 34.937 45.677 1.00 25.14 301 GLY A O 1
ATOM 2368 N N . ASN A 1 302 ? 15.599 35.993 47.495 1.00 24.95 302 ASN A N 1
ATOM 2369 C CA . ASN A 1 302 ? 14.205 36.036 47.054 1.00 25.71 302 ASN A CA 1
ATOM 2370 C C . ASN A 1 302 ? 13.681 34.622 46.812 1.00 25.42 302 ASN A C 1
ATOM 2371 O O . ASN A 1 302 ? 12.732 34.422 46.056 1.00 26.31 302 ASN A O 1
ATOM 2376 N N . GLU A 1 303 ? 14.318 33.652 47.471 1.00 25.24 303 GLU A N 1
ATOM 2377 C CA . GLU A 1 303 ? 13.930 32.241 47.384 1.00 26.30 303 GLU A CA 1
ATOM 2378 C C . GLU A 1 303 ? 13.432 31.761 48.740 1.00 24.34 303 GLU A C 1
ATOM 2379 O O . GLU A 1 303 ? 14.220 31.603 49.666 1.00 23.05 303 GLU A O 1
ATOM 2385 N N . LEU A 1 304 ? 12.134 31.504 48.856 1.00 23.46 304 LEU A N 1
ATOM 2386 C CA . LEU A 1 304 ? 11.580 31.073 50.136 1.00 22.09 304 LEU A CA 1
ATOM 2387 C C . LEU A 1 304 ? 12.140 29.766 50.698 1.00 24.16 304 LEU A C 1
ATOM 2388 O O . LEU A 1 304 ? 12.086 29.538 51.911 1.00 22.36 304 LEU A O 1
ATOM 2393 N N . SER A 1 305 ? 12.681 28.906 49.838 1.00 25.78 305 SER A N 1
ATOM 2394 C CA . SER A 1 305 ? 13.260 27.652 50.319 1.00 27.84 305 SER A CA 1
ATOM 2395 C C . SER A 1 305 ? 14.460 27.984 51.199 1.00 28.33 305 SER A C 1
ATOM 2396 O O . SER A 1 305 ? 14.863 27.190 52.055 1.00 27.84 305 SER A O 1
ATOM 2399 N N . GLN A 1 306 ? 15.034 29.162 50.979 1.00 27.55 306 GLN A N 1
ATOM 2400 C CA . GLN A 1 306 ? 16.197 29.595 51.746 1.00 27.75 306 GLN A CA 1
ATOM 2401 C C . GLN A 1 306 ? 15.818 30.242 53.070 1.00 25.87 306 GLN A C 1
ATOM 2402 O O . GLN A 1 306 ? 16.676 30.464 53.928 1.00 26.73 306 GLN A O 1
ATOM 2408 N N . LEU A 1 307 ? 14.539 30.556 53.243 1.00 24.57 307 LEU A N 1
ATOM 2409 C CA . LEU A 1 307 ? 14.093 31.181 54.482 1.00 22.57 307 LEU A CA 1
ATOM 2410 C C . LEU A 1 307 ? 13.873 30.105 55.545 1.00 23.48 307 LEU A C 1
ATOM 2411 O O . LEU A 1 307 ? 12.978 29.271 55.420 1.00 20.56 307 LEU A O 1
ATOM 2416 N N . THR A 1 308 ? 14.686 30.133 56.599 1.00 24.15 308 THR A N 1
ATOM 2417 C CA . THR A 1 308 ? 14.579 29.136 57.662 1.00 26.87 308 THR A CA 1
ATOM 2418 C C . THR A 1 308 ? 13.535 29.536 58.698 1.00 26.45 308 THR A C 1
ATOM 2419 O O . THR A 1 308 ? 13.281 30.722 58.894 1.00 25.21 308 THR A O 1
ATOM 2423 N N . ALA A 1 309 ? 12.947 28.544 59.370 1.00 26.62 309 ALA A N 1
ATOM 2424 C CA . ALA A 1 309 ? 11.934 28.805 60.394 1.00 26.33 309 ALA A CA 1
ATOM 2425 C C . ALA A 1 309 ? 12.586 29.530 61.548 1.00 28.09 309 ALA A C 1
ATOM 2426 O O . ALA A 1 309 ? 11.960 30.312 62.262 1.00 26.31 309 ALA A O 1
ATOM 2428 N N . ASN A 1 310 ? 13.869 29.257 61.734 1.00 30.89 310 ASN A N 1
ATOM 2429 C CA . ASN A 1 310 ? 14.610 29.887 62.797 1.00 31.90 310 ASN A CA 1
ATOM 2430 C C . ASN A 1 310 ? 14.662 31.384 62.509 1.00 29.84 310 ASN A C 1
ATOM 2431 O O . ASN A 1 310 ? 14.447 32.199 63.394 1.00 29.17 310 ASN A O 1
ATOM 2436 N N . ALA A 1 311 ? 14.929 31.737 61.258 1.00 29.27 311 ALA A N 1
ATOM 2437 C CA . ALA A 1 311 ? 14.998 33.139 60.868 1.00 28.61 311 ALA A CA 1
ATOM 2438 C C . ALA A 1 311 ? 13.643 33.814 61.061 1.00 27.92 311 ALA A C 1
ATOM 2439 O O . ALA A 1 311 ? 13.573 34.953 61.511 1.00 28.15 311 ALA A O 1
ATOM 2441 N N . VAL A 1 312 ? 12.561 33.111 60.731 1.00 26.03 312 VAL A N 1
ATOM 2442 C CA . VAL A 1 312 ? 11.239 33.696 60.907 1.00 25.94 312 VAL A CA 1
ATOM 2443 C C . VAL A 1 312 ? 10.892 33.858 62.394 1.00 27.64 312 VAL A C 1
ATOM 2444 O O . VAL A 1 312 ? 10.282 34.850 62.791 1.00 27.13 312 VAL A O 1
ATOM 2448 N N . LYS A 1 313 ? 11.266 32.884 63.220 1.00 30.41 313 LYS A N 1
ATOM 2449 C CA . LYS A 1 313 ? 10.974 33.006 64.640 1.00 33.87 313 LYS A CA 1
ATOM 2450 C C . LYS A 1 313 ? 11.849 34.129 65.190 1.00 35.50 313 LYS A C 1
ATOM 2451 O O . LYS A 1 313 ? 11.383 34.987 65.939 1.00 36.74 313 LYS A O 1
ATOM 2457 N N . GLN A 1 314 ? 13.123 34.121 64.801 1.00 38.58 314 GLN A N 1
ATOM 2458 C CA . GLN A 1 314 ? 14.060 35.145 65.246 1.00 40.72 314 GLN A CA 1
ATOM 2459 C C . GLN A 1 314 ? 13.514 36.488 64.801 1.00 40.11 314 GLN A C 1
ATOM 2460 O O . GLN A 1 314 ? 13.656 37.488 65.495 1.00 41.50 314 GLN A O 1
ATOM 2466 N N . PHE A 1 315 ? 12.885 36.499 63.631 1.00 40.14 315 PHE A N 1
ATOM 2467 C CA . PHE A 1 315 ? 12.301 37.720 63.094 1.00 38.42 315 PHE A CA 1
ATOM 2468 C C . PHE A 1 315 ? 11.145 38.136 63.993 1.00 38.74 315 PHE A C 1
ATOM 2469 O O . PHE A 1 315 ? 11.063 39.294 64.400 1.00 38.69 315 PHE A O 1
ATOM 2477 N N . ILE A 1 316 ? 10.253 37.196 64.302 1.00 39.32 316 ILE A N 1
ATOM 2478 C CA . ILE A 1 316 ? 9.109 37.494 65.167 1.00 41.03 316 ILE A CA 1
ATOM 2479 C C . ILE A 1 316 ? 9.575 38.014 66.531 1.00 42.84 316 ILE A C 1
ATOM 2480 O O . ILE A 1 316 ? 8.979 38.931 67.086 1.00 42.73 316 ILE A O 1
ATOM 2485 N N . GLU A 1 317 ? 10.646 37.428 67.059 1.00 46.24 317 GLU A N 1
ATOM 2486 C CA . GLU A 1 317 ? 11.172 37.827 68.361 1.00 49.55 317 GLU A CA 1
ATOM 2487 C C . GLU A 1 317 ? 11.769 39.227 68.397 1.00 51.28 317 GLU A C 1
ATOM 2488 O O . GLU A 1 317 ? 11.603 39.937 69.387 1.00 52.00 317 GLU A O 1
ATOM 2494 N N . GLU A 1 318 ? 12.459 39.635 67.335 1.00 53.25 318 GLU A N 1
ATOM 2495 C CA . GLU A 1 318 ? 13.060 40.967 67.325 1.00 55.09 318 GLU A CA 1
ATOM 2496 C C . GLU A 1 318 ? 12.093 42.044 66.853 1.00 54.61 318 GLU A C 1
ATOM 2497 O O . GLU A 1 318 ? 12.429 43.225 66.831 1.00 54.32 318 GLU A O 1
ATOM 2503 N N . ASN A 1 319 ? 10.891 41.623 66.477 1.00 54.63 319 ASN A N 1
ATOM 2504 C CA . ASN A 1 319 ? 9.846 42.538 66.035 1.00 55.13 319 ASN A CA 1
ATOM 2505 C C . ASN A 1 319 ? 8.657 42.331 66.961 1.00 55.70 319 ASN A C 1
ATOM 2506 O O . ASN A 1 319 ? 7.549 42.801 66.694 1.00 55.32 319 ASN A O 1
ATOM 2511 N N . ALA A 1 320 ? 8.899 41.615 68.055 1.00 56.55 320 ALA A N 1
ATOM 2512 C CA . ALA A 1 320 ? 7.854 41.320 69.026 1.00 57.64 320 ALA A CA 1
ATOM 2513 C C . ALA A 1 320 ? 7.225 42.592 69.565 1.00 57.84 320 ALA A C 1
ATOM 2514 O O . ALA A 1 320 ? 6.017 42.649 69.786 1.00 56.12 320 ALA A O 1
ATOM 2516 N N . GLU A 1 321 ? 8.049 43.611 69.780 1.00 58.72 321 GLU A N 1
ATOM 2517 C CA . GLU A 1 321 ? 7.551 44.877 70.291 1.00 61.47 321 GLU A CA 1
ATOM 2518 C C . GLU A 1 321 ? 6.395 45.375 69.420 1.00 63.20 321 GLU A C 1
ATOM 2519 O O . GLU A 1 321 ? 5.417 45.919 69.935 1.00 64.47 321 GLU A O 1
ATOM 2525 N N . LYS A 1 322 ? 6.495 45.172 68.108 1.00 64.26 322 LYS A N 1
ATOM 2526 C CA . LYS A 1 322 ? 5.430 45.592 67.200 1.00 65.15 322 LYS A CA 1
ATOM 2527 C C . LYS A 1 322 ? 4.163 44.776 67.425 1.00 65.76 322 LYS A C 1
ATOM 2528 O O . LYS A 1 322 ? 3.067 45.327 67.525 1.00 66.61 322 LYS A O 1
ATOM 2534 N N . ALA A 1 323 ? 4.316 43.459 67.498 1.00 66.01 323 ALA A N 1
ATOM 2535 C CA . ALA A 1 323 ? 3.175 42.578 67.708 1.00 66.10 323 ALA A CA 1
ATOM 2536 C C . ALA A 1 323 ? 2.522 42.818 69.075 1.00 66.41 323 ALA A C 1
ATOM 2537 O O . ALA A 1 323 ? 3.059 43.636 69.853 1.00 66.23 323 ALA A O 1
ATOM 2539 N N . MET B 1 1 ? 14.932 59.011 49.788 1.00 35.35 1 MET B N 1
ATOM 2540 C CA . MET B 1 1 ? 15.797 58.735 48.603 1.00 34.89 1 MET B CA 1
ATOM 2541 C C . MET B 1 1 ? 16.057 57.236 48.471 1.00 32.34 1 MET B C 1
ATOM 2542 O O . MET B 1 1 ? 16.325 56.553 49.457 1.00 31.05 1 MET B O 1
ATOM 2547 N N . ARG B 1 2 ? 15.963 56.727 47.248 1.00 31.50 2 ARG B N 1
ATOM 2548 C CA . ARG B 1 2 ? 16.195 55.315 46.988 1.00 31.41 2 ARG B CA 1
ATOM 2549 C C . ARG B 1 2 ? 17.279 55.171 45.920 1.00 28.21 2 ARG B C 1
ATOM 2550 O O . ARG B 1 2 ? 17.203 55.785 44.850 1.00 28.01 2 ARG B O 1
ATOM 2558 N N . VAL B 1 3 ? 18.270 54.339 46.210 1.00 25.12 3 VAL B N 1
ATOM 2559 C CA . VAL B 1 3 ? 19.389 54.128 45.299 1.00 22.96 3 VAL B CA 1
ATOM 2560 C C . VAL B 1 3 ? 19.559 52.655 44.915 1.00 22.48 3 VAL B C 1
ATOM 2561 O O . VAL B 1 3 ? 19.376 51.752 45.746 1.00 21.05 3 VAL B O 1
ATOM 2565 N N . LEU B 1 4 ? 19.907 52.425 43.654 1.00 19.75 4 LEU B N 1
ATOM 2566 C CA . LEU B 1 4 ? 20.143 51.080 43.166 1.00 19.71 4 LEU B CA 1
ATOM 2567 C C . LEU B 1 4 ? 21.655 50.857 43.083 1.00 20.02 4 LEU B C 1
ATOM 2568 O O . LEU B 1 4 ? 22.355 51.618 42.422 1.00 20.67 4 LEU B O 1
ATOM 2573 N N . ILE B 1 5 ? 22.149 49.829 43.760 1.00 17.07 5 ILE B N 1
ATOM 2574 C CA . ILE B 1 5 ? 23.571 49.504 43.719 1.00 17.47 5 ILE B CA 1
ATOM 2575 C C . ILE B 1 5 ? 23.817 48.370 42.727 1.00 19.05 5 ILE B C 1
ATOM 2576 O O . ILE B 1 5 ? 23.082 47.372 42.718 1.00 18.95 5 ILE B O 1
ATOM 2581 N N . VAL B 1 6 ? 24.820 48.543 41.866 1.00 18.58 6 VAL B N 1
ATOM 2582 C CA . VAL B 1 6 ? 25.216 47.502 40.921 1.00 18.15 6 VAL B CA 1
ATOM 2583 C C . VAL B 1 6 ? 26.632 47.102 41.381 1.00 18.31 6 VAL B C 1
ATOM 2584 O O . VAL B 1 6 ? 27.605 47.830 41.181 1.00 17.30 6 VAL B O 1
ATOM 2588 N N . LYS B 1 7 ? 26.726 45.961 42.050 1.00 18.69 7 LYS B N 1
ATOM 2589 C CA . LYS B 1 7 ? 28.004 45.460 42.558 1.00 20.28 7 LYS B CA 1
ATOM 2590 C C . LYS B 1 7 ? 27.700 43.995 42.745 1.00 21.59 7 LYS B C 1
ATOM 2591 O O . LYS B 1 7 ? 27.225 43.567 43.819 1.00 19.62 7 LYS B O 1
ATOM 2597 N N . THR B 1 8 ? 27.987 43.226 41.701 1.00 22.89 8 THR B N 1
ATOM 2598 C CA . THR B 1 8 ? 27.627 41.828 41.715 1.00 24.60 8 THR B CA 1
ATOM 2599 C C . THR B 1 8 ? 28.632 40.772 42.115 1.00 26.78 8 THR B C 1
ATOM 2600 O O . THR B 1 8 ? 28.244 39.778 42.718 1.00 25.11 8 THR B O 1
ATOM 2604 N N . SER B 1 9 ? 29.901 40.950 41.768 1.00 29.33 9 SER B N 1
ATOM 2605 C CA . SER B 1 9 ? 30.810 39.851 41.990 1.00 34.22 9 SER B CA 1
ATOM 2606 C C . SER B 1 9 ? 32.007 39.877 42.890 1.00 35.61 9 SER B C 1
ATOM 2607 O O . SER B 1 9 ? 32.606 40.906 43.155 1.00 37.62 9 SER B O 1
ATOM 2610 N N . SER B 1 10 ? 32.381 38.663 43.287 1.00 36.80 10 SER B N 1
ATOM 2611 C CA . SER B 1 10 ? 33.447 38.412 44.224 1.00 33.79 10 SER B CA 1
ATOM 2612 C C . SER B 1 10 ? 32.714 38.717 45.528 1.00 31.68 10 SER B C 1
ATOM 2613 O O . SER B 1 10 ? 32.261 39.843 45.743 1.00 27.37 10 SER B O 1
ATOM 2616 N N . MET B 1 11 ? 32.587 37.703 46.372 1.00 29.43 11 MET B N 1
ATOM 2617 C CA . MET B 1 11 ? 31.947 37.883 47.646 1.00 29.42 11 MET B CA 1
ATOM 2618 C C . MET B 1 11 ? 32.701 38.990 48.385 1.00 27.07 11 MET B C 1
ATOM 2619 O O . MET B 1 11 ? 32.124 39.791 49.129 1.00 26.14 11 MET B O 1
ATOM 2624 N N . GLY B 1 12 ? 34.009 39.037 48.173 1.00 25.71 12 GLY B N 1
ATOM 2625 C CA . GLY B 1 12 ? 34.828 40.053 48.816 1.00 25.72 12 GLY B CA 1
ATOM 2626 C C . GLY B 1 12 ? 34.448 41.465 48.407 1.00 25.33 12 GLY B C 1
ATOM 2627 O O . GLY B 1 12 ? 34.259 42.346 49.254 1.00 23.19 12 GLY B O 1
ATOM 2628 N N . ASP B 1 13 ? 34.335 41.679 47.103 1.00 26.54 13 ASP B N 1
ATOM 2629 C CA . ASP B 1 13 ? 33.978 42.989 46.563 1.00 26.50 13 ASP B CA 1
ATOM 2630 C C . ASP B 1 13 ? 32.627 43.448 47.087 1.00 25.53 13 ASP B C 1
ATOM 2631 O O . ASP B 1 13 ? 32.437 44.627 47.406 1.00 25.34 13 ASP B O 1
ATOM 2636 N N . VAL B 1 14 ? 31.686 42.515 47.160 1.00 23.56 14 VAL B N 1
ATOM 2637 C CA . VAL B 1 14 ? 30.357 42.836 47.661 1.00 21.78 14 VAL B CA 1
ATOM 2638 C C . VAL B 1 14 ? 30.476 43.316 49.095 1.00 22.37 14 VAL B C 1
ATOM 2639 O O . VAL B 1 14 ? 29.996 44.392 49.448 1.00 23.33 14 VAL B O 1
ATOM 2643 N N . LEU B 1 15 ? 31.135 42.513 49.926 1.00 23.15 15 LEU B N 1
ATOM 2644 C CA . LEU B 1 15 ? 31.335 42.846 51.334 1.00 24.39 15 LEU B CA 1
ATOM 2645 C C . LEU B 1 15 ? 31.965 44.225 51.544 1.00 24.31 15 LEU B C 1
ATOM 2646 O O . LEU B 1 15 ? 31.515 44.996 52.399 1.00 24.48 15 LEU B O 1
ATOM 2651 N N . HIS B 1 16 ? 33.009 44.520 50.771 1.00 24.66 16 HIS B N 1
ATOM 2652 C CA . HIS B 1 16 ? 33.730 45.786 50.889 1.00 25.77 16 HIS B CA 1
ATOM 2653 C C . HIS B 1 16 ? 32.917 47.001 50.483 1.00 24.47 16 HIS B C 1
ATOM 2654 O O . HIS B 1 16 ? 33.357 48.132 50.641 1.00 25.01 16 HIS B O 1
ATOM 2661 N N . THR B 1 17 ? 31.719 46.759 49.977 1.00 23.13 17 THR B N 1
ATOM 2662 C CA . THR B 1 17 ? 30.831 47.836 49.571 1.00 22.14 17 THR B CA 1
ATOM 2663 C C . THR B 1 17 ? 30.017 48.329 50.769 1.00 21.24 17 THR B C 1
ATOM 2664 O O . THR B 1 17 ? 29.577 49.479 50.802 1.00 21.25 17 THR B O 1
ATOM 2668 N N . LEU B 1 18 ? 29.850 47.470 51.772 1.00 20.72 18 LEU B N 1
ATOM 2669 C CA . LEU B 1 18 ? 29.022 47.807 52.934 1.00 21.34 18 LEU B CA 1
ATOM 2670 C C . LEU B 1 18 ? 29.327 49.114 53.669 1.00 21.63 18 LEU B C 1
ATOM 2671 O O . LEU B 1 18 ? 28.410 49.859 54.008 1.00 20.95 18 LEU B O 1
ATOM 2676 N N . PRO B 1 19 ? 30.610 49.416 53.926 1.00 23.37 19 PRO B N 1
ATOM 2677 C CA . PRO B 1 19 ? 30.940 50.662 54.630 1.00 23.41 19 PRO B CA 1
ATOM 2678 C C . PRO B 1 19 ? 30.422 51.923 53.930 1.00 24.01 19 PRO B C 1
ATOM 2679 O O . PRO B 1 19 ? 30.152 52.945 54.578 1.00 24.18 19 PRO B O 1
ATOM 2683 N N . ALA B 1 20 ? 30.286 51.853 52.610 1.00 23.32 20 ALA B N 1
ATOM 2684 C CA . ALA B 1 20 ? 29.775 52.980 51.847 1.00 22.08 20 ALA B CA 1
ATOM 2685 C C . ALA B 1 20 ? 28.298 53.214 52.176 1.00 21.34 20 ALA B C 1
ATOM 2686 O O . ALA B 1 20 ? 27.862 54.361 52.295 1.00 18.94 20 ALA B O 1
ATOM 2688 N N . LEU B 1 21 ? 27.521 52.140 52.321 1.00 20.91 21 LEU B N 1
ATOM 2689 C CA . LEU B 1 21 ? 26.110 52.311 52.643 1.00 19.90 21 LEU B CA 1
ATOM 2690 C C . LEU B 1 21 ? 25.954 52.887 54.055 1.00 21.45 21 LEU B C 1
ATOM 2691 O O . LEU B 1 21 ? 25.047 53.675 54.322 1.00 20.27 21 LEU B O 1
ATOM 2696 N N . THR B 1 22 ? 26.834 52.478 54.959 1.00 23.44 22 THR B N 1
ATOM 2697 C CA . THR B 1 22 ? 26.795 52.973 56.332 1.00 24.75 22 THR B CA 1
ATOM 2698 C C . THR B 1 22 ? 27.072 54.482 56.293 1.00 25.53 22 THR B C 1
ATOM 2699 O O . THR B 1 22 ? 26.408 55.271 56.986 1.00 24.36 22 THR B O 1
ATOM 2703 N N . ASP B 1 23 ? 28.039 54.878 55.464 1.00 25.34 23 ASP B N 1
ATOM 2704 C CA . ASP B 1 23 ? 28.388 56.291 55.301 1.00 24.91 23 ASP B CA 1
ATOM 2705 C C . ASP B 1 23 ? 27.177 57.094 54.849 1.00 23.94 23 ASP B C 1
ATOM 2706 O O . ASP B 1 23 ? 26.857 58.129 55.427 1.00 23.79 23 ASP B O 1
ATOM 2711 N N . ALA B 1 24 ? 26.540 56.618 53.783 1.00 22.21 24 ALA B N 1
ATOM 2712 C CA . ALA B 1 24 ? 25.380 57.269 53.189 1.00 23.20 24 ALA B CA 1
ATOM 2713 C C . ALA B 1 24 ? 24.189 57.343 54.127 1.00 23.69 24 ALA B C 1
ATOM 2714 O O . ALA B 1 24 ? 23.442 58.313 54.109 1.00 22.94 24 ALA B O 1
ATOM 2716 N N . GLN B 1 25 ? 24.012 56.316 54.946 1.00 26.67 25 GLN B N 1
ATOM 2717 C CA . GLN B 1 25 ? 22.910 56.298 55.887 1.00 28.88 25 GLN B CA 1
ATOM 2718 C C . GLN B 1 25 ? 23.098 57.392 56.940 1.00 29.64 25 GLN B C 1
ATOM 2719 O O . GLN B 1 25 ? 22.128 57.992 57.415 1.00 29.45 25 GLN B O 1
ATOM 2725 N N . GLN B 1 26 ? 24.351 57.651 57.293 1.00 29.73 26 GLN B N 1
ATOM 2726 C CA . GLN B 1 26 ? 24.675 58.679 58.277 1.00 31.49 26 GLN B CA 1
ATOM 2727 C C . GLN B 1 26 ? 24.452 60.073 57.708 1.00 30.90 26 GLN B C 1
ATOM 2728 O O . GLN B 1 26 ? 23.910 60.948 58.381 1.00 30.70 26 GLN B O 1
ATOM 2734 N N . ALA B 1 27 ? 24.867 60.279 56.464 1.00 28.71 27 ALA B N 1
ATOM 2735 C CA . ALA B 1 27 ? 24.727 61.579 55.822 1.00 27.29 27 ALA B CA 1
ATOM 2736 C C . ALA B 1 27 ? 23.330 61.875 55.281 1.00 27.57 27 ALA B C 1
ATOM 2737 O O . ALA B 1 27 ? 22.931 63.038 55.190 1.00 27.00 27 ALA B O 1
ATOM 2739 N N . ILE B 1 28 ? 22.592 60.825 54.929 1.00 27.10 28 ILE B N 1
ATOM 2740 C CA . ILE B 1 28 ? 21.251 60.959 54.359 1.00 29.25 28 ILE B CA 1
ATOM 2741 C C . ILE B 1 28 ? 20.278 60.025 55.076 1.00 32.03 28 ILE B C 1
ATOM 2742 O O . ILE B 1 28 ? 19.988 58.923 54.604 1.00 31.34 28 ILE B O 1
ATOM 2747 N N . PRO B 1 29 ? 19.747 60.463 56.226 1.00 34.31 29 PRO B N 1
ATOM 2748 C CA . PRO B 1 29 ? 18.809 59.631 56.985 1.00 34.94 29 PRO B CA 1
ATOM 2749 C C . PRO B 1 29 ? 17.646 59.186 56.105 1.00 34.42 29 PRO B C 1
ATOM 2750 O O . PRO B 1 29 ? 17.152 59.954 55.274 1.00 33.95 29 PRO B O 1
ATOM 2754 N N . GLY B 1 30 ? 17.219 57.943 56.277 1.00 34.17 30 GLY B N 1
ATOM 2755 C CA . GLY B 1 30 ? 16.103 57.449 55.491 1.00 33.75 30 GLY B CA 1
ATOM 2756 C C . GLY B 1 30 ? 16.458 56.936 54.108 1.00 32.81 30 GLY B C 1
ATOM 2757 O O . GLY B 1 30 ? 15.588 56.432 53.387 1.00 31.61 30 GLY B O 1
ATOM 2758 N N . ILE B 1 31 ? 17.718 57.083 53.709 1.00 30.12 31 ILE B N 1
ATOM 2759 C CA . ILE B 1 31 ? 18.124 56.580 52.404 1.00 28.48 31 ILE B CA 1
ATOM 2760 C C . ILE B 1 31 ? 18.042 55.050 52.452 1.00 27.71 31 ILE B C 1
ATOM 2761 O O . ILE B 1 31 ? 18.428 54.425 53.450 1.00 29.48 31 ILE B O 1
ATOM 2766 N N . LYS B 1 32 ? 17.530 54.454 51.381 1.00 26.84 32 LYS B N 1
ATOM 2767 C CA . LYS B 1 32 ? 17.412 53.001 51.289 1.00 26.12 32 LYS B CA 1
ATOM 2768 C C . LYS B 1 32 ? 18.005 52.524 49.960 1.00 25.88 32 LYS B C 1
ATOM 2769 O O . LYS B 1 32 ? 17.908 53.211 48.931 1.00 26.41 32 LYS B O 1
ATOM 2775 N N . PHE B 1 33 ? 18.598 51.340 49.987 1.00 21.95 33 PHE B N 1
ATOM 2776 C CA . PHE B 1 33 ? 19.221 50.785 48.803 1.00 21.45 33 PHE B CA 1
ATOM 2777 C C . PHE B 1 33 ? 18.677 49.454 48.311 1.00 21.20 33 PHE B C 1
ATOM 2778 O O . PHE B 1 33 ? 18.401 48.555 49.104 1.00 20.58 33 PHE B O 1
ATOM 2786 N N . ASP B 1 34 ? 18.531 49.336 46.997 1.00 19.85 34 ASP B N 1
ATOM 2787 C CA . ASP B 1 34 ? 18.178 48.064 46.396 1.00 18.95 34 ASP B CA 1
ATOM 2788 C C . ASP B 1 34 ? 19.555 47.672 45.852 1.00 19.35 34 ASP B C 1
ATOM 2789 O O . ASP B 1 34 ? 20.407 48.550 45.632 1.00 18.39 34 ASP B O 1
ATOM 2794 N N . TRP B 1 35 ? 19.783 46.382 45.637 1.00 19.62 35 TRP B N 1
ATOM 2795 C CA . TRP B 1 35 ? 21.102 45.922 45.224 1.00 18.16 35 TRP B CA 1
ATOM 2796 C C . TRP B 1 35 ? 21.065 44.742 44.251 1.00 20.02 35 TRP B C 1
ATOM 2797 O O . TRP B 1 35 ? 20.458 43.698 44.546 1.00 19.24 35 TRP B O 1
ATOM 2808 N N . VAL B 1 36 ? 21.724 44.907 43.101 1.00 18.77 36 VAL B N 1
ATOM 2809 C CA . VAL B 1 36 ? 21.818 43.842 42.095 1.00 18.92 36 VAL B CA 1
ATOM 2810 C C . VAL B 1 36 ? 23.113 43.095 42.418 1.00 20.71 36 VAL B C 1
ATOM 2811 O O . VAL B 1 36 ? 24.189 43.693 42.435 1.00 19.34 36 VAL B O 1
ATOM 2815 N N . VAL B 1 37 ? 23.009 41.796 42.677 1.00 20.66 37 VAL B N 1
ATOM 2816 C CA . VAL B 1 37 ? 24.172 41.010 43.072 1.00 22.84 37 VAL B CA 1
ATOM 2817 C C . VAL B 1 37 ? 24.074 39.585 42.521 1.00 24.40 37 VAL B C 1
ATOM 2818 O O . VAL B 1 37 ? 22.976 39.084 42.282 1.00 22.82 37 VAL B O 1
ATOM 2822 N N . GLU B 1 38 ? 25.213 38.939 42.285 1.00 26.12 38 GLU B N 1
ATOM 2823 C CA . GLU B 1 38 ? 25.175 37.564 41.783 1.00 27.36 38 GLU B CA 1
ATOM 2824 C C . GLU B 1 38 ? 24.405 36.712 42.793 1.00 26.99 38 GLU B C 1
ATOM 2825 O O . GLU B 1 38 ? 24.519 36.911 44.008 1.00 27.53 38 GLU B O 1
ATOM 2831 N N . GLU B 1 39 ? 23.611 35.776 42.284 1.00 26.76 39 GLU B N 1
ATOM 2832 C CA . GLU B 1 39 ? 22.802 34.914 43.137 1.00 28.09 39 GLU B CA 1
ATOM 2833 C C . GLU B 1 39 ? 23.589 34.245 44.269 1.00 27.83 39 GLU B C 1
ATOM 2834 O O . GLU B 1 39 ? 23.079 34.101 45.374 1.00 28.22 39 GLU B O 1
ATOM 2840 N N . GLY B 1 40 ? 24.829 33.856 43.999 1.00 27.35 40 GLY B N 1
ATOM 2841 C CA . GLY B 1 40 ? 25.641 33.228 45.029 1.00 30.16 40 GLY B CA 1
ATOM 2842 C C . GLY B 1 40 ? 25.952 34.070 46.265 1.00 29.81 40 GLY B C 1
ATOM 2843 O O . GLY B 1 40 ? 26.302 33.520 47.312 1.00 32.25 40 GLY B O 1
ATOM 2844 N N . PHE B 1 41 ? 25.824 35.392 46.169 1.00 28.77 41 PHE B N 1
ATOM 2845 C CA . PHE B 1 41 ? 26.125 36.262 47.307 1.00 27.19 41 PHE B CA 1
ATOM 2846 C C . PHE B 1 41 ? 24.927 37.088 47.757 1.00 27.31 41 PHE B C 1
ATOM 2847 O O . PHE B 1 41 ? 25.057 37.966 48.613 1.00 26.86 41 PHE B O 1
ATOM 2855 N N . ALA B 1 42 ? 23.765 36.793 47.184 1.00 26.63 42 ALA B N 1
ATOM 2856 C CA . ALA B 1 42 ? 22.534 37.518 47.481 1.00 26.11 42 ALA B CA 1
ATOM 2857 C C . ALA B 1 42 ? 22.193 37.729 48.954 1.00 25.90 42 ALA B C 1
ATOM 2858 O O . ALA B 1 42 ? 21.500 38.683 49.294 1.00 25.51 42 ALA B O 1
ATOM 2860 N N . GLN B 1 43 ? 22.674 36.865 49.838 1.00 26.98 43 GLN B N 1
ATOM 2861 C CA . GLN B 1 43 ? 22.376 37.015 51.265 1.00 28.66 43 GLN B CA 1
ATOM 2862 C C . GLN B 1 43 ? 23.092 38.174 51.943 1.00 28.02 43 GLN B C 1
ATOM 2863 O O . GLN B 1 43 ? 22.553 38.808 52.847 1.00 28.28 43 GLN B O 1
ATOM 2869 N N . ILE B 1 44 ? 24.320 38.440 51.516 1.00 27.31 44 ILE B N 1
ATOM 2870 C CA . ILE B 1 44 ? 25.129 39.486 52.126 1.00 25.64 44 ILE B CA 1
ATOM 2871 C C . ILE B 1 44 ? 24.499 40.875 52.239 1.00 23.88 44 ILE B C 1
ATOM 2872 O O . ILE B 1 44 ? 24.460 41.452 53.330 1.00 24.53 44 ILE B O 1
ATOM 2877 N N . PRO B 1 45 ? 24.002 41.437 51.126 1.00 23.08 45 PRO B N 1
ATOM 2878 C CA . PRO B 1 45 ? 23.393 42.766 51.216 1.00 22.00 45 PRO B CA 1
ATOM 2879 C C . PRO B 1 45 ? 22.281 42.864 52.261 1.00 22.98 45 PRO B C 1
ATOM 2880 O O . PRO B 1 45 ? 22.141 43.881 52.939 1.00 21.61 45 PRO B O 1
ATOM 2884 N N . SER B 1 46 ? 21.500 41.797 52.387 1.00 23.32 46 SER B N 1
ATOM 2885 C CA . SER B 1 46 ? 20.378 41.767 53.317 1.00 25.35 46 SER B CA 1
ATOM 2886 C C . SER B 1 46 ? 20.765 41.959 54.777 1.00 26.58 46 SER B C 1
ATOM 2887 O O . SER B 1 46 ? 19.909 42.264 55.607 1.00 26.60 46 SER B O 1
ATOM 2890 N N . TRP B 1 47 ? 22.043 41.780 55.101 1.00 26.76 47 TRP B N 1
ATOM 2891 C CA . TRP B 1 47 ? 22.482 41.944 56.479 1.00 27.27 47 TRP B CA 1
ATOM 2892 C C . TRP B 1 47 ? 22.663 43.403 56.884 1.00 28.60 47 TRP B C 1
ATOM 2893 O O . TRP B 1 47 ? 22.806 43.699 58.075 1.00 28.09 47 TRP B O 1
ATOM 2904 N N . HIS B 1 48 ? 22.670 44.312 55.906 1.00 27.25 48 HIS B N 1
ATOM 2905 C CA . HIS B 1 48 ? 22.833 45.732 56.196 1.00 25.86 48 HIS B CA 1
ATOM 2906 C C . HIS B 1 48 ? 21.451 46.383 56.319 1.00 26.99 48 HIS B C 1
ATOM 2907 O O . HIS B 1 48 ? 20.575 46.179 55.478 1.00 26.51 48 HIS B O 1
ATOM 2914 N N . ALA B 1 49 ? 21.276 47.166 57.378 1.00 27.74 49 ALA B N 1
ATOM 2915 C CA . ALA B 1 49 ? 20.012 47.832 57.680 1.00 27.21 49 ALA B CA 1
ATOM 2916 C C . ALA B 1 49 ? 19.505 48.809 56.634 1.00 27.31 49 ALA B C 1
ATOM 2917 O O . ALA B 1 49 ? 18.311 49.089 56.583 1.00 24.97 49 ALA B O 1
ATOM 2919 N N . ALA B 1 50 ? 20.401 49.342 55.811 1.00 26.86 50 ALA B N 1
ATOM 2920 C CA . ALA B 1 50 ? 19.986 50.293 54.783 1.00 26.50 50 ALA B CA 1
ATOM 2921 C C . ALA B 1 50 ? 19.489 49.614 53.505 1.00 24.45 50 ALA B C 1
ATOM 2922 O O . ALA B 1 50 ? 18.998 50.279 52.602 1.00 26.57 50 ALA B O 1
ATOM 2924 N N . VAL B 1 51 ? 19.587 48.291 53.442 1.00 24.27 51 VAL B N 1
ATOM 2925 C CA . VAL B 1 51 ? 19.174 47.558 52.247 1.00 21.35 51 VAL B CA 1
ATOM 2926 C C . VAL B 1 51 ? 17.758 46.997 52.266 1.00 23.21 51 VAL B C 1
ATOM 2927 O O . VAL B 1 51 ? 17.294 46.472 53.279 1.00 23.55 51 VAL B O 1
ATOM 2931 N N . GLU B 1 52 ? 17.089 47.104 51.122 1.00 23.02 52 GLU B N 1
ATOM 2932 C CA . GLU B 1 52 ? 15.736 46.592 50.964 1.00 23.96 52 GLU B CA 1
ATOM 2933 C C . GLU B 1 52 ? 15.681 45.432 49.965 1.00 23.31 52 GLU B C 1
ATOM 2934 O O . GLU B 1 52 ? 15.889 44.276 50.339 1.00 23.67 52 GLU B O 1
ATOM 2940 N N . ARG B 1 53 ? 15.452 45.736 48.692 1.00 22.98 53 ARG B N 1
ATOM 2941 C CA . ARG B 1 53 ? 15.346 44.688 47.686 1.00 23.74 53 ARG B CA 1
ATOM 2942 C C . ARG B 1 53 ? 16.649 44.234 47.042 1.00 24.39 53 ARG B C 1
ATOM 2943 O O . ARG B 1 53 ? 17.337 45.015 46.381 1.00 23.32 53 ARG B O 1
ATOM 2951 N N . VAL B 1 54 ? 16.996 42.972 47.261 1.00 22.87 54 VAL B N 1
ATOM 2952 C CA . VAL B 1 54 ? 18.168 42.400 46.624 1.00 24.45 54 VAL B CA 1
ATOM 2953 C C . VAL B 1 54 ? 17.623 41.842 45.305 1.00 24.32 54 VAL B C 1
ATOM 2954 O O . VAL B 1 54 ? 16.616 41.125 45.298 1.00 25.24 54 VAL B O 1
ATOM 2958 N N . ILE B 1 55 ? 18.260 42.203 44.194 1.00 23.79 55 ILE B N 1
ATOM 2959 C CA . ILE B 1 55 ? 17.847 41.747 42.866 1.00 22.66 55 ILE B CA 1
ATOM 2960 C C . ILE B 1 55 ? 18.962 40.836 42.358 1.00 24.68 55 ILE B C 1
ATOM 2961 O O . ILE B 1 55 ? 19.995 41.302 41.851 1.00 24.30 55 ILE B O 1
ATOM 2966 N N . PRO B 1 56 ? 18.770 39.518 42.491 1.00 25.32 56 PRO B N 1
ATOM 2967 C CA . PRO B 1 56 ? 19.784 38.570 42.047 1.00 24.38 56 PRO B CA 1
ATOM 2968 C C . PRO B 1 56 ? 19.910 38.483 40.542 1.00 25.53 56 PRO B C 1
ATOM 2969 O O . PRO B 1 56 ? 18.923 38.576 39.802 1.00 24.84 56 PRO B O 1
ATOM 2973 N N . VAL B 1 57 ? 21.147 38.312 40.102 1.00 24.26 57 VAL B N 1
ATOM 2974 C CA . VAL B 1 57 ? 21.459 38.154 38.692 1.00 27.46 57 VAL B CA 1
ATOM 2975 C C . VAL B 1 57 ? 22.385 36.941 38.647 1.00 27.11 57 VAL B C 1
ATOM 2976 O O . VAL B 1 57 ? 23.003 36.588 39.656 1.00 28.04 57 VAL B O 1
ATOM 2980 N N . ALA B 1 58 ? 22.467 36.288 37.498 1.00 27.98 58 ALA B N 1
ATOM 2981 C CA . ALA B 1 58 ? 23.338 35.122 37.352 1.00 30.48 58 ALA B CA 1
ATOM 2982 C C . ALA B 1 58 ? 23.844 35.130 35.928 1.00 30.10 58 ALA B C 1
ATOM 2983 O O . ALA B 1 58 ? 23.537 34.232 35.143 1.00 30.93 58 ALA B O 1
ATOM 2985 N N . ILE B 1 59 ? 24.612 36.169 35.603 1.00 30.92 59 ILE B N 1
ATOM 2986 C CA . ILE B 1 59 ? 25.153 36.360 34.267 1.00 35.16 59 ILE B CA 1
ATOM 2987 C C . ILE B 1 59 ? 25.993 35.190 33.781 1.00 37.91 59 ILE B C 1
ATOM 2988 O O . ILE B 1 59 ? 25.870 34.771 32.634 1.00 38.69 59 ILE B O 1
ATOM 2993 N N . ARG B 1 60 ? 26.845 34.658 34.646 1.00 40.62 60 ARG B N 1
ATOM 2994 C CA . ARG B 1 60 ? 27.673 33.512 34.276 1.00 44.30 60 ARG B CA 1
ATOM 2995 C C . ARG B 1 60 ? 26.767 32.338 33.913 1.00 44.63 60 ARG B C 1
ATOM 2996 O O . ARG B 1 60 ? 26.927 31.706 32.866 1.00 45.23 60 ARG B O 1
ATOM 3004 N N . ARG B 1 61 ? 25.803 32.063 34.784 1.00 44.24 61 ARG B N 1
ATOM 3005 C CA . ARG B 1 61 ? 24.889 30.955 34.576 1.00 44.51 61 ARG B CA 1
ATOM 3006 C C . ARG B 1 61 ? 23.981 31.138 33.363 1.00 45.61 61 ARG B C 1
ATOM 3007 O O . ARG B 1 61 ? 23.799 30.207 32.577 1.00 44.48 61 ARG B O 1
ATOM 3015 N N . TRP B 1 62 ? 23.409 32.328 33.211 1.00 45.60 62 TRP B N 1
ATOM 3016 C CA . TRP B 1 62 ? 22.522 32.587 32.083 1.00 46.49 62 TRP B CA 1
ATOM 3017 C C . TRP B 1 62 ? 23.247 32.426 30.758 1.00 47.74 62 TRP B C 1
ATOM 3018 O O . TRP B 1 62 ? 22.658 31.977 29.775 1.00 48.84 62 TRP B O 1
ATOM 3029 N N . ARG B 1 63 ? 24.522 32.788 30.731 1.00 49.14 63 ARG B N 1
ATOM 3030 C CA . ARG B 1 63 ? 25.310 32.688 29.512 1.00 51.60 63 ARG B CA 1
ATOM 3031 C C . ARG B 1 63 ? 25.199 31.325 28.822 1.00 52.63 63 ARG B C 1
ATOM 3032 O O . ARG B 1 63 ? 25.389 31.218 27.609 1.00 53.43 63 ARG B O 1
ATOM 3040 N N . LYS B 1 64 ? 24.894 30.283 29.590 1.00 52.38 64 LYS B N 1
ATOM 3041 C CA . LYS B 1 64 ? 24.752 28.947 29.021 1.00 52.44 64 LYS B CA 1
ATOM 3042 C C . LYS B 1 64 ? 23.366 28.796 28.393 1.00 52.11 64 LYS B C 1
ATOM 3043 O O . LYS B 1 64 ? 23.105 27.844 27.660 1.00 52.46 64 LYS B O 1
ATOM 3049 N N . ARG B 1 75 ? 15.706 36.313 33.097 1.00 54.45 75 ARG B N 1
ATOM 3050 C CA . ARG B 1 75 ? 15.972 37.654 32.588 1.00 57.10 75 ARG B CA 1
ATOM 3051 C C . ARG B 1 75 ? 14.720 38.524 32.634 1.00 56.50 75 ARG B C 1
ATOM 3052 O O . ARG B 1 75 ? 14.739 39.608 33.211 1.00 56.94 75 ARG B O 1
ATOM 3060 N N . LYS B 1 76 ? 13.640 38.046 32.021 1.00 55.38 76 LYS B N 1
ATOM 3061 C CA . LYS B 1 76 ? 12.377 38.773 32.000 1.00 54.25 76 LYS B CA 1
ATOM 3062 C C . LYS B 1 76 ? 12.054 39.323 33.386 1.00 52.86 76 LYS B C 1
ATOM 3063 O O . LYS B 1 76 ? 11.860 40.528 33.558 1.00 53.11 76 LYS B O 1
ATOM 3069 N N . ALA B 1 77 ? 12.003 38.435 34.372 1.00 50.77 77 ALA B N 1
ATOM 3070 C CA . ALA B 1 77 ? 11.702 38.831 35.741 1.00 49.51 77 ALA B CA 1
ATOM 3071 C C . ALA B 1 77 ? 12.797 39.722 36.322 1.00 48.13 77 ALA B C 1
ATOM 3072 O O . ALA B 1 77 ? 12.545 40.514 37.235 1.00 48.23 77 ALA B O 1
ATOM 3074 N N . PHE B 1 78 ? 14.014 39.580 35.804 1.00 45.49 78 PHE B N 1
ATOM 3075 C CA . PHE B 1 78 ? 15.145 40.385 36.268 1.00 41.75 78 PHE B CA 1
ATOM 3076 C C . PHE B 1 78 ? 15.003 41.828 35.788 1.00 41.09 78 PHE B C 1
ATOM 3077 O O . PHE B 1 78 ? 15.012 42.772 36.584 1.00 39.50 78 PHE B O 1
ATOM 3085 N N . ARG B 1 79 ? 14.879 41.989 34.475 1.00 41.44 79 ARG B N 1
ATOM 3086 C CA . ARG B 1 79 ? 14.732 43.304 33.877 1.00 42.97 79 ARG B CA 1
ATOM 3087 C C . ARG B 1 79 ? 13.458 43.958 34.397 1.00 43.13 79 ARG B C 1
ATOM 3088 O O . ARG B 1 79 ? 13.434 45.160 34.663 1.00 43.35 79 ARG B O 1
ATOM 3096 N N . GLU B 1 80 ? 12.405 43.161 34.562 1.00 42.43 80 GLU B N 1
ATOM 3097 C CA . GLU B 1 80 ? 11.145 43.681 35.075 1.00 41.98 80 GLU B CA 1
ATOM 3098 C C . GLU B 1 80 ? 11.330 44.169 36.501 1.00 40.91 80 GLU B C 1
ATOM 3099 O O . GLU B 1 80 ? 10.825 45.226 36.877 1.00 40.86 80 GLU B O 1
ATOM 3105 N N . ALA B 1 81 ? 12.048 43.387 37.299 1.00 39.59 81 ALA B N 1
ATOM 3106 C CA . ALA B 1 81 ? 12.312 43.755 38.683 1.00 38.74 81 ALA B CA 1
ATOM 3107 C C . ALA B 1 81 ? 13.279 44.931 38.691 1.00 36.38 81 ALA B C 1
ATOM 3108 O O . ALA B 1 81 ? 13.155 45.855 39.494 1.00 37.45 81 ALA B O 1
ATOM 3110 N N . LEU B 1 82 ? 14.241 44.888 37.777 1.00 36.32 82 LEU B N 1
ATOM 3111 C CA . LEU B 1 82 ? 15.243 45.938 37.660 1.00 34.40 82 LEU B CA 1
ATOM 3112 C C . LEU B 1 82 ? 14.629 47.282 37.288 1.00 35.74 82 LEU B C 1
ATOM 3113 O O . LEU B 1 82 ? 15.043 48.321 37.803 1.00 37.41 82 LEU B O 1
ATOM 3118 N N . GLN B 1 83 ? 13.634 47.261 36.404 1.00 36.19 83 GLN B N 1
ATOM 3119 C CA . GLN B 1 83 ? 12.983 48.490 35.952 1.00 35.93 83 GLN B CA 1
ATOM 3120 C C . GLN B 1 83 ? 11.674 48.853 36.671 1.00 36.79 83 GLN B C 1
ATOM 3121 O O . GLN B 1 83 ? 10.968 49.785 36.266 1.00 34.50 83 GLN B O 1
ATOM 3127 N N . ALA B 1 84 ? 11.368 48.146 37.754 1.00 35.53 84 ALA B N 1
ATOM 3128 C CA . ALA B 1 84 ? 10.133 48.390 38.501 1.00 35.42 84 ALA B CA 1
ATOM 3129 C C . ALA B 1 84 ? 10.107 49.677 39.315 1.00 35.88 84 ALA B C 1
ATOM 3130 O O . ALA B 1 84 ? 9.041 50.111 39.767 1.00 35.49 84 ALA B O 1
ATOM 3132 N N . LYS B 1 85 ? 11.267 50.282 39.529 1.00 34.04 85 LYS B N 1
ATOM 3133 C CA . LYS B 1 85 ? 11.319 51.506 40.317 1.00 35.13 85 LYS B CA 1
ATOM 3134 C C . LYS B 1 85 ? 12.199 52.567 39.673 1.00 34.41 85 LYS B C 1
ATOM 3135 O O . LYS B 1 85 ? 13.162 52.243 38.979 1.00 33.95 85 LYS B O 1
ATOM 3141 N N . ASN B 1 86 ? 11.860 53.828 39.931 1.00 33.91 86 ASN B N 1
ATOM 3142 C CA . ASN B 1 86 ? 12.619 54.963 39.423 1.00 33.96 86 ASN B CA 1
ATOM 3143 C C . ASN B 1 86 ? 13.521 55.401 40.570 1.00 32.39 86 ASN B C 1
ATOM 3144 O O . ASN B 1 86 ? 13.062 56.008 41.540 1.00 33.85 86 ASN B O 1
ATOM 3149 N N . TYR B 1 87 ? 14.804 55.092 40.456 1.00 27.20 87 TYR B N 1
ATOM 3150 C CA . TYR B 1 87 ? 15.753 55.425 41.505 1.00 25.25 87 TYR B CA 1
ATOM 3151 C C . TYR B 1 87 ? 16.286 56.843 41.383 1.00 24.81 87 TYR B C 1
ATOM 3152 O O . TYR B 1 87 ? 16.381 57.387 40.280 1.00 23.58 87 TYR B O 1
ATOM 3161 N N . ASP B 1 88 ? 16.631 57.436 42.523 1.00 23.63 88 ASP B N 1
ATOM 3162 C CA . ASP B 1 88 ? 17.179 58.783 42.554 1.00 24.05 88 ASP B CA 1
ATOM 3163 C C . ASP B 1 88 ? 18.636 58.728 42.088 1.00 25.28 88 ASP B C 1
ATOM 3164 O O . ASP B 1 88 ? 19.217 59.738 41.693 1.00 25.63 88 ASP B O 1
ATOM 3169 N N . ALA B 1 89 ? 19.208 57.530 42.123 1.00 23.32 89 ALA B N 1
ATOM 3170 C CA . ALA B 1 89 ? 20.582 57.311 41.675 1.00 23.71 89 ALA B CA 1
ATOM 3171 C C . ALA B 1 89 ? 20.868 55.817 41.499 1.00 23.73 89 ALA B C 1
ATOM 3172 O O . ALA B 1 89 ? 20.383 54.985 42.279 1.00 22.61 89 ALA B O 1
ATOM 3174 N N . VAL B 1 90 ? 21.633 55.489 40.459 1.00 20.28 90 VAL B N 1
ATOM 3175 C CA . VAL B 1 90 ? 22.059 54.115 40.201 1.00 19.12 90 VAL B CA 1
ATOM 3176 C C . VAL B 1 90 ? 23.582 54.163 40.321 1.00 19.66 90 VAL B C 1
ATOM 3177 O O . VAL B 1 90 ? 24.255 54.833 39.531 1.00 18.50 90 VAL B O 1
ATOM 3181 N N . ILE B 1 91 ? 24.118 53.467 41.316 1.00 19.32 91 ILE B N 1
ATOM 3182 C CA . ILE B 1 91 ? 25.562 53.475 41.523 1.00 18.82 91 ILE B CA 1
ATOM 3183 C C . ILE B 1 91 ? 26.200 52.151 41.122 1.00 18.72 91 ILE B C 1
ATOM 3184 O O . ILE B 1 91 ? 25.974 51.123 41.756 1.00 19.23 91 ILE B O 1
ATOM 3189 N N . ASP B 1 92 ? 26.976 52.186 40.043 1.00 17.54 92 ASP B N 1
ATOM 3190 C CA . ASP B 1 92 ? 27.683 51.008 39.560 1.00 17.44 92 ASP B CA 1
ATOM 3191 C C . ASP B 1 92 ? 29.056 51.075 40.218 1.00 19.68 92 ASP B C 1
ATOM 3192 O O . ASP B 1 92 ? 29.892 51.883 39.824 1.00 20.80 92 ASP B O 1
ATOM 3197 N N . ALA B 1 93 ? 29.275 50.251 41.234 1.00 19.10 93 ALA B N 1
ATOM 3198 C CA . ALA B 1 93 ? 30.557 50.228 41.941 1.00 22.27 93 ALA B CA 1
ATOM 3199 C C . ALA B 1 93 ? 31.439 49.089 41.418 1.00 23.64 93 ALA B C 1
ATOM 3200 O O . ALA B 1 93 ? 32.489 48.766 41.993 1.00 23.91 93 ALA B O 1
ATOM 3202 N N . GLN B 1 94 ? 31.000 48.506 40.311 1.00 24.53 94 GLN B N 1
ATOM 3203 C CA . GLN B 1 94 ? 31.669 47.382 39.676 1.00 27.02 94 GLN B CA 1
ATOM 3204 C C . GLN B 1 94 ? 32.733 47.829 38.677 1.00 25.70 94 GLN B C 1
ATOM 3205 O O . GLN B 1 94 ? 33.888 47.429 38.776 1.00 26.69 94 GLN B O 1
ATOM 3211 N N . GLY B 1 95 ? 32.338 48.643 37.707 1.00 24.96 95 GLY B N 1
ATOM 3212 C CA . GLY B 1 95 ? 33.299 49.122 36.728 1.00 26.78 95 GLY B CA 1
ATOM 3213 C C . GLY B 1 95 ? 33.705 48.115 35.662 1.00 26.75 95 GLY B C 1
ATOM 3214 O O . GLY B 1 95 ? 34.736 48.276 35.021 1.00 27.74 95 GLY B O 1
ATOM 3215 N N . LEU B 1 96 ? 32.898 47.077 35.471 1.00 27.64 96 LEU B N 1
ATOM 3216 C CA . LEU B 1 96 ? 33.173 46.053 34.462 1.00 28.63 96 LEU B CA 1
ATOM 3217 C C . LEU B 1 96 ? 32.177 46.242 33.337 1.00 27.32 96 LEU B C 1
ATOM 3218 O O . LEU B 1 96 ? 31.015 46.557 33.591 1.00 26.28 96 LEU B O 1
ATOM 3223 N N . VAL B 1 97 ? 32.613 46.038 32.096 1.00 25.49 97 VAL B N 1
ATOM 3224 C CA . VAL B 1 97 ? 31.706 46.239 30.965 1.00 27.22 97 VAL B CA 1
ATOM 3225 C C . VAL B 1 97 ? 30.456 45.345 30.945 1.00 26.85 97 VAL B C 1
ATOM 3226 O O . VAL B 1 97 ? 29.362 45.816 30.616 1.00 27.89 97 VAL B O 1
ATOM 3230 N N . LYS B 1 98 ? 30.601 44.070 31.294 1.00 28.07 98 LYS B N 1
ATOM 3231 C CA . LYS B 1 98 ? 29.446 43.176 31.253 1.00 30.05 98 LYS B CA 1
ATOM 3232 C C . LYS B 1 98 ? 28.313 43.630 32.159 1.00 29.37 98 LYS B C 1
ATOM 3233 O O . LYS B 1 98 ? 27.170 43.745 31.712 1.00 28.91 98 LYS B O 1
ATOM 3239 N N . SER B 1 99 ? 28.625 43.919 33.418 1.00 27.78 99 SER B N 1
ATOM 3240 C CA . SER B 1 99 ? 27.591 44.354 34.336 1.00 28.37 99 SER B CA 1
ATOM 3241 C C . SER B 1 99 ? 27.100 45.767 34.015 1.00 28.38 99 SER B C 1
ATOM 3242 O O . SER B 1 99 ? 25.967 46.110 34.331 1.00 29.15 99 SER B O 1
ATOM 3245 N N . ALA B 1 100 ? 27.931 46.581 33.366 1.00 26.38 100 ALA B N 1
ATOM 3246 C CA . ALA B 1 100 ? 27.506 47.935 33.019 1.00 27.62 100 ALA B CA 1
ATOM 3247 C C . ALA B 1 100 ? 26.504 47.890 31.864 1.00 28.68 100 ALA B C 1
ATOM 3248 O O . ALA B 1 100 ? 25.504 48.619 31.852 1.00 27.11 100 ALA B O 1
ATOM 3250 N N . ALA B 1 101 ? 26.782 47.018 30.899 1.00 29.00 101 ALA B N 1
ATOM 3251 C CA . ALA B 1 101 ? 25.935 46.872 29.726 1.00 29.69 101 ALA B CA 1
ATOM 3252 C C . ALA B 1 101 ? 24.705 46.031 30.006 1.00 29.24 101 ALA B C 1
ATOM 3253 O O . ALA B 1 101 ? 23.622 46.324 29.497 1.00 29.29 101 ALA B O 1
ATOM 3255 N N . LEU B 1 102 ? 24.867 44.994 30.823 1.00 30.52 102 LEU B N 1
ATOM 3256 C CA . LEU B 1 102 ? 23.750 44.102 31.143 1.00 31.75 102 LEU B CA 1
ATOM 3257 C C . LEU B 1 102 ? 22.906 44.525 32.342 1.00 31.34 102 LEU B C 1
ATOM 3258 O O . LEU B 1 102 ? 21.815 43.983 32.553 1.00 32.48 102 LEU B O 1
ATOM 3263 N N . VAL B 1 103 ? 23.384 45.483 33.133 1.00 27.69 103 VAL B N 1
ATOM 3264 C CA . VAL B 1 103 ? 22.618 45.896 34.309 1.00 25.04 103 VAL B CA 1
ATOM 3265 C C . VAL B 1 103 ? 22.386 47.392 34.482 1.00 25.31 103 VAL B C 1
ATOM 3266 O O . VAL B 1 103 ? 21.262 47.879 34.312 1.00 23.79 103 VAL B O 1
ATOM 3270 N N . THR B 1 104 ? 23.439 48.140 34.807 1.00 25.25 104 THR B N 1
ATOM 3271 C CA . THR B 1 104 ? 23.235 49.570 35.050 1.00 25.12 104 THR B CA 1
ATOM 3272 C C . THR B 1 104 ? 22.652 50.305 33.838 1.00 24.53 104 THR B C 1
ATOM 3273 O O . THR B 1 104 ? 21.872 51.242 34.000 1.00 23.11 104 THR B O 1
ATOM 3277 N N . ARG B 1 105 ? 22.972 49.831 32.636 1.00 25.65 105 ARG B N 1
ATOM 3278 C CA . ARG B 1 105 ? 22.443 50.419 31.408 1.00 30.42 105 ARG B CA 1
ATOM 3279 C C . ARG B 1 105 ? 20.905 50.323 31.394 1.00 29.76 105 ARG B C 1
ATOM 3280 O O . ARG B 1 105 ? 20.209 51.244 30.961 1.00 28.56 105 ARG B O 1
ATOM 3288 N N . LEU B 1 106 ? 20.382 49.205 31.881 1.00 30.28 106 LEU B N 1
ATOM 3289 C CA . LEU B 1 106 ? 18.940 48.964 31.893 1.00 31.99 106 LEU B CA 1
ATOM 3290 C C . LEU B 1 106 ? 18.104 49.623 32.994 1.00 31.12 106 LEU B C 1
ATOM 3291 O O . LEU B 1 106 ? 16.883 49.748 32.845 1.00 32.38 106 LEU B O 1
ATOM 3296 N N . ALA B 1 107 ? 18.734 50.042 34.089 1.00 29.70 107 ALA B N 1
ATOM 3297 C CA . ALA B 1 107 ? 18.000 50.655 35.202 1.00 27.63 107 ALA B CA 1
ATOM 3298 C C . ALA B 1 107 ? 17.439 52.054 34.943 1.00 27.75 107 ALA B C 1
ATOM 3299 O O . ALA B 1 107 ? 17.898 52.776 34.058 1.00 28.21 107 ALA B O 1
ATOM 3301 N N . HIS B 1 108 ? 16.435 52.431 35.722 1.00 28.01 108 HIS B N 1
ATOM 3302 C CA . HIS B 1 108 ? 15.840 53.759 35.595 1.00 30.26 108 HIS B CA 1
ATOM 3303 C C . HIS B 1 108 ? 16.441 54.674 36.657 1.00 27.39 108 HIS B C 1
ATOM 3304 O O . HIS B 1 108 ? 16.259 54.451 37.855 1.00 25.95 108 HIS B O 1
ATOM 3311 N N . GLY B 1 109 ? 17.162 55.698 36.213 1.00 26.23 109 GLY B N 1
ATOM 3312 C CA . GLY B 1 109 ? 17.766 56.636 37.146 1.00 25.59 109 GLY B CA 1
ATOM 3313 C C . GLY B 1 109 ? 19.115 57.141 36.665 1.00 24.71 109 GLY B C 1
ATOM 3314 O O . GLY B 1 109 ? 19.706 56.557 35.756 1.00 25.13 109 GLY B O 1
ATOM 3315 N N . VAL B 1 110 ? 19.594 58.233 37.260 1.00 26.08 110 VAL B N 1
ATOM 3316 C CA . VAL B 1 110 ? 20.894 58.803 36.893 1.00 23.25 110 VAL B CA 1
ATOM 3317 C C . VAL B 1 110 ? 21.963 57.754 37.226 1.00 22.60 110 VAL B C 1
ATOM 3318 O O . VAL B 1 110 ? 22.068 57.306 38.364 1.00 20.22 110 VAL B O 1
ATOM 3322 N N . LYS B 1 111 ? 22.758 57.372 36.229 1.00 21.83 111 LYS B N 1
ATOM 3323 C CA . LYS B 1 111 ? 23.774 56.348 36.430 1.00 22.48 111 LYS B CA 1
ATOM 3324 C C . LYS B 1 111 ? 25.144 56.924 36.731 1.00 21.52 111 LYS B C 1
ATOM 3325 O O . LYS B 1 111 ? 25.671 57.730 35.964 1.00 20.80 111 LYS B O 1
ATOM 3331 N N . HIS B 1 112 ? 25.691 56.498 37.867 1.00 20.06 112 HIS B N 1
ATOM 3332 C CA . HIS B 1 112 ? 26.994 56.928 38.353 1.00 20.31 112 HIS B CA 1
ATOM 3333 C C . HIS B 1 112 ? 27.983 55.757 38.306 1.00 19.65 112 HIS B C 1
ATOM 3334 O O . HIS B 1 112 ? 27.630 54.618 38.618 1.00 18.84 112 HIS B O 1
ATOM 3341 N N . GLY B 1 113 ? 29.227 56.032 37.934 1.00 17.80 113 GLY B N 1
ATOM 3342 C CA . GLY B 1 113 ? 30.219 54.969 37.904 1.00 20.69 113 GLY B CA 1
ATOM 3343 C C . GLY B 1 113 ? 31.606 55.578 37.820 1.00 24.03 113 GLY B C 1
ATOM 3344 O O . GLY B 1 113 ? 31.743 56.800 37.825 1.00 22.49 113 GLY B O 1
ATOM 3345 N N . MET B 1 114 ? 32.641 54.748 37.760 1.00 24.26 114 MET B N 1
ATOM 3346 C CA . MET B 1 114 ? 33.989 55.291 37.652 1.00 25.98 114 MET B CA 1
ATOM 3347 C C . MET B 1 114 ? 34.253 55.776 36.227 1.00 25.00 114 MET B C 1
ATOM 3348 O O . MET B 1 114 ? 33.651 55.274 35.271 1.00 23.95 114 MET B O 1
ATOM 3353 N N . ASP B 1 115 ? 35.128 56.775 36.088 1.00 24.67 115 ASP B N 1
ATOM 3354 C CA . ASP B 1 115 ? 35.440 57.341 34.781 1.00 23.99 115 ASP B CA 1
ATOM 3355 C C . ASP B 1 115 ? 36.403 56.479 33.994 1.00 23.68 115 ASP B C 1
ATOM 3356 O O . ASP B 1 115 ? 36.800 55.404 34.445 1.00 23.60 115 ASP B O 1
ATOM 3361 N N . TRP B 1 116 ? 36.785 56.956 32.817 1.00 23.54 116 TRP B N 1
ATOM 3362 C CA . TRP B 1 116 ? 37.691 56.200 31.961 1.00 26.44 116 TRP B CA 1
ATOM 3363 C C . TRP B 1 116 ? 38.996 55.840 32.656 1.00 26.74 116 TRP B C 1
ATOM 3364 O O . TRP B 1 116 ? 39.466 54.705 32.574 1.00 25.85 116 TRP B O 1
ATOM 3375 N N . GLN B 1 117 ? 39.580 56.797 33.360 1.00 28.20 117 GLN B N 1
ATOM 3376 C CA . GLN B 1 117 ? 40.858 56.544 34.014 1.00 29.92 117 GLN B CA 1
ATOM 3377 C C . GLN B 1 117 ? 40.868 55.638 35.229 1.00 29.56 117 GLN B C 1
ATOM 3378 O O . GLN B 1 117 ? 41.916 55.065 35.551 1.00 28.44 117 GLN B O 1
ATOM 3384 N N . THR B 1 118 ? 39.724 55.475 35.897 1.00 27.22 118 THR B N 1
ATOM 3385 C CA . THR B 1 118 ? 39.692 54.671 37.111 1.00 26.20 118 THR B CA 1
ATOM 3386 C C . THR B 1 118 ? 38.852 53.395 37.139 1.00 27.47 118 THR B C 1
ATOM 3387 O O . THR B 1 118 ? 39.039 52.575 38.032 1.00 28.88 118 THR B O 1
ATOM 3391 N N . ALA B 1 119 ? 37.929 53.219 36.194 1.00 27.63 119 ALA B N 1
ATOM 3392 C CA . ALA B 1 119 ? 37.114 52.001 36.151 1.00 28.23 119 ALA B CA 1
ATOM 3393 C C . ALA B 1 119 ? 38.019 50.787 35.877 1.00 29.38 119 ALA B C 1
ATOM 3394 O O . ALA B 1 119 ? 39.005 50.894 35.129 1.00 26.87 119 ALA B O 1
ATOM 3396 N N . ARG B 1 120 ? 37.694 49.637 36.468 1.00 29.13 120 ARG B N 1
ATOM 3397 C CA . ARG B 1 120 ? 38.525 48.443 36.263 1.00 31.47 120 ARG B CA 1
ATOM 3398 C C . ARG B 1 120 ? 38.650 48.192 34.768 1.00 29.06 120 ARG B C 1
ATOM 3399 O O . ARG B 1 120 ? 39.706 47.813 34.271 1.00 29.19 120 ARG B O 1
ATOM 3407 N N . GLU B 1 121 ? 37.549 48.406 34.063 1.00 28.78 121 GLU B N 1
ATOM 3408 C CA . GLU B 1 121 ? 37.513 48.265 32.615 1.00 28.63 121 GLU B CA 1
ATOM 3409 C C . GLU B 1 121 ? 36.991 49.608 32.106 1.00 27.20 121 GLU B C 1
ATOM 3410 O O . GLU B 1 121 ? 35.795 49.881 32.153 1.00 26.57 121 GLU B O 1
ATOM 3416 N N . PRO B 1 122 ? 37.904 50.480 31.641 1.00 26.91 122 PRO B N 1
ATOM 3417 C CA . PRO B 1 122 ? 37.598 51.814 31.120 1.00 26.62 122 PRO B CA 1
ATOM 3418 C C . PRO B 1 122 ? 36.328 51.945 30.294 1.00 24.88 122 PRO B C 1
ATOM 3419 O O . PRO B 1 122 ? 35.551 52.874 30.490 1.00 25.27 122 PRO B O 1
ATOM 3423 N N . LEU B 1 123 ? 36.119 51.022 29.364 1.00 24.10 123 LEU B N 1
ATOM 3424 C CA . LEU B 1 123 ? 34.952 51.068 28.497 1.00 22.71 123 LEU B CA 1
ATOM 3425 C C . LEU B 1 123 ? 33.606 51.072 29.224 1.00 22.17 123 LEU B C 1
ATOM 3426 O O . LEU B 1 123 ? 32.598 51.500 28.670 1.00 21.17 123 LEU B O 1
ATOM 3431 N N . ALA B 1 124 ? 33.596 50.589 30.455 1.00 21.82 124 ALA B N 1
ATOM 3432 C CA . ALA B 1 124 ? 32.369 50.567 31.249 1.00 23.62 124 ALA B CA 1
ATOM 3433 C C . ALA B 1 124 ? 31.898 51.996 31.510 1.00 23.72 124 ALA B C 1
ATOM 3434 O O . ALA B 1 124 ? 30.697 52.247 31.663 1.00 24.60 124 ALA B O 1
ATOM 3436 N N . SER B 1 125 ? 32.843 52.937 31.532 1.00 23.71 125 SER B N 1
ATOM 3437 C CA . SER B 1 125 ? 32.512 54.334 31.797 1.00 22.95 125 SER B CA 1
ATOM 3438 C C . SER B 1 125 ? 31.552 54.909 30.772 1.00 23.78 125 SER B C 1
ATOM 3439 O O . SER B 1 125 ? 30.788 55.812 31.088 1.00 22.70 125 SER B O 1
ATOM 3442 N N . LEU B 1 126 ? 31.570 54.381 29.549 1.00 24.42 126 LEU B N 1
ATOM 3443 C CA . LEU B 1 126 ? 30.676 54.889 28.512 1.00 25.56 126 LEU B CA 1
ATOM 3444 C C . LEU B 1 126 ? 29.208 54.731 28.869 1.00 24.88 126 LEU B C 1
ATOM 3445 O O . LEU B 1 126 ? 28.358 55.423 28.318 1.00 25.98 126 LEU B O 1
ATOM 3450 N N . PHE B 1 127 ? 28.897 53.835 29.803 1.00 26.27 127 PHE B N 1
ATOM 3451 C CA . PHE B 1 127 ? 27.501 53.610 30.169 1.00 25.81 127 PHE B CA 1
ATOM 3452 C C . PHE B 1 127 ? 26.969 54.476 31.294 1.00 26.34 127 PHE B C 1
ATOM 3453 O O . PHE B 1 127 ? 25.800 54.346 31.672 1.00 25.40 127 PHE B O 1
ATOM 3461 N N . TYR B 1 128 ? 27.805 55.365 31.819 1.00 24.97 128 TYR B N 1
ATOM 3462 C CA . TYR B 1 128 ? 27.393 56.212 32.933 1.00 24.89 128 TYR B CA 1
ATOM 3463 C C . TYR B 1 128 ? 27.072 57.665 32.564 1.00 26.36 128 TYR B C 1
ATOM 3464 O O . TYR B 1 128 ? 27.673 58.230 31.651 1.00 26.97 128 TYR B O 1
ATOM 3473 N N . ASN B 1 129 ? 26.132 58.267 33.295 1.00 26.15 129 ASN B N 1
ATOM 3474 C CA . ASN B 1 129 ? 25.764 59.665 33.074 1.00 26.45 129 ASN B CA 1
ATOM 3475 C C . ASN B 1 129 ? 26.722 60.538 33.867 1.00 25.71 129 ASN B C 1
ATOM 3476 O O . ASN B 1 129 ? 27.115 61.614 33.417 1.00 27.29 129 ASN B O 1
ATOM 3481 N N . ARG B 1 130 ? 27.092 60.065 35.054 1.00 22.11 130 ARG B N 1
ATOM 3482 C CA . ARG B 1 130 ? 28.011 60.788 35.926 1.00 22.95 130 ARG B CA 1
ATOM 3483 C C . ARG B 1 130 ? 29.262 59.933 36.102 1.00 22.57 130 ARG B C 1
ATOM 3484 O O . ARG B 1 130 ? 29.213 58.875 36.726 1.00 21.37 130 ARG B O 1
ATOM 3492 N N . LYS B 1 131 ? 30.380 60.388 35.547 1.00 22.32 131 LYS B N 1
ATOM 3493 C CA . LYS B 1 131 ? 31.618 59.632 35.658 1.00 22.94 131 LYS B CA 1
ATOM 3494 C C . LYS B 1 131 ? 32.493 60.257 36.741 1.00 24.36 131 LYS B C 1
ATOM 3495 O O . LYS B 1 131 ? 32.878 61.421 36.646 1.00 26.64 131 LYS B O 1
ATOM 3501 N N . HIS B 1 132 ? 32.813 59.473 37.764 1.00 22.48 132 HIS B N 1
ATOM 3502 C CA . HIS B 1 132 ? 33.606 59.959 38.891 1.00 23.18 132 HIS B CA 1
ATOM 3503 C C . HIS B 1 132 ? 35.035 59.415 38.890 1.00 23.74 132 HIS B C 1
ATOM 3504 O O . HIS B 1 132 ? 35.274 58.251 38.573 1.00 22.63 132 HIS B O 1
ATOM 3511 N N . HIS B 1 133 ? 35.989 60.259 39.260 1.00 25.37 133 HIS B N 1
ATOM 3512 C CA . HIS B 1 133 ? 37.388 59.835 39.299 1.00 26.30 133 HIS B CA 1
ATOM 3513 C C . HIS B 1 133 ? 37.682 59.267 40.682 1.00 26.55 133 HIS B C 1
ATOM 3514 O O . HIS B 1 133 ? 37.663 59.993 41.678 1.00 27.81 133 HIS B O 1
ATOM 3521 N N . ILE B 1 134 ? 37.950 57.966 40.749 1.00 26.97 134 ILE B N 1
ATOM 3522 C CA . ILE B 1 134 ? 38.219 57.308 42.024 1.00 26.65 134 ILE B CA 1
ATOM 3523 C C . ILE B 1 134 ? 39.632 56.724 41.999 1.00 28.66 134 ILE B C 1
ATOM 3524 O O . ILE B 1 134 ? 39.871 55.694 41.366 1.00 26.62 134 ILE B O 1
ATOM 3529 N N . ALA B 1 135 ? 40.562 57.396 42.680 1.00 29.69 135 ALA B N 1
ATOM 3530 C CA . ALA B 1 135 ? 41.969 56.971 42.743 1.00 31.60 135 ALA B CA 1
ATOM 3531 C C . ALA B 1 135 ? 42.128 55.454 42.912 1.00 32.40 135 ALA B C 1
ATOM 3532 O O . ALA B 1 135 ? 41.594 54.857 43.850 1.00 31.77 135 ALA B O 1
ATOM 3534 N N . LYS B 1 136 ? 42.890 54.841 42.008 1.00 31.64 136 LYS B N 1
ATOM 3535 C CA . LYS B 1 136 ? 43.084 53.399 42.018 1.00 32.61 136 LYS B CA 1
ATOM 3536 C C . LYS B 1 136 ? 43.808 52.783 43.205 1.00 32.98 136 LYS B C 1
ATOM 3537 O O . LYS B 1 136 ? 43.432 51.705 43.663 1.00 32.17 136 LYS B O 1
ATOM 3543 N N . GLN B 1 137 ? 44.838 53.448 43.717 1.00 34.65 137 GLN B N 1
ATOM 3544 C CA . GLN B 1 137 ? 45.593 52.866 44.820 1.00 36.01 137 GLN B CA 1
ATOM 3545 C C . GLN B 1 137 ? 45.073 53.125 46.235 1.00 36.69 137 GLN B C 1
ATOM 3546 O O . GLN B 1 137 ? 45.662 53.888 47.003 1.00 37.46 137 GLN B O 1
ATOM 3552 N N . GLN B 1 138 ? 43.959 52.488 46.567 1.00 35.14 138 GLN B N 1
ATOM 3553 C CA . GLN B 1 138 ? 43.369 52.573 47.902 1.00 34.30 138 GLN B CA 1
ATOM 3554 C C . GLN B 1 138 ? 42.650 51.250 48.039 1.00 32.55 138 GLN B C 1
ATOM 3555 O O . GLN B 1 138 ? 42.375 50.591 47.036 1.00 30.69 138 GLN B O 1
ATOM 3561 N N . HIS B 1 139 ? 42.331 50.857 49.264 1.00 32.11 139 HIS B N 1
ATOM 3562 C CA . HIS B 1 139 ? 41.636 49.598 49.450 1.00 31.75 139 HIS B CA 1
ATOM 3563 C C . HIS B 1 139 ? 40.228 49.728 48.878 1.00 30.68 139 HIS B C 1
ATOM 3564 O O . HIS B 1 139 ? 39.669 50.825 48.847 1.00 29.89 139 HIS B O 1
ATOM 3571 N N . ALA B 1 140 ? 39.671 48.608 48.420 1.00 29.83 140 ALA B N 1
ATOM 3572 C CA . ALA B 1 140 ? 38.319 48.569 47.850 1.00 29.01 140 ALA B CA 1
ATOM 3573 C C . ALA B 1 140 ? 37.288 49.315 48.700 1.00 27.86 140 ALA B C 1
ATOM 3574 O O . ALA B 1 140 ? 36.436 50.033 48.167 1.00 27.44 140 ALA B O 1
ATOM 3576 N N . VAL B 1 141 ? 37.359 49.134 50.014 1.00 25.88 141 VAL B N 1
ATOM 3577 C CA . VAL B 1 141 ? 36.439 49.793 50.932 1.00 27.72 141 VAL B CA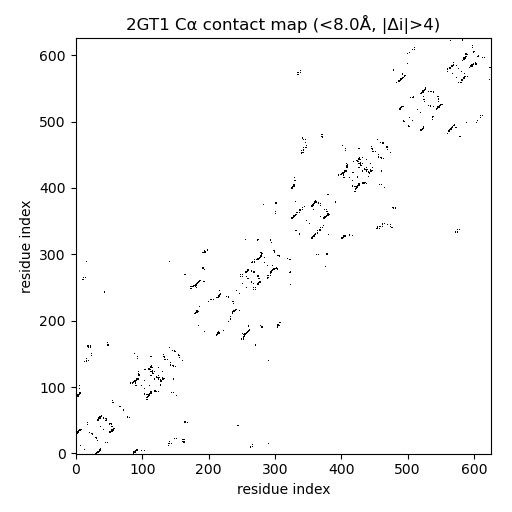 1
ATOM 3578 C C . VAL B 1 141 ? 36.433 51.308 50.741 1.00 27.10 141 VAL B C 1
ATOM 3579 O O . VAL B 1 141 ? 35.375 51.930 50.626 1.00 26.31 141 VAL B O 1
ATOM 3583 N N . GLU B 1 142 ? 37.622 51.901 50.716 1.00 26.06 142 GLU B N 1
ATOM 3584 C CA . GLU B 1 142 ? 37.739 53.340 50.559 1.00 25.64 142 GLU B CA 1
ATOM 3585 C C . GLU B 1 142 ? 37.327 53.836 49.184 1.00 25.57 142 GLU B C 1
ATOM 3586 O O . GLU B 1 142 ? 36.759 54.921 49.054 1.00 25.02 142 GLU B O 1
ATOM 3592 N N . ARG B 1 143 ? 37.605 53.047 48.155 1.00 24.84 143 ARG B N 1
ATOM 3593 C CA . ARG B 1 143 ? 37.242 53.466 46.809 1.00 25.60 143 ARG B CA 1
ATOM 3594 C C . ARG B 1 143 ? 35.726 53.558 46.672 1.00 25.10 143 ARG B C 1
ATOM 3595 O O . ARG B 1 143 ? 35.203 54.516 46.103 1.00 23.88 143 ARG B O 1
ATOM 3603 N N . THR B 1 144 ? 35.020 52.561 47.199 1.00 24.74 144 THR B N 1
ATOM 3604 C CA . THR B 1 144 ? 33.570 52.560 47.101 1.00 23.23 144 THR B CA 1
ATOM 3605 C C . THR B 1 144 ? 32.988 53.669 47.983 1.00 22.39 144 THR B C 1
ATOM 3606 O O . THR B 1 144 ? 32.019 54.330 47.607 1.00 22.04 144 THR B O 1
ATOM 3610 N N . ARG B 1 145 ? 33.581 53.887 49.152 1.00 21.86 145 ARG B N 1
ATOM 3611 C CA . ARG B 1 145 ? 33.100 54.951 50.031 1.00 21.83 145 ARG B CA 1
ATOM 3612 C C . ARG B 1 145 ? 33.223 56.273 49.271 1.00 21.92 145 ARG B C 1
ATOM 3613 O O . ARG B 1 145 ? 32.307 57.106 49.281 1.00 21.29 145 ARG B O 1
ATOM 3621 N N . GLU B 1 146 ? 34.340 56.438 48.572 1.00 22.84 146 GLU B N 1
ATOM 3622 C CA . GLU B 1 146 ? 34.574 57.656 47.799 1.00 22.72 146 GLU B CA 1
ATOM 3623 C C . GLU B 1 146 ? 33.545 57.808 46.673 1.00 22.50 146 GLU B C 1
ATOM 3624 O O . GLU B 1 146 ? 33.052 58.909 46.403 1.00 21.12 146 GLU B O 1
ATOM 3630 N N . LEU B 1 147 ? 33.234 56.697 46.012 1.00 21.57 147 LEU B N 1
ATOM 3631 C CA . LEU B 1 147 ? 32.255 56.715 44.935 1.00 19.83 147 LEU B CA 1
ATOM 3632 C C . LEU B 1 147 ? 30.854 57.085 45.434 1.00 16.71 147 LEU B C 1
ATOM 3633 O O . LEU B 1 147 ? 30.158 57.879 44.807 1.00 16.86 147 LEU B O 1
ATOM 3638 N N . PHE B 1 148 ? 30.431 56.505 46.550 1.00 17.89 148 PHE B N 1
ATOM 3639 C CA . PHE B 1 148 ? 29.102 56.802 47.086 1.00 20.19 148 PHE B CA 1
ATOM 3640 C C . PHE B 1 148 ? 29.001 58.267 47.490 1.00 19.93 148 PHE B C 1
ATOM 3641 O O . PHE B 1 148 ? 27.986 58.924 47.259 1.00 19.58 148 PHE B O 1
ATOM 3649 N N . ALA B 1 149 ? 30.069 58.767 48.098 1.00 20.23 149 ALA B N 1
ATOM 3650 C CA . ALA B 1 149 ? 30.135 60.148 48.551 1.00 20.25 149 ALA B CA 1
ATOM 3651 C C . ALA B 1 149 ? 29.975 61.108 47.375 1.00 21.14 149 ALA B C 1
ATOM 3652 O O . ALA B 1 149 ? 29.151 62.029 47.412 1.00 20.32 149 ALA B O 1
ATOM 3654 N N . LYS B 1 150 ? 30.768 60.892 46.331 1.00 21.49 150 LYS B N 1
ATOM 3655 C CA . LYS B 1 150 ? 30.699 61.747 45.154 1.00 21.07 150 LYS B CA 1
ATOM 3656 C C . LYS B 1 150 ? 29.355 61.657 44.447 1.00 20.42 150 LYS B C 1
ATOM 3657 O O . LYS B 1 150 ? 28.808 62.667 44.010 1.00 20.18 150 LYS B O 1
ATOM 3663 N N . SER B 1 151 ? 28.821 60.447 44.348 1.00 19.43 151 SER B N 1
ATOM 3664 C CA . SER B 1 151 ? 27.552 60.225 43.671 1.00 19.54 151 SER B CA 1
ATOM 3665 C C . SER B 1 151 ? 26.356 60.791 44.423 1.00 19.36 151 SER B C 1
ATOM 3666 O O . SER B 1 151 ? 25.373 61.191 43.809 1.00 17.44 151 SER B O 1
ATOM 3669 N N . LEU B 1 152 ? 26.431 60.808 45.750 1.00 20.33 152 LEU B N 1
ATOM 3670 C CA . LEU B 1 152 ? 25.292 61.258 46.542 1.00 21.19 152 LEU B CA 1
ATOM 3671 C C . LEU B 1 152 ? 25.387 62.639 47.158 1.00 21.61 152 LEU B C 1
ATOM 3672 O O . LEU B 1 152 ? 24.475 63.070 47.869 1.00 22.61 152 LEU B O 1
ATOM 3677 N N . GLY B 1 153 ? 26.485 63.337 46.901 1.00 21.67 153 GLY B N 1
ATOM 3678 C CA . GLY B 1 153 ? 26.604 64.693 47.406 1.00 22.21 153 GLY B CA 1
ATOM 3679 C C . GLY B 1 153 ? 26.972 64.931 48.855 1.00 23.71 153 GLY B C 1
ATOM 3680 O O . GLY B 1 153 ? 26.411 65.825 49.496 1.00 24.67 153 GLY B O 1
ATOM 3681 N N . TYR B 1 154 ? 27.888 64.131 49.385 1.00 22.78 154 TYR B N 1
ATOM 3682 C CA . TYR B 1 154 ? 28.364 64.336 50.745 1.00 24.38 154 TYR B CA 1
ATOM 3683 C C . TYR B 1 154 ? 29.867 64.042 50.789 1.00 25.21 154 TYR B C 1
ATOM 3684 O O . TYR B 1 154 ? 30.401 63.343 49.930 1.00 25.03 154 TYR B O 1
ATOM 3693 N N . SER B 1 155 ? 30.553 64.608 51.770 1.00 26.83 155 SER B N 1
ATOM 3694 C CA . SER B 1 155 ? 31.992 64.405 51.893 1.00 30.27 155 SER B CA 1
ATOM 3695 C C . SER B 1 155 ? 32.229 63.052 52.539 1.00 30.42 155 SER B C 1
ATOM 3696 O O . SER B 1 155 ? 31.527 62.689 53.476 1.00 27.69 155 SER B O 1
ATOM 3699 N N . LYS B 1 156 ? 33.211 62.308 52.038 1.00 31.41 156 LYS B N 1
ATOM 3700 C CA . LYS B 1 156 ? 33.512 60.997 52.600 1.00 34.93 156 LYS B CA 1
ATOM 3701 C C . LYS B 1 156 ? 34.067 61.121 54.016 1.00 36.85 156 LYS B C 1
ATOM 3702 O O . LYS B 1 156 ? 35.057 61.819 54.247 1.00 37.32 156 LYS B O 1
ATOM 3708 N N . PRO B 1 157 ? 33.436 60.440 54.984 1.00 37.96 157 PRO B N 1
ATOM 3709 C CA . PRO B 1 157 ? 33.878 60.480 56.379 1.00 40.15 157 PRO B CA 1
ATOM 3710 C C . PRO B 1 157 ? 35.339 60.066 56.475 1.00 42.60 157 PRO B C 1
ATOM 3711 O O . PRO B 1 157 ? 35.782 59.181 55.749 1.00 40.61 157 PRO B O 1
ATOM 3715 N N . GLN B 1 158 ? 36.089 60.713 57.360 1.00 45.80 158 GLN B N 1
ATOM 3716 C CA . GLN B 1 158 ? 37.495 60.379 57.533 1.00 49.31 158 GLN B CA 1
ATOM 3717 C C . GLN B 1 158 ? 37.645 59.224 58.503 1.00 50.33 158 GLN B C 1
ATOM 3718 O O . GLN B 1 158 ? 38.728 58.657 58.652 1.00 52.36 158 GLN B O 1
ATOM 3724 N N . THR B 1 159 ? 36.545 58.874 59.157 1.00 50.55 159 THR B N 1
ATOM 3725 C CA . THR B 1 159 ? 36.535 57.773 60.108 1.00 49.88 159 THR B CA 1
ATOM 3726 C C . THR B 1 159 ? 36.771 56.455 59.371 1.00 49.31 159 THR B C 1
ATOM 3727 O O . THR B 1 159 ? 36.722 56.410 58.144 1.00 48.81 159 THR B O 1
ATOM 3731 N N . GLN B 1 160 ? 37.035 55.389 60.120 1.00 48.34 160 GLN B N 1
ATOM 3732 C CA . GLN B 1 160 ? 37.267 54.079 59.519 1.00 47.72 160 GLN B CA 1
ATOM 3733 C C . GLN B 1 160 ? 35.954 53.421 59.108 1.00 45.17 160 GLN B C 1
ATOM 3734 O O . GLN B 1 160 ? 34.941 53.549 59.796 1.00 43.36 160 GLN B O 1
ATOM 3740 N N . GLY B 1 161 ? 35.991 52.713 57.983 1.00 43.37 161 GLY B N 1
ATOM 3741 C CA . GLY B 1 161 ? 34.806 52.047 57.474 1.00 41.61 161 GLY B CA 1
ATOM 3742 C C . GLY B 1 161 ? 34.137 51.099 58.451 1.00 40.43 161 GLY B C 1
ATOM 3743 O O . GLY B 1 161 ? 34.802 50.372 59.191 1.00 40.67 161 GLY B O 1
ATOM 3744 N N . ASP B 1 162 ? 32.809 51.110 58.445 1.00 37.78 162 ASP B N 1
ATOM 3745 C CA . ASP B 1 162 ? 32.015 50.260 59.317 1.00 36.51 162 ASP B CA 1
ATOM 3746 C C . ASP B 1 162 ? 31.037 49.458 58.459 1.00 35.17 162 ASP B C 1
ATOM 3747 O O . ASP B 1 162 ? 30.063 50.009 57.932 1.00 33.28 162 ASP B O 1
ATOM 3752 N N . TYR B 1 163 ? 31.317 48.163 58.315 1.00 33.96 163 TYR B N 1
ATOM 3753 C CA . TYR B 1 163 ? 30.489 47.257 57.513 1.00 33.08 163 TYR B CA 1
ATOM 3754 C C . TYR B 1 163 ? 29.071 47.215 58.045 1.00 32.75 163 TYR B C 1
ATOM 3755 O O . TYR B 1 163 ? 28.118 47.041 57.292 1.00 32.22 163 TYR B O 1
ATOM 3764 N N . ALA B 1 164 ? 28.946 47.358 59.360 1.00 33.63 164 ALA B N 1
ATOM 3765 C CA . ALA B 1 164 ? 27.653 47.362 60.023 1.00 32.06 164 ALA B CA 1
ATOM 3766 C C . ALA B 1 164 ? 26.807 46.114 59.813 1.00 33.06 164 ALA B C 1
ATOM 3767 O O . ALA B 1 164 ? 25.590 46.223 59.640 1.00 31.75 164 ALA B O 1
ATOM 3769 N N . ILE B 1 165 ? 27.434 44.936 59.809 1.00 32.58 165 ILE B N 1
ATOM 3770 C CA . ILE B 1 165 ? 26.679 43.693 59.665 1.00 35.04 165 ILE B CA 1
ATOM 3771 C C . ILE B 1 165 ? 26.813 42.833 60.918 1.00 37.99 165 ILE B C 1
ATOM 3772 O O . ILE B 1 165 ? 26.000 41.945 61.157 1.00 38.25 165 ILE B O 1
ATOM 3777 N N . ALA B 1 166 ? 27.841 43.100 61.720 1.00 41.08 166 ALA B N 1
ATOM 3778 C CA . ALA B 1 166 ? 28.046 42.353 62.958 1.00 43.88 166 ALA B CA 1
ATOM 3779 C C . ALA B 1 166 ? 26.766 42.469 63.788 1.00 45.77 166 ALA B C 1
ATOM 3780 O O . ALA B 1 166 ? 26.299 41.493 64.378 1.00 46.55 166 ALA B O 1
ATOM 3782 N N . GLN B 1 167 ? 26.193 43.667 63.808 1.00 47.02 167 GLN B N 1
ATOM 3783 C CA . GLN B 1 167 ? 24.968 43.916 64.550 1.00 48.42 167 GLN B CA 1
ATOM 3784 C C . GLN B 1 167 ? 23.869 42.907 64.214 1.00 48.23 167 GLN B C 1
ATOM 3785 O O . GLN B 1 167 ? 23.147 42.438 65.098 1.00 47.89 167 GLN B O 1
ATOM 3791 N N . HIS B 1 168 ? 23.752 42.564 62.939 1.00 48.12 168 HIS B N 1
ATOM 3792 C CA . HIS B 1 168 ? 22.745 41.607 62.502 1.00 48.68 168 HIS B CA 1
ATOM 3793 C C . HIS B 1 168 ? 22.925 40.247 63.178 1.00 49.47 168 HIS B C 1
ATOM 3794 O O . HIS B 1 168 ? 21.968 39.477 63.305 1.00 50.05 168 HIS B O 1
ATOM 3801 N N . PHE B 1 169 ? 24.148 39.960 63.618 1.00 49.87 169 PHE B N 1
ATOM 3802 C CA . PHE B 1 169 ? 24.460 38.674 64.246 1.00 51.49 169 PHE B CA 1
ATOM 3803 C C . PHE B 1 169 ? 24.626 38.737 65.761 1.00 54.16 169 PHE B C 1
ATOM 3804 O O . PHE B 1 169 ? 24.587 37.712 66.438 1.00 54.77 169 PHE B O 1
ATOM 3812 N N . LEU B 1 170 ? 24.819 39.937 66.291 1.00 57.39 170 LEU B N 1
ATOM 3813 C CA . LEU B 1 170 ? 25.029 40.103 67.723 1.00 61.01 170 LEU B CA 1
ATOM 3814 C C . LEU B 1 170 ? 23.935 39.500 68.594 1.00 63.03 170 LEU B C 1
ATOM 3815 O O . LEU B 1 170 ? 24.170 38.530 69.315 1.00 62.97 170 LEU B O 1
ATOM 3820 N N . THR B 1 171 ? 22.740 40.077 68.521 1.00 65.47 171 THR B N 1
ATOM 3821 C CA . THR B 1 171 ? 21.609 39.622 69.325 1.00 67.78 171 THR B CA 1
ATOM 3822 C C . THR B 1 171 ? 21.410 38.102 69.351 1.00 68.78 171 THR B C 1
ATOM 3823 O O . THR B 1 171 ? 20.899 37.556 70.333 1.00 69.47 171 THR B O 1
ATOM 3827 N N . ASN B 1 172 ? 21.812 37.422 68.280 1.00 69.20 172 ASN B N 1
ATOM 3828 C CA . ASN B 1 172 ? 21.661 35.973 68.204 1.00 69.42 172 ASN B CA 1
ATOM 3829 C C . ASN B 1 172 ? 22.995 35.272 67.968 1.00 69.34 172 ASN B C 1
ATOM 3830 O O . ASN B 1 172 ? 23.040 34.171 67.414 1.00 68.87 172 ASN B O 1
ATOM 3835 N N . GLY B 1 178 ? 31.795 31.758 72.251 1.00 48.76 178 GLY B N 1
ATOM 3836 C CA . GLY B 1 178 ? 32.709 32.750 71.707 1.00 48.81 178 GLY B CA 1
ATOM 3837 C C . GLY B 1 178 ? 34.178 32.390 71.872 1.00 48.35 178 GLY B C 1
ATOM 3838 O O . GLY B 1 178 ? 35.040 32.928 71.168 1.00 46.97 178 GLY B O 1
ATOM 3839 N N . GLU B 1 179 ? 34.462 31.466 72.789 1.00 47.23 179 GLU B N 1
ATOM 3840 C CA . GLU B 1 179 ? 35.834 31.036 73.060 1.00 44.82 179 GLU B CA 1
ATOM 3841 C C . GLU B 1 179 ? 36.405 29.971 72.125 1.00 42.34 179 GLU B C 1
ATOM 3842 O O . GLU B 1 179 ? 36.819 28.887 72.557 1.00 39.63 179 GLU B O 1
ATOM 3848 N N . TYR B 1 180 ? 36.450 30.299 70.839 1.00 37.95 180 TYR B N 1
ATOM 3849 C CA . TYR B 1 180 ? 36.966 29.371 69.846 1.00 34.45 180 TYR B CA 1
ATOM 3850 C C . TYR B 1 180 ? 37.559 30.112 68.663 1.00 31.43 180 TYR B C 1
ATOM 3851 O O . TYR B 1 180 ? 37.488 31.339 68.579 1.00 30.14 180 TYR B O 1
ATOM 3860 N N . ALA B 1 181 ? 38.155 29.347 67.759 1.00 27.76 181 ALA B N 1
ATOM 3861 C CA . ALA B 1 181 ? 38.749 29.892 66.553 1.00 26.86 181 ALA B CA 1
ATOM 3862 C C . ALA B 1 181 ? 38.104 29.148 65.400 1.00 26.14 181 ALA B C 1
ATOM 3863 O O . ALA B 1 181 ? 37.581 28.047 65.581 1.00 26.63 181 ALA B O 1
ATOM 3865 N N . VAL B 1 182 ? 38.124 29.755 64.222 1.00 25.83 182 VAL B N 1
ATOM 3866 C CA . VAL B 1 182 ? 37.576 29.106 63.048 1.00 25.10 182 VAL B CA 1
ATOM 3867 C C . VAL B 1 182 ? 38.696 28.991 62.031 1.00 25.53 182 VAL B C 1
ATOM 3868 O O . VAL B 1 182 ? 39.413 29.960 61.778 1.00 25.28 182 VAL B O 1
ATOM 3872 N N . PHE B 1 183 ? 38.851 27.802 61.461 1.00 23.09 183 PHE B N 1
ATOM 3873 C CA . PHE B 1 183 ? 39.862 27.570 60.446 1.00 23.80 183 PHE B CA 1
ATOM 3874 C C . PHE B 1 183 ? 39.135 27.430 59.096 1.00 25.60 183 PHE B C 1
ATOM 3875 O O . PHE B 1 183 ? 38.403 26.461 58.880 1.00 26.25 183 PHE B O 1
ATOM 3883 N N . LEU B 1 184 ? 39.316 28.410 58.209 1.00 25.15 184 LEU B N 1
ATOM 3884 C CA . LEU B 1 184 ? 38.691 28.386 56.883 1.00 26.09 184 LEU B CA 1
ATOM 3885 C C . LEU B 1 184 ? 39.685 27.782 55.906 1.00 26.08 184 LEU B C 1
ATOM 3886 O O . LEU B 1 184 ? 40.651 28.425 55.525 1.00 25.19 184 LEU B O 1
ATOM 3891 N N . HIS B 1 185 ? 39.439 26.544 55.497 1.00 28.02 185 HIS B N 1
ATOM 3892 C CA . HIS B 1 185 ? 40.343 25.838 54.595 1.00 30.44 185 HIS B CA 1
ATOM 3893 C C . HIS B 1 185 ? 39.858 25.711 53.144 1.00 30.97 185 HIS B C 1
ATOM 3894 O O . HIS B 1 185 ? 40.642 25.376 52.251 1.00 30.51 185 HIS B O 1
ATOM 3901 N N . ALA B 1 186 ? 38.577 25.986 52.915 1.00 32.58 186 ALA B N 1
ATOM 3902 C CA . ALA B 1 186 ? 38.000 25.865 51.582 1.00 34.08 186 ALA B CA 1
ATOM 3903 C C . ALA B 1 186 ? 38.182 27.092 50.695 1.00 35.47 186 ALA B C 1
ATOM 3904 O O . ALA B 1 186 ? 37.940 28.223 51.116 1.00 35.64 186 ALA B O 1
ATOM 3906 N N . THR B 1 187 ? 38.631 26.871 49.463 1.00 36.11 187 THR B N 1
ATOM 3907 C CA . THR B 1 187 ? 38.788 27.977 48.535 1.00 38.34 187 THR B CA 1
ATOM 3908 C C . THR B 1 187 ? 38.513 27.537 47.093 1.00 40.32 187 THR B C 1
ATOM 3909 O O . THR B 1 187 ? 38.023 26.427 46.870 1.00 38.75 187 THR B O 1
ATOM 3913 N N . THR B 1 188 ? 38.836 28.392 46.125 1.00 41.91 188 THR B N 1
ATOM 3914 C CA . THR B 1 188 ? 38.527 28.123 44.716 1.00 42.79 188 THR B CA 1
ATOM 3915 C C . THR B 1 188 ? 39.578 27.542 43.767 1.00 43.79 188 THR B C 1
ATOM 3916 O O . THR B 1 188 ? 39.224 26.872 42.797 1.00 45.34 188 THR B O 1
ATOM 3920 N N . ARG B 1 189 ? 40.853 27.809 44.016 1.00 44.23 189 ARG B N 1
ATOM 3921 C CA . ARG B 1 189 ? 41.904 27.301 43.146 1.00 44.36 189 ARG B CA 1
ATOM 3922 C C . ARG B 1 189 ? 42.846 26.387 43.911 1.00 44.67 189 ARG B C 1
ATOM 3923 O O . ARG B 1 189 ? 43.052 26.569 45.106 1.00 44.45 189 ARG B O 1
ATOM 3931 N N . ASP B 1 190 ? 43.426 25.413 43.216 1.00 44.37 190 ASP B N 1
ATOM 3932 C CA . ASP B 1 190 ? 44.333 24.465 43.846 1.00 44.84 190 ASP B CA 1
ATOM 3933 C C . ASP B 1 190 ? 45.498 25.098 44.590 1.00 44.30 190 ASP B C 1
ATOM 3934 O O . ASP B 1 190 ? 45.763 24.750 45.742 1.00 44.30 190 ASP B O 1
ATOM 3939 N N . ASP B 1 191 ? 46.191 26.023 43.935 1.00 42.35 191 ASP B N 1
ATOM 3940 C CA . ASP B 1 191 ? 47.342 26.680 44.545 1.00 41.90 191 ASP B CA 1
ATOM 3941 C C . ASP B 1 191 ? 46.992 27.594 45.716 1.00 39.33 191 ASP B C 1
ATOM 3942 O O . ASP B 1 191 ? 47.886 28.080 46.406 1.00 38.33 191 ASP B O 1
ATOM 3947 N N . LYS B 1 192 ? 45.702 27.831 45.936 1.00 37.87 192 LYS B N 1
ATOM 3948 C CA . LYS B 1 192 ? 45.271 28.701 47.031 1.00 36.44 192 LYS B CA 1
ATOM 3949 C C . LYS B 1 192 ? 44.963 27.916 48.295 1.00 35.18 192 LYS B C 1
ATOM 3950 O O . LYS B 1 192 ? 44.665 28.500 49.338 1.00 33.83 192 LYS B O 1
ATOM 3956 N N . HIS B 1 193 ? 45.034 26.594 48.197 1.00 34.23 193 HIS B N 1
ATOM 3957 C CA . HIS B 1 193 ? 44.767 25.732 49.343 1.00 33.73 193 HIS B CA 1
ATOM 3958 C C . HIS B 1 193 ? 46.043 25.476 50.134 1.00 32.18 193 HIS B C 1
ATOM 3959 O O . HIS B 1 193 ? 47.133 25.410 49.570 1.00 32.51 193 HIS B O 1
ATOM 3966 N N . TRP B 1 194 ? 45.910 25.358 51.449 1.00 30.02 194 TRP B N 1
ATOM 3967 C CA . TRP B 1 194 ? 47.058 25.053 52.293 1.00 28.49 194 TRP B CA 1
ATOM 3968 C C . TRP B 1 194 ? 46.949 23.539 52.472 1.00 28.36 194 TRP B C 1
ATOM 3969 O O . TRP B 1 194 ? 45.932 23.048 52.935 1.00 26.18 194 TRP B O 1
ATOM 3980 N N . PRO B 1 195 ? 47.984 22.783 52.066 1.00 29.98 195 PRO B N 1
ATOM 3981 C CA . PRO B 1 195 ? 47.962 21.321 52.193 1.00 31.32 195 PRO B CA 1
ATOM 3982 C C . PRO B 1 195 ? 47.377 20.808 53.506 1.00 30.09 195 PRO B C 1
ATOM 3983 O O . PRO B 1 195 ? 47.683 21.325 54.587 1.00 29.75 195 PRO B O 1
ATOM 3987 N N . GLU B 1 196 ? 46.521 19.796 53.398 1.00 29.45 196 GLU B N 1
ATOM 3988 C CA . GLU B 1 196 ? 45.874 19.207 54.564 1.00 31.47 196 GLU B CA 1
ATOM 3989 C C . GLU B 1 196 ? 46.846 18.847 55.684 1.00 31.38 196 GLU B C 1
ATOM 3990 O O . GLU B 1 196 ? 46.555 19.082 56.857 1.00 30.03 196 GLU B O 1
ATOM 3996 N N . GLU B 1 197 ? 47.995 18.279 55.320 1.00 30.92 197 GLU B N 1
ATOM 3997 C CA . GLU B 1 197 ? 48.999 17.893 56.305 1.00 31.58 197 GLU B CA 1
ATOM 3998 C C . GLU B 1 197 ? 49.425 19.105 57.125 1.00 30.61 197 GLU B C 1
ATOM 3999 O O . GLU B 1 197 ? 49.663 18.998 58.324 1.00 28.45 197 GLU B O 1
ATOM 4005 N N . HIS B 1 198 ? 49.514 20.262 56.478 1.00 28.54 198 HIS B N 1
ATOM 4006 C CA . HIS B 1 198 ? 49.915 21.471 57.181 1.00 28.22 198 HIS B CA 1
ATOM 4007 C C . HIS B 1 198 ? 48.837 21.930 58.152 1.00 25.10 198 HIS B C 1
ATOM 4008 O O . HIS B 1 198 ? 49.150 22.307 59.279 1.00 25.07 198 HIS B O 1
ATOM 4015 N N . TRP B 1 199 ? 47.578 21.898 57.718 1.00 24.71 199 TRP B N 1
ATOM 4016 C CA . TRP B 1 199 ? 46.455 22.278 58.576 1.00 24.51 199 TRP B CA 1
ATOM 4017 C C . TRP B 1 199 ? 46.438 21.362 59.793 1.00 26.35 199 TRP B C 1
ATOM 4018 O O . TRP B 1 199 ? 46.262 21.808 60.927 1.00 26.04 199 TRP B O 1
ATOM 4029 N N . ARG B 1 200 ? 46.612 20.068 59.542 1.00 25.67 200 ARG B N 1
ATOM 4030 C CA . ARG B 1 200 ? 46.588 19.092 60.615 1.00 28.45 200 ARG B CA 1
ATOM 4031 C C . ARG B 1 200 ? 47.683 19.315 61.651 1.00 26.95 200 ARG B C 1
ATOM 4032 O O . ARG B 1 200 ? 47.444 19.164 62.845 1.00 25.45 200 ARG B O 1
ATOM 4040 N N . GLU B 1 201 ? 48.882 19.671 61.200 1.00 26.56 201 GLU B N 1
ATOM 4041 C CA . GLU B 1 201 ? 49.977 19.917 62.127 1.00 25.82 201 GLU B CA 1
ATOM 4042 C C . GLU B 1 201 ? 49.713 21.188 62.929 1.00 24.65 201 GLU B C 1
ATOM 4043 O O . GLU B 1 201 ? 50.056 21.260 64.107 1.00 22.50 201 GLU B O 1
ATOM 4049 N N . LEU B 1 202 ? 49.125 22.200 62.295 1.00 22.25 202 LEU B N 1
ATOM 4050 C CA . LEU B 1 202 ? 48.852 23.437 63.022 1.00 22.38 202 LEU B CA 1
ATOM 4051 C C . LEU B 1 202 ? 47.872 23.120 64.141 1.00 22.17 202 LEU B C 1
ATOM 4052 O O . LEU B 1 202 ? 48.077 23.520 65.291 1.00 23.44 202 LEU B O 1
ATOM 4057 N N . ILE B 1 203 ? 46.819 22.380 63.808 1.00 21.89 203 ILE B N 1
ATOM 4058 C CA . ILE B 1 203 ? 45.810 21.977 64.790 1.00 23.57 203 ILE B CA 1
ATOM 4059 C C . ILE B 1 203 ? 46.503 21.212 65.930 1.00 25.02 203 ILE B C 1
ATOM 4060 O O . ILE B 1 203 ? 46.277 21.481 67.106 1.00 25.18 203 ILE B O 1
ATOM 4065 N N . GLY B 1 204 ? 47.372 20.273 65.568 1.00 25.22 204 GLY B N 1
ATOM 4066 C CA . GLY B 1 204 ? 48.087 19.512 66.577 1.00 25.94 204 GLY B CA 1
ATOM 4067 C C . GLY B 1 204 ? 48.969 20.380 67.455 1.00 24.88 204 GLY B C 1
ATOM 4068 O O . GLY B 1 204 ? 49.085 20.137 68.654 1.00 25.72 204 GLY B O 1
ATOM 4069 N N . LEU B 1 205 ? 49.602 21.389 66.866 1.00 25.13 205 LEU B N 1
ATOM 4070 C CA . LEU B 1 205 ? 50.470 22.283 67.633 1.00 24.52 205 LEU B CA 1
ATOM 4071 C C . LEU B 1 205 ? 49.697 23.062 68.686 1.00 25.85 205 LEU B C 1
ATOM 4072 O O . LEU B 1 205 ? 50.271 23.525 69.673 1.00 25.65 205 LEU B O 1
ATOM 4077 N N . LEU B 1 206 ? 48.394 23.203 68.480 1.00 25.15 206 LEU B N 1
ATOM 4078 C CA . LEU B 1 206 ? 47.566 23.962 69.409 1.00 25.48 206 LEU B CA 1
ATOM 4079 C C . LEU B 1 206 ? 46.768 23.069 70.356 1.00 26.53 206 LEU B C 1
ATOM 4080 O O . LEU B 1 206 ? 45.966 23.553 71.155 1.00 29.82 206 LEU B O 1
ATOM 4085 N N . ALA B 1 207 ? 47.008 21.768 70.274 1.00 26.32 207 ALA B N 1
ATOM 4086 C CA . ALA B 1 207 ? 46.300 20.785 71.090 1.00 28.09 207 ALA B CA 1
ATOM 4087 C C . ALA B 1 207 ? 46.236 21.055 72.593 1.00 28.61 207 ALA B C 1
ATOM 4088 O O . ALA B 1 207 ? 45.152 21.004 73.170 1.00 27.92 207 ALA B O 1
ATOM 4090 N N . ASP B 1 208 ? 47.373 21.352 73.225 1.00 27.79 208 ASP B N 1
ATOM 4091 C CA . ASP B 1 208 ? 47.376 21.569 74.677 1.00 29.05 208 ASP B CA 1
ATOM 4092 C C . ASP B 1 208 ? 47.030 22.978 75.146 1.00 28.50 208 ASP B C 1
ATOM 4093 O O . ASP B 1 208 ? 47.036 23.246 76.348 1.00 24.54 208 ASP B O 1
ATOM 4098 N N . SER B 1 209 ? 46.712 23.867 74.210 1.00 27.66 209 SER B N 1
ATOM 4099 C CA . SER B 1 209 ? 46.396 25.255 74.542 1.00 26.93 209 SER B CA 1
ATOM 4100 C C . SER B 1 209 ? 45.038 25.457 75.194 1.00 26.80 209 SER B C 1
ATOM 4101 O O . SER B 1 209 ? 44.821 26.454 75.886 1.00 26.85 209 SER B O 1
ATOM 4104 N N . GLY B 1 210 ? 44.124 24.525 74.959 1.00 24.97 210 GLY B N 1
ATOM 4105 C CA . GLY B 1 210 ? 42.784 24.665 75.492 1.00 26.75 210 GLY B CA 1
ATOM 4106 C C . GLY B 1 210 ? 41.877 25.293 74.433 1.00 26.15 210 GLY B C 1
ATOM 4107 O O . GLY B 1 210 ? 40.673 25.440 74.628 1.00 25.79 210 GLY B O 1
ATOM 4108 N N . ILE B 1 211 ? 42.461 25.666 73.301 1.00 25.49 211 ILE B N 1
ATOM 4109 C CA . ILE B 1 211 ? 41.690 26.267 72.214 1.00 25.48 211 ILE B CA 1
ATOM 4110 C C . ILE B 1 211 ? 40.667 25.275 71.647 1.00 26.09 211 ILE B C 1
ATOM 4111 O O . ILE B 1 211 ? 40.854 24.050 71.713 1.00 25.33 211 ILE B O 1
ATOM 4116 N N . ARG B 1 212 ? 39.571 25.814 71.123 1.00 25.31 212 ARG B N 1
ATOM 4117 C CA . ARG B 1 212 ? 38.532 25.008 70.485 1.00 28.32 212 ARG B CA 1
ATOM 4118 C C . ARG B 1 212 ? 38.498 25.499 69.043 1.00 27.45 212 ARG B C 1
ATOM 4119 O O . ARG B 1 212 ? 38.513 26.703 68.803 1.00 28.11 212 ARG B O 1
ATOM 4127 N N . ILE B 1 213 ? 38.477 24.572 68.091 1.00 27.74 213 ILE B N 1
ATOM 4128 C CA . ILE B 1 213 ? 38.475 24.935 66.678 1.00 27.23 213 ILE B CA 1
ATOM 4129 C C . ILE B 1 213 ? 37.247 24.392 65.945 1.00 28.33 213 ILE B C 1
ATOM 4130 O O . ILE B 1 213 ? 36.828 23.261 66.174 1.00 29.01 213 ILE B O 1
ATOM 4135 N N . LYS B 1 214 ? 36.654 25.215 65.090 1.00 28.77 214 LYS B N 1
ATOM 4136 C CA . LYS B 1 214 ? 35.490 24.782 64.328 1.00 29.96 214 LYS B CA 1
ATOM 4137 C C . LYS B 1 214 ? 35.863 24.797 62.853 1.00 30.60 214 LYS B C 1
ATOM 4138 O O . LYS B 1 214 ? 36.551 25.712 62.385 1.00 31.01 214 LYS B O 1
ATOM 4144 N N . LEU B 1 215 ? 35.440 23.769 62.128 1.00 30.99 215 LEU B N 1
ATOM 4145 C CA . LEU B 1 215 ? 35.752 23.660 6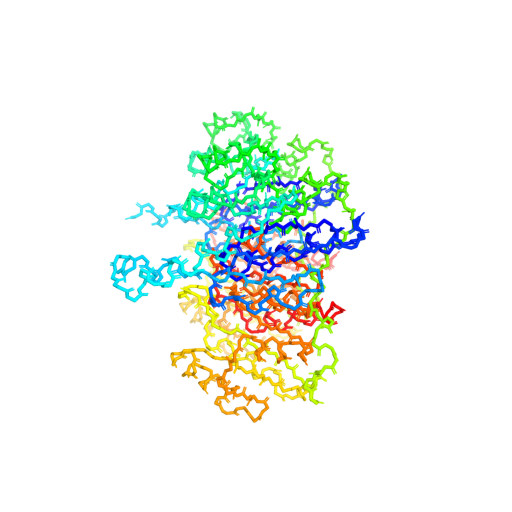0.709 1.00 32.99 215 LEU B CA 1
ATOM 4146 C C . LEU B 1 215 ? 34.460 23.651 59.906 1.00 36.33 215 LEU B C 1
ATOM 4147 O O . LEU B 1 215 ? 33.716 22.672 59.925 1.00 36.68 215 LEU B O 1
ATOM 4152 N N . PRO B 1 216 ? 34.170 24.753 59.195 1.00 38.76 216 PRO B N 1
ATOM 4153 C CA . PRO B 1 216 ? 32.942 24.809 58.401 1.00 40.82 216 PRO B CA 1
ATOM 4154 C C . PRO B 1 216 ? 33.101 24.206 57.011 1.00 43.24 216 PRO B C 1
ATOM 4155 O O . PRO B 1 216 ? 34.187 23.783 56.609 1.00 41.66 216 PRO B O 1
ATOM 4159 N N . TRP B 1 217 ? 31.992 24.177 56.285 1.00 47.25 217 TRP B N 1
ATOM 4160 C CA . TRP B 1 217 ? 31.946 23.638 54.934 1.00 50.32 217 TRP B CA 1
ATOM 4161 C C . TRP B 1 217 ? 30.563 23.953 54.367 1.00 51.20 217 TRP B C 1
ATOM 4162 O O . TRP B 1 217 ? 29.579 24.056 55.116 1.00 51.45 217 TRP B O 1
ATOM 4173 N N . GLY B 1 218 ? 30.486 24.121 53.053 1.00 52.23 218 GLY B N 1
ATOM 4174 C CA . GLY B 1 218 ? 29.205 24.424 52.437 1.00 52.66 218 GLY B CA 1
ATOM 4175 C C . GLY B 1 218 ? 28.763 23.255 51.578 1.00 53.24 218 GLY B C 1
ATOM 4176 O O . GLY B 1 218 ? 27.568 22.961 51.452 1.00 53.16 218 GLY B O 1
ATOM 4177 N N . ALA B 1 219 ? 29.753 22.583 50.999 1.00 53.00 219 ALA B N 1
ATOM 4178 C CA . ALA B 1 219 ? 29.516 21.444 50.142 1.00 53.52 219 ALA B CA 1
ATOM 4179 C C . ALA B 1 219 ? 30.350 20.224 50.549 1.00 54.69 219 ALA B C 1
ATOM 4180 O O . ALA B 1 219 ? 31.414 20.350 51.147 1.00 55.03 219 ALA B O 1
ATOM 4182 N N . PRO B 1 220 ? 29.855 19.019 50.217 1.00 55.68 220 PRO B N 1
ATOM 4183 C CA . PRO B 1 220 ? 30.368 17.660 50.439 1.00 56.58 220 PRO B CA 1
ATOM 4184 C C . PRO B 1 220 ? 31.870 17.318 50.527 1.00 57.29 220 PRO B C 1
ATOM 4185 O O . PRO B 1 220 ? 32.339 16.822 51.553 1.00 58.98 220 PRO B O 1
ATOM 4189 N N . HIS B 1 221 ? 32.622 17.563 49.463 1.00 57.94 221 HIS B N 1
ATOM 4190 C CA . HIS B 1 221 ? 34.062 17.230 49.443 1.00 58.72 221 HIS B CA 1
ATOM 4191 C C . HIS B 1 221 ? 34.971 17.867 50.515 1.00 58.98 221 HIS B C 1
ATOM 4192 O O . HIS B 1 221 ? 36.007 17.306 50.897 1.00 58.81 221 HIS B O 1
ATOM 4199 N N . GLU B 1 222 ? 34.603 19.050 50.983 1.00 59.02 222 GLU B N 1
ATOM 4200 C CA . GLU B 1 222 ? 35.398 19.719 52.009 1.00 59.44 222 GLU B CA 1
ATOM 4201 C C . GLU B 1 222 ? 35.105 19.027 53.326 1.00 58.25 222 GLU B C 1
ATOM 4202 O O . GLU B 1 222 ? 35.994 18.846 54.158 1.00 57.43 222 GLU B O 1
ATOM 4208 N N . GLU B 1 223 ? 33.836 18.663 53.503 1.00 57.53 223 GLU B N 1
ATOM 4209 C CA . GLU B 1 223 ? 33.381 17.976 54.700 1.00 56.07 223 GLU B CA 1
ATOM 4210 C C . GLU B 1 223 ? 34.308 16.805 54.983 1.00 54.75 223 GLU B C 1
ATOM 4211 O O . GLU B 1 223 ? 34.622 16.520 56.140 1.00 54.49 223 GLU B O 1
ATOM 4217 N N . GLU B 1 224 ? 34.748 16.136 53.919 1.00 52.77 224 GLU B N 1
ATOM 4218 C CA . GLU B 1 224 ? 35.649 14.997 54.041 1.00 50.87 224 GLU B CA 1
ATOM 4219 C C . GLU B 1 224 ? 37.034 15.457 54.455 1.00 48.59 224 GLU B C 1
ATOM 4220 O O . GLU B 1 224 ? 37.745 14.742 55.162 1.00 46.91 224 GLU B O 1
ATOM 4226 N N . ARG B 1 225 ? 37.422 16.647 54.005 1.00 46.42 225 ARG B N 1
ATOM 4227 C CA . ARG B 1 225 ? 38.719 17.193 54.379 1.00 45.48 225 ARG B CA 1
ATOM 4228 C C . ARG B 1 225 ? 38.630 17.581 55.850 1.00 43.51 225 ARG B C 1
ATOM 4229 O O . ARG B 1 225 ? 39.519 17.262 56.646 1.00 43.11 225 ARG B O 1
ATOM 4237 N N . ALA B 1 226 ? 37.542 18.262 56.201 1.00 41.40 226 ALA B N 1
ATOM 4238 C CA . ALA B 1 226 ? 37.315 18.698 57.575 1.00 40.74 226 ALA B CA 1
ATOM 4239 C C . ALA B 1 226 ? 37.357 17.501 58.513 1.00 40.58 226 ALA B C 1
ATOM 4240 O O . ALA B 1 226 ? 38.017 17.540 59.551 1.00 39.81 226 ALA B O 1
ATOM 4242 N N . LYS B 1 227 ? 36.653 16.434 58.144 1.00 41.03 227 LYS B N 1
ATOM 4243 C CA . LYS B 1 227 ? 36.636 15.224 58.958 1.00 41.63 227 LYS B CA 1
ATOM 4244 C C . LYS B 1 227 ? 38.062 14.706 59.125 1.00 41.42 227 LYS B C 1
ATOM 4245 O O . LYS B 1 227 ? 38.455 14.298 60.218 1.00 41.65 227 LYS B O 1
ATOM 4251 N N . ARG B 1 228 ? 38.833 14.720 58.041 1.00 40.80 228 ARG B N 1
ATOM 4252 C CA . ARG B 1 228 ? 40.216 14.260 58.097 1.00 42.18 228 ARG B CA 1
ATOM 4253 C C . ARG B 1 228 ? 41.021 15.168 59.024 1.00 42.33 228 ARG B C 1
ATOM 4254 O O . ARG B 1 228 ? 41.817 14.699 59.840 1.00 42.65 228 ARG B O 1
ATOM 4262 N N . LEU B 1 229 ? 40.801 16.473 58.897 1.00 42.66 229 LEU B N 1
ATOM 4263 C CA . LEU B 1 229 ? 41.508 17.441 59.724 1.00 41.91 229 LEU B CA 1
ATOM 4264 C C . LEU B 1 229 ? 41.135 17.293 61.192 1.00 41.53 229 LEU B C 1
ATOM 4265 O O . LEU B 1 229 ? 41.998 17.370 62.066 1.00 42.55 229 LEU B O 1
ATOM 4270 N N . ALA B 1 230 ? 39.849 17.076 61.458 1.00 41.12 230 ALA B N 1
ATOM 4271 C CA . ALA B 1 230 ? 39.354 16.938 62.827 1.00 41.99 230 ALA B CA 1
ATOM 4272 C C . ALA B 1 230 ? 39.657 15.577 63.447 1.00 42.96 230 ALA B C 1
ATOM 4273 O O . ALA B 1 230 ? 39.657 15.431 64.670 1.00 42.71 230 ALA B O 1
ATOM 4275 N N . GLU B 1 231 ? 39.922 14.590 62.599 1.00 43.71 231 GLU B N 1
ATOM 4276 C CA . GLU B 1 231 ? 40.207 13.235 63.054 1.00 45.07 231 GLU B CA 1
ATOM 4277 C C . GLU B 1 231 ? 41.217 13.154 64.197 1.00 44.69 231 GLU B C 1
ATOM 4278 O O . GLU B 1 231 ? 42.374 13.544 64.048 1.00 43.70 231 GLU B O 1
ATOM 4284 N N . GLY B 1 232 ? 40.764 12.655 65.343 1.00 43.95 232 GLY B N 1
ATOM 4285 C CA . GLY B 1 232 ? 41.644 12.494 66.486 1.00 44.59 232 GLY B CA 1
ATOM 4286 C C . GLY B 1 232 ? 41.755 13.649 67.465 1.00 45.02 232 GLY B C 1
ATOM 4287 O O . GLY B 1 232 ? 42.322 13.478 68.547 1.00 46.51 232 GLY B O 1
ATOM 4288 N N . PHE B 1 233 ? 41.226 14.816 67.106 1.00 43.70 233 PHE B N 1
ATOM 4289 C CA . PHE B 1 233 ? 41.302 15.984 67.983 1.00 43.33 233 PHE B CA 1
ATOM 4290 C C . PHE B 1 233 ? 39.947 16.327 68.590 1.00 42.48 233 PHE B C 1
ATOM 4291 O O . PHE B 1 233 ? 39.056 16.839 67.911 1.00 41.53 233 PHE B O 1
ATOM 4299 N N . ALA B 1 234 ? 39.806 16.050 69.879 1.00 40.72 234 ALA B N 1
ATOM 4300 C CA . ALA B 1 234 ? 38.560 16.301 70.583 1.00 39.37 234 ALA B CA 1
ATOM 4301 C C . ALA B 1 234 ? 38.160 17.770 70.604 1.00 37.39 234 ALA B C 1
ATOM 4302 O O . ALA B 1 234 ? 36.980 18.096 70.709 1.00 38.23 234 ALA B O 1
ATOM 4304 N N . TYR B 1 235 ? 39.140 18.659 70.498 1.00 35.12 235 TYR B N 1
ATOM 4305 C CA . TYR B 1 235 ? 38.867 20.091 70.529 1.00 33.12 235 TYR B CA 1
ATOM 4306 C C . TYR B 1 235 ? 38.494 20.705 69.179 1.00 32.53 235 TYR B C 1
ATOM 4307 O O . TYR B 1 235 ? 38.248 21.908 69.089 1.00 31.31 235 TYR B O 1
ATOM 4316 N N . VAL B 1 236 ? 38.439 19.878 68.142 1.00 32.73 236 VAL B N 1
ATOM 4317 C CA . VAL B 1 236 ? 38.088 20.340 66.800 1.00 33.34 236 VAL B CA 1
ATOM 4318 C C . VAL B 1 236 ? 36.751 19.737 66.398 1.00 34.44 236 VAL B C 1
ATOM 4319 O O . VAL B 1 236 ? 36.584 18.523 66.436 1.00 35.32 236 VAL B O 1
ATOM 4323 N N . GLU B 1 237 ? 35.792 20.568 66.020 1.00 35.14 237 GLU B N 1
ATOM 4324 C CA . GLU B 1 237 ? 34.510 20.017 65.611 1.00 37.17 237 GLU B CA 1
ATOM 4325 C C . GLU B 1 237 ? 34.202 20.385 64.172 1.00 37.41 237 GLU B C 1
ATOM 4326 O O . GLU B 1 237 ? 34.490 21.500 63.731 1.00 36.34 237 GLU B O 1
ATOM 4332 N N . VAL B 1 238 ? 33.663 19.426 63.427 1.00 36.95 238 VAL B N 1
ATOM 4333 C CA . VAL B 1 238 ? 33.274 19.680 62.050 1.00 38.21 238 VAL B CA 1
ATOM 4334 C C . VAL B 1 238 ? 31.841 20.187 62.169 1.00 39.52 238 VAL B C 1
ATOM 4335 O O . VAL B 1 238 ? 30.972 19.486 62.687 1.00 38.82 238 VAL B O 1
ATOM 4339 N N . LEU B 1 239 ? 31.603 21.411 61.714 1.00 39.48 239 LEU B N 1
ATOM 4340 C CA . LEU B 1 239 ? 30.276 22.010 61.794 1.00 40.97 239 LEU B CA 1
ATOM 4341 C C . LEU B 1 239 ? 29.276 21.306 60.882 1.00 41.46 239 LEU B C 1
ATOM 4342 O O . LEU B 1 239 ? 29.657 20.604 59.950 1.00 41.31 239 LEU B O 1
ATOM 4347 N N . PRO B 1 240 ? 27.978 21.472 61.155 1.00 42.77 240 PRO B N 1
ATOM 4348 C CA . PRO B 1 240 ? 26.955 20.839 60.319 1.00 44.84 240 PRO B CA 1
ATOM 4349 C C . PRO B 1 240 ? 26.848 21.663 59.046 1.00 46.19 240 PRO B C 1
ATOM 4350 O O . PRO B 1 240 ? 27.353 22.784 59.002 1.00 45.97 240 PRO B O 1
ATOM 4354 N N . LYS B 1 241 ? 26.202 21.128 58.014 1.00 47.81 241 LYS B N 1
ATOM 4355 C CA . LYS B 1 241 ? 26.059 21.878 56.769 1.00 49.05 241 LYS B CA 1
ATOM 4356 C C . LYS B 1 241 ? 25.428 23.237 57.067 1.00 48.02 241 LYS B C 1
ATOM 4357 O O . LYS B 1 241 ? 24.486 23.328 57.851 1.00 49.18 241 LYS B O 1
ATOM 4363 N N . MET B 1 242 ? 25.948 24.290 56.443 1.00 47.04 242 MET B N 1
ATOM 4364 C CA . MET B 1 242 ? 25.419 25.633 56.669 1.00 45.64 242 MET B CA 1
ATOM 4365 C C . MET B 1 242 ? 25.322 26.490 55.423 1.00 45.36 242 MET B C 1
ATOM 4366 O O . MET B 1 242 ? 25.969 26.227 54.403 1.00 45.41 242 MET B O 1
ATOM 4371 N N . SER B 1 243 ? 24.513 27.537 55.537 1.00 44.04 243 SER B N 1
ATOM 4372 C CA . SER B 1 243 ? 24.331 28.501 54.468 1.00 42.06 243 SER B CA 1
ATOM 4373 C C . SER B 1 243 ? 25.361 29.581 54.772 1.00 41.36 243 SER B C 1
ATOM 4374 O O . SER B 1 243 ? 25.989 29.562 55.834 1.00 41.57 243 SER B O 1
ATOM 4377 N N . LEU B 1 244 ? 25.532 30.517 53.846 1.00 40.79 244 LEU B N 1
ATOM 4378 C CA . LEU B 1 244 ? 26.468 31.617 54.025 1.00 38.70 244 LEU B CA 1
ATOM 4379 C C . LEU B 1 244 ? 26.143 32.309 55.350 1.00 38.74 244 LEU B C 1
ATOM 4380 O O . LEU B 1 244 ? 27.032 32.696 56.114 1.00 36.57 244 LEU B O 1
ATOM 4385 N N . GLU B 1 245 ? 24.850 32.450 55.611 1.00 38.73 245 GLU B N 1
ATOM 4386 C CA . GLU B 1 245 ? 24.351 33.072 56.830 1.00 38.91 245 GLU B CA 1
ATOM 4387 C C . GLU B 1 245 ? 24.877 32.358 58.078 1.00 38.70 245 GLU B C 1
ATOM 4388 O O . GLU B 1 245 ? 25.441 32.986 58.982 1.00 39.34 245 GLU B O 1
ATOM 4394 N N . GLY B 1 246 ? 24.677 31.042 58.116 1.00 37.76 246 GLY B N 1
ATOM 4395 C CA . GLY B 1 246 ? 25.107 30.233 59.241 1.00 36.43 246 GLY B CA 1
ATOM 4396 C C . GLY B 1 246 ? 26.585 30.337 59.567 1.00 35.88 246 GLY B C 1
ATOM 4397 O O . GLY B 1 246 ? 26.944 30.546 60.724 1.00 37.73 246 GLY B O 1
ATOM 4398 N N . VAL B 1 247 ? 27.449 30.194 58.569 1.00 34.69 247 VAL B N 1
ATOM 4399 C CA . VAL B 1 247 ? 28.881 30.279 58.826 1.00 35.52 247 VAL B CA 1
ATOM 4400 C C . VAL B 1 247 ? 29.267 31.686 59.294 1.00 35.15 247 VAL B C 1
ATOM 4401 O O . VAL B 1 247 ? 30.134 31.850 60.153 1.00 34.64 247 VAL B O 1
ATOM 4405 N N . ALA B 1 248 ? 28.614 32.703 58.736 1.00 34.40 248 ALA B N 1
ATOM 4406 C CA . ALA B 1 248 ? 28.876 34.088 59.121 1.00 33.41 248 ALA B CA 1
ATOM 4407 C C . ALA B 1 248 ? 28.646 34.253 60.624 1.00 32.51 248 ALA B C 1
ATOM 4408 O O . ALA B 1 248 ? 29.431 34.903 61.326 1.00 30.74 248 ALA B O 1
ATOM 4410 N N . ARG B 1 249 ? 27.553 33.665 61.102 1.00 32.48 249 ARG B N 1
ATOM 4411 C CA . ARG B 1 249 ? 27.188 33.714 62.512 1.00 33.41 249 ARG B CA 1
ATOM 4412 C C . ARG B 1 249 ? 28.290 33.071 63.365 1.00 33.08 249 ARG B C 1
ATOM 4413 O O . ARG B 1 249 ? 28.674 33.614 64.403 1.00 33.51 249 ARG B O 1
ATOM 4421 N N . VAL B 1 250 ? 28.798 31.922 62.926 1.00 32.75 250 VAL B N 1
ATOM 4422 C CA . VAL B 1 250 ? 29.871 31.239 63.654 1.00 32.80 250 VAL B CA 1
ATOM 4423 C C . VAL B 1 250 ? 31.117 32.130 63.675 1.00 32.63 250 VAL B C 1
ATOM 4424 O O . VAL B 1 250 ? 31.724 32.350 64.728 1.00 31.26 250 VAL B O 1
ATOM 4428 N N . LEU B 1 251 ? 31.489 32.655 62.509 1.00 32.16 251 LEU B N 1
ATOM 4429 C CA . LEU B 1 251 ? 32.655 33.527 62.408 1.00 31.89 251 LEU B CA 1
ATOM 4430 C C . LEU B 1 251 ? 32.524 34.733 63.334 1.00 32.25 251 LEU B C 1
ATOM 4431 O O . LEU B 1 251 ? 33.484 35.144 63.984 1.00 30.26 251 LEU B O 1
ATOM 4436 N N . ALA B 1 252 ? 31.325 35.303 63.393 1.00 31.85 252 ALA B N 1
ATOM 4437 C CA . ALA B 1 252 ? 31.076 36.467 64.233 1.00 31.01 252 ALA B CA 1
ATOM 4438 C C . ALA B 1 252 ? 31.397 36.212 65.705 1.00 31.07 252 ALA B C 1
ATOM 4439 O O . ALA B 1 252 ? 31.750 37.140 66.435 1.00 31.25 252 ALA B O 1
ATOM 4441 N N . GLY B 1 253 ? 31.266 34.963 66.140 1.00 30.46 253 GLY B N 1
ATOM 4442 C CA . GLY B 1 253 ? 31.548 34.635 67.527 1.00 31.09 253 GLY B CA 1
ATOM 4443 C C . GLY B 1 253 ? 32.965 34.147 67.800 1.00 32.02 253 GLY B C 1
ATOM 4444 O O . GLY B 1 253 ? 33.344 33.951 68.960 1.00 31.07 253 GLY B O 1
ATOM 4445 N N . ALA B 1 254 ? 33.757 33.961 66.745 1.00 30.25 254 ALA B N 1
ATOM 4446 C CA . ALA B 1 254 ? 35.133 33.489 66.888 1.00 31.31 254 ALA B CA 1
ATOM 4447 C C . ALA B 1 254 ? 36.071 34.581 67.392 1.00 32.07 254 ALA B C 1
ATOM 4448 O O . ALA B 1 254 ? 35.938 35.744 67.018 1.00 33.62 254 ALA B O 1
ATOM 4450 N N . LYS B 1 255 ? 37.026 34.206 68.239 1.00 31.92 255 LYS B N 1
ATOM 4451 C CA . LYS B 1 255 ? 37.986 35.166 68.774 1.00 31.99 255 LYS B CA 1
ATOM 4452 C C . LYS B 1 255 ? 39.223 35.231 67.884 1.00 29.93 255 LYS B C 1
ATOM 4453 O O . LYS B 1 255 ? 40.068 36.102 68.052 1.00 28.61 255 LYS B O 1
ATOM 4459 N N . PHE B 1 256 ? 39.325 34.309 66.934 1.00 27.99 256 PHE B N 1
ATOM 4460 C CA . PHE B 1 256 ? 40.503 34.244 66.075 1.00 26.42 256 PHE B CA 1
ATOM 4461 C C . PHE B 1 256 ? 40.199 33.366 64.858 1.00 25.65 256 PHE B C 1
ATOM 4462 O O . PHE B 1 256 ? 39.493 32.364 64.963 1.00 24.90 256 PHE B O 1
ATOM 4470 N N . VAL B 1 257 ? 40.740 33.739 63.705 1.00 22.58 257 VAL B N 1
ATOM 4471 C CA . VAL B 1 257 ? 40.514 32.972 62.494 1.00 21.90 257 VAL B CA 1
ATOM 4472 C C . VAL B 1 257 ? 41.798 32.828 61.695 1.00 20.87 257 VAL B C 1
ATOM 4473 O O . VAL B 1 257 ? 42.624 33.737 61.662 1.00 20.96 257 VAL B O 1
ATOM 4477 N N . VAL B 1 258 ? 41.979 31.657 61.095 1.00 21.41 258 VAL B N 1
ATOM 4478 C CA . VAL B 1 258 ? 43.124 31.394 60.230 1.00 21.47 258 VAL B CA 1
ATOM 4479 C C . VAL B 1 258 ? 42.453 30.914 58.946 1.00 20.47 258 VAL B C 1
ATOM 4480 O O . VAL B 1 258 ? 41.572 30.055 58.988 1.00 20.22 258 VAL B O 1
ATOM 4484 N N . SER B 1 259 ? 42.849 31.478 57.814 1.00 21.42 259 SER B N 1
ATOM 4485 C CA . SER B 1 259 ? 42.205 31.110 56.571 1.00 23.36 259 SER B CA 1
ATOM 4486 C C . SER B 1 259 ? 43.064 31.263 55.337 1.00 24.69 259 SER B C 1
ATOM 4487 O O . SER B 1 259 ? 44.127 31.876 55.359 1.00 24.60 259 SER B O 1
ATOM 4490 N N . VAL B 1 260 ? 42.574 30.691 54.250 1.00 24.02 260 VAL B N 1
ATOM 4491 C CA . VAL B 1 260 ? 43.234 30.812 52.972 1.00 25.68 260 VAL B CA 1
ATOM 4492 C C . VAL B 1 260 ? 42.522 31.971 52.283 1.00 27.07 260 VAL B C 1
ATOM 4493 O O . VAL B 1 260 ? 41.471 32.422 52.744 1.00 26.31 260 VAL B O 1
ATOM 4497 N N . ASP B 1 261 ? 43.100 32.463 51.198 1.00 26.68 261 ASP B N 1
ATOM 4498 C CA . ASP B 1 261 ? 42.510 33.565 50.455 1.00 27.62 261 ASP B CA 1
ATOM 4499 C C . ASP B 1 261 ? 41.212 33.059 49.844 1.00 28.40 261 ASP B C 1
ATOM 4500 O O . ASP B 1 261 ? 41.229 32.398 48.808 1.00 30.78 261 ASP B O 1
ATOM 4505 N N . THR B 1 262 ? 40.092 33.378 50.488 1.00 28.94 262 THR B N 1
ATOM 4506 C CA . THR B 1 262 ? 38.781 32.915 50.049 1.00 29.47 262 THR B CA 1
ATOM 4507 C C . THR B 1 262 ? 37.667 33.887 50.444 1.00 30.61 262 THR B C 1
ATOM 4508 O O . THR B 1 262 ? 37.848 34.724 51.321 1.00 29.92 262 THR B O 1
ATOM 4512 N N . GLY B 1 263 ? 36.507 33.749 49.806 1.00 31.60 263 GLY B N 1
ATOM 4513 C CA . GLY B 1 263 ? 35.380 34.623 50.088 1.00 32.53 263 GLY B CA 1
ATOM 4514 C C . GLY B 1 263 ? 35.061 34.843 51.557 1.00 32.85 263 GLY B C 1
ATOM 4515 O O . GLY B 1 263 ? 34.839 35.978 51.980 1.00 31.25 263 GLY B O 1
ATOM 4516 N N . LEU B 1 264 ? 35.044 33.761 52.336 1.00 33.60 264 LEU B N 1
ATOM 4517 C CA . LEU B 1 264 ? 34.746 33.846 53.766 1.00 33.52 264 LEU B CA 1
ATOM 4518 C C . LEU B 1 264 ? 35.846 34.522 54.585 1.00 31.58 264 LEU B C 1
ATOM 4519 O O . LEU B 1 264 ? 35.613 34.933 55.714 1.00 31.84 264 LEU B O 1
ATOM 4524 N N . SER B 1 265 ? 37.042 34.632 54.026 1.00 30.71 265 SER B N 1
ATOM 4525 C CA . SER B 1 265 ? 38.128 35.295 54.735 1.00 28.64 265 SER B CA 1
ATOM 4526 C C . SER B 1 265 ? 37.747 36.784 54.792 1.00 29.88 265 SER B C 1
ATOM 4527 O O . SER B 1 265 ? 37.923 37.447 55.816 1.00 26.82 265 SER B O 1
ATOM 4530 N N . HIS B 1 266 ? 37.214 37.294 53.679 1.00 28.70 266 HIS B N 1
ATOM 4531 C CA . HIS B 1 266 ? 36.785 38.689 53.595 1.00 30.73 266 HIS B CA 1
ATOM 4532 C C . HIS B 1 266 ? 35.612 38.904 54.530 1.00 29.40 266 HIS B C 1
ATOM 4533 O O . HIS B 1 266 ? 35.522 39.932 55.191 1.00 30.53 266 HIS B O 1
ATOM 4540 N N . LEU B 1 267 ? 34.710 37.929 54.579 1.00 30.99 267 LEU B N 1
ATOM 4541 C CA . LEU B 1 267 ? 33.556 38.005 55.470 1.00 32.43 267 LEU B CA 1
ATOM 4542 C C . LEU B 1 267 ? 34.079 38.157 56.896 1.00 33.06 267 LEU B C 1
ATOM 4543 O O . LEU B 1 267 ? 33.610 38.999 57.660 1.00 32.31 267 LEU B O 1
ATOM 4548 N N . THR B 1 268 ? 35.069 37.339 57.245 1.00 32.96 268 THR B N 1
ATOM 4549 C CA . THR B 1 268 ? 35.682 37.400 58.570 1.00 31.41 268 THR B CA 1
ATOM 4550 C C . THR B 1 268 ? 36.158 38.830 58.836 1.00 31.54 268 THR B C 1
ATOM 4551 O O . THR B 1 268 ? 36.016 39.347 59.943 1.00 32.91 268 THR B O 1
ATOM 4555 N N . ALA B 1 269 ? 36.722 39.471 57.816 1.00 32.87 269 ALA B N 1
ATOM 4556 C CA . ALA B 1 269 ? 37.193 40.846 57.955 1.00 32.03 269 ALA B CA 1
ATOM 4557 C C . ALA B 1 269 ? 35.992 41.771 58.170 1.00 33.93 269 ALA B C 1
ATOM 4558 O O . ALA B 1 269 ? 36.027 42.694 58.990 1.00 33.15 269 ALA B O 1
ATOM 4560 N N . ALA B 1 270 ? 34.926 41.513 57.418 1.00 33.83 270 ALA B N 1
ATOM 4561 C CA . ALA B 1 270 ? 33.706 42.305 57.514 1.00 35.04 270 ALA B CA 1
ATOM 4562 C C . ALA B 1 270 ? 33.146 42.246 58.926 1.00 35.52 270 ALA B C 1
ATOM 4563 O O . ALA B 1 270 ? 32.584 43.221 59.414 1.00 35.63 270 ALA B O 1
ATOM 4565 N N . LEU B 1 271 ? 33.312 41.099 59.582 1.00 36.10 271 LEU B N 1
ATOM 4566 C CA . LEU B 1 271 ? 32.811 40.916 60.939 1.00 34.36 271 LEU B CA 1
ATOM 4567 C C . LEU B 1 271 ? 33.765 41.428 62.016 1.00 35.88 271 LEU B C 1
ATOM 4568 O O . LEU B 1 271 ? 33.491 41.297 63.205 1.00 36.51 271 LEU B O 1
ATOM 4573 N N . ASP B 1 272 ? 34.887 42.005 61.592 1.00 34.65 272 ASP B N 1
ATOM 4574 C CA . ASP B 1 272 ? 35.887 42.571 62.498 1.00 36.77 272 ASP B CA 1
ATOM 4575 C C . ASP B 1 272 ? 36.569 41.584 63.474 1.00 35.12 272 ASP B C 1
ATOM 4576 O O . ASP B 1 272 ? 36.847 41.925 64.622 1.00 35.68 272 ASP B O 1
ATOM 4581 N N . ARG B 1 273 ? 36.859 40.375 63.005 1.00 33.76 273 ARG B N 1
ATOM 4582 C CA . ARG B 1 273 ? 37.515 39.358 63.832 1.00 32.18 273 ARG B CA 1
ATOM 4583 C C . ARG B 1 273 ? 38.986 39.231 63.427 1.00 31.03 273 ARG B C 1
ATOM 4584 O O . ARG B 1 273 ? 39.308 39.313 62.239 1.00 31.11 273 ARG B O 1
ATOM 4592 N N . PRO B 1 274 ? 39.894 39.029 64.405 1.00 29.41 274 PRO B N 1
ATOM 4593 C CA . PRO B 1 274 ? 41.326 38.881 64.111 1.00 28.11 274 PRO B CA 1
ATOM 4594 C C . PRO B 1 274 ? 41.422 37.761 63.070 1.00 27.01 274 PRO B C 1
ATOM 4595 O O . PRO B 1 274 ? 40.797 36.720 63.228 1.00 26.83 274 PRO B O 1
ATOM 4599 N N . ASN B 1 275 ? 42.202 37.971 62.019 1.00 27.58 275 ASN B N 1
ATOM 4600 C CA . ASN B 1 275 ? 42.288 36.997 60.936 1.00 26.90 275 ASN B CA 1
ATOM 4601 C C . ASN B 1 275 ? 43.698 36.867 60.350 1.00 26.17 275 ASN B C 1
ATOM 4602 O O . ASN B 1 275 ? 44.322 37.858 59.964 1.00 26.78 275 ASN B O 1
ATOM 4607 N N . ILE B 1 276 ? 44.186 35.632 60.294 1.00 26.12 276 ILE B N 1
ATOM 4608 C CA . ILE B 1 276 ? 45.498 35.324 59.727 1.00 25.17 276 ILE B CA 1
ATOM 4609 C C . ILE B 1 276 ? 45.207 34.664 58.379 1.00 24.94 276 ILE B C 1
ATOM 4610 O O . ILE B 1 276 ? 44.650 33.569 58.341 1.00 24.16 276 ILE B O 1
ATOM 4615 N N . THR B 1 277 ? 45.554 35.311 57.275 1.00 23.84 277 THR B N 1
ATOM 4616 C CA . THR B 1 277 ? 45.314 34.679 55.983 1.00 24.72 277 THR B CA 1
ATOM 4617 C C . THR B 1 277 ? 46.644 34.230 55.406 1.00 25.25 277 THR B C 1
ATOM 4618 O O . THR B 1 277 ? 47.622 34.984 55.423 1.00 27.42 277 THR B O 1
ATOM 4622 N N . VAL B 1 278 ? 46.692 32.994 54.921 1.00 24.96 278 VAL B N 1
ATOM 4623 C CA . VAL B 1 278 ? 47.922 32.476 54.339 1.00 25.12 278 VAL B CA 1
ATOM 4624 C C . VAL B 1 278 ? 47.790 32.568 52.824 1.00 26.76 278 VAL B C 1
ATOM 4625 O O . VAL B 1 278 ? 46.798 32.102 52.257 1.00 25.76 278 VAL B O 1
ATOM 4629 N N . TYR B 1 279 ? 48.774 33.188 52.171 1.00 27.56 279 TYR B N 1
ATOM 4630 C CA . TYR B 1 279 ? 48.735 33.344 50.718 1.00 30.18 279 TYR B CA 1
ATOM 4631 C C . TYR B 1 279 ? 49.848 32.627 49.983 1.00 30.85 279 TYR B C 1
ATOM 4632 O O . TYR B 1 279 ? 50.971 32.537 50.464 1.00 29.64 279 TYR B O 1
ATOM 4641 N N . GLY B 1 280 ? 49.512 32.143 48.797 1.00 34.54 280 GLY B N 1
ATOM 4642 C CA . GLY B 1 280 ? 50.480 31.487 47.948 1.00 39.66 280 GLY B CA 1
ATOM 4643 C C . GLY B 1 280 ? 50.601 32.359 46.708 1.00 44.21 280 GLY B C 1
ATOM 4644 O O . GLY B 1 280 ? 51.309 33.367 46.735 1.00 44.51 280 GLY B O 1
ATOM 4645 N N . PRO B 1 281 ? 49.916 32.001 45.608 1.00 48.45 281 PRO B N 1
ATOM 4646 C CA . PRO B 1 281 ? 49.947 32.757 44.345 1.00 51.86 281 PRO B CA 1
ATOM 4647 C C . PRO B 1 281 ? 48.961 33.930 44.245 1.00 54.13 281 PRO B C 1
ATOM 4648 O O . PRO B 1 281 ? 48.479 34.253 43.160 1.00 54.46 281 PRO B O 1
ATOM 4652 N N . THR B 1 282 ? 48.660 34.556 45.377 1.00 57.51 282 THR B N 1
ATOM 4653 C CA . THR B 1 282 ? 47.757 35.702 45.407 1.00 60.94 282 THR B CA 1
ATOM 4654 C C . THR B 1 282 ? 48.478 36.832 46.136 1.00 63.06 282 THR B C 1
ATOM 4655 O O . THR B 1 282 ? 49.399 36.580 46.913 1.00 63.73 282 THR B O 1
ATOM 4659 N N . ASP B 1 283 ? 48.069 38.073 45.892 1.00 65.20 283 ASP B N 1
ATOM 4660 C CA . ASP B 1 283 ? 48.727 39.210 46.529 1.00 67.37 283 ASP B CA 1
ATOM 4661 C C . ASP B 1 283 ? 47.758 40.152 47.241 1.00 69.26 283 ASP B C 1
ATOM 4662 O O . ASP B 1 283 ? 46.813 40.662 46.632 1.00 70.23 283 ASP B O 1
ATOM 4667 N N . PRO B 1 284 ? 47.981 40.388 48.550 1.00 70.26 284 PRO B N 1
ATOM 4668 C CA . PRO B 1 284 ? 47.150 41.270 49.381 1.00 70.69 284 PRO B CA 1
ATOM 4669 C C . PRO B 1 284 ? 47.333 42.750 49.030 1.00 71.54 284 PRO B C 1
ATOM 4670 O O . PRO B 1 284 ? 46.525 43.339 48.306 1.00 72.15 284 PRO B O 1
ATOM 4674 N N . ASN B 1 293 ? 44.209 46.157 59.478 1.00 49.22 293 ASN B N 1
ATOM 4675 C CA . ASN B 1 293 ? 44.154 45.051 60.433 1.00 49.54 293 ASN B CA 1
ATOM 4676 C C . ASN B 1 293 ? 44.257 43.684 59.753 1.00 48.56 293 ASN B C 1
ATOM 4677 O O . ASN B 1 293 ? 43.980 42.646 60.363 1.00 48.03 293 ASN B O 1
ATOM 4682 N N . GLN B 1 294 ? 44.646 43.683 58.483 1.00 47.51 294 GLN B N 1
ATOM 4683 C CA . GLN B 1 294 ? 44.799 42.427 57.762 1.00 45.75 294 GLN B CA 1
ATOM 4684 C C . GLN B 1 294 ? 46.149 41.857 58.139 1.00 43.86 294 GLN B C 1
ATOM 4685 O O . GLN B 1 294 ? 47.146 42.581 58.184 1.00 43.90 294 GLN B O 1
ATOM 4691 N N . MET B 1 295 ? 46.184 40.564 58.426 1.00 40.65 295 MET B N 1
ATOM 4692 C CA . MET B 1 295 ? 47.441 39.921 58.765 1.00 36.70 295 MET B CA 1
ATOM 4693 C C . MET B 1 295 ? 47.714 38.911 57.670 1.00 35.04 295 MET B C 1
ATOM 4694 O O . MET B 1 295 ? 47.077 37.861 57.589 1.00 33.24 295 MET B O 1
ATOM 4699 N N . VAL B 1 296 ? 48.651 39.257 56.798 1.00 33.25 296 VAL B N 1
ATOM 4700 C CA . VAL B 1 296 ? 48.970 38.396 55.683 1.00 32.62 296 VAL B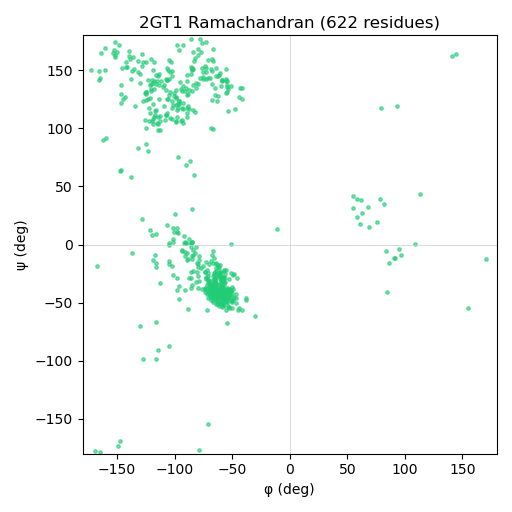 CA 1
ATOM 4701 C C . VAL B 1 296 ? 50.239 37.609 55.911 1.00 33.09 296 VAL B C 1
ATOM 4702 O O . VAL B 1 296 ? 51.331 38.163 56.078 1.00 30.96 296 VAL B O 1
ATOM 4706 N N . CYS B 1 297 ? 50.072 36.297 55.937 1.00 32.47 297 CYS B N 1
ATOM 4707 C CA . CYS B 1 297 ? 51.189 35.404 56.122 1.00 31.97 297 CYS B CA 1
ATOM 4708 C C . CYS B 1 297 ? 51.504 34.860 54.741 1.00 33.78 297 CYS B C 1
ATOM 4709 O O . CYS B 1 297 ? 50.748 34.049 54.196 1.00 31.47 297 CYS B O 1
ATOM 4712 N N . ARG B 1 298 ? 52.616 35.317 54.176 1.00 34.24 298 ARG B N 1
ATOM 4713 C CA . ARG B 1 298 ? 53.020 34.885 52.849 1.00 37.37 298 ARG B CA 1
ATOM 4714 C C . ARG B 1 298 ? 53.893 33.638 52.906 1.00 37.03 298 ARG B C 1
ATOM 4715 O O . ARG B 1 298 ? 54.737 33.481 53.786 1.00 36.53 298 ARG B O 1
ATOM 4723 N N . ALA B 1 299 ? 53.672 32.742 51.957 1.00 37.09 299 ALA B N 1
ATOM 4724 C CA . ALA B 1 299 ? 54.428 31.504 51.899 1.00 38.72 299 ALA B CA 1
ATOM 4725 C C . ALA B 1 299 ? 55.756 31.713 51.184 1.00 40.83 299 ALA B C 1
ATOM 4726 O O . ALA B 1 299 ? 55.878 32.588 50.325 1.00 40.87 299 ALA B O 1
ATOM 4728 N N . PRO B 1 300 ? 56.780 30.923 51.550 1.00 41.11 300 PRO B N 1
ATOM 4729 C CA . PRO B 1 300 ? 58.077 31.066 50.888 1.00 41.41 300 PRO B CA 1
ATOM 4730 C C . PRO B 1 300 ? 57.883 30.669 49.423 1.00 41.98 300 PRO B C 1
ATOM 4731 O O . PRO B 1 300 ? 57.228 29.666 49.125 1.00 40.82 300 PRO B O 1
ATOM 4735 N N . GLY B 1 301 ? 58.423 31.470 48.511 1.00 42.86 301 GLY B N 1
ATOM 4736 C CA . GLY B 1 301 ? 58.276 31.175 47.097 1.00 42.88 301 GLY B CA 1
ATOM 4737 C C . GLY B 1 301 ? 56.848 31.347 46.614 1.00 43.67 301 GLY B C 1
ATOM 4738 O O . GLY B 1 301 ? 56.491 30.880 45.527 1.00 43.92 301 GLY B O 1
ATOM 4739 N N . ASN B 1 302 ? 56.029 32.025 47.415 1.00 42.79 302 ASN B N 1
ATOM 4740 C CA . ASN B 1 302 ? 54.630 32.251 47.065 1.00 43.34 302 ASN B CA 1
ATOM 4741 C C . ASN B 1 302 ? 53.883 30.956 46.775 1.00 42.04 302 ASN B C 1
ATOM 4742 O O . ASN B 1 302 ? 52.970 30.929 45.949 1.00 41.93 302 ASN B O 1
ATOM 4747 N N . GLU B 1 303 ? 54.283 29.878 47.441 1.00 41.61 303 GLU B N 1
ATOM 4748 C CA . GLU B 1 303 ? 53.600 28.599 47.272 1.00 41.57 303 GLU B CA 1
ATOM 4749 C C . GLU B 1 303 ? 53.377 28.003 48.665 1.00 39.24 303 GLU B C 1
ATOM 4750 O O . GLU B 1 303 ? 54.319 27.756 49.414 1.00 37.99 303 GLU B O 1
ATOM 4756 N N . LEU B 1 304 ? 52.107 27.809 49.002 1.00 38.45 304 LEU B N 1
ATOM 4757 C CA . LEU B 1 304 ? 51.700 27.292 50.305 1.00 36.97 304 LEU B CA 1
ATOM 4758 C C . LEU B 1 304 ? 52.311 25.957 50.707 1.00 37.96 304 LEU B C 1
ATOM 4759 O O . LEU B 1 304 ? 52.378 25.636 51.897 1.00 36.16 304 LEU B O 1
ATOM 4764 N N . SER B 1 305 ? 52.767 25.183 49.726 1.00 38.44 305 SER B N 1
ATOM 4765 C CA . SER B 1 305 ? 53.387 23.897 50.019 1.00 38.64 305 SER B CA 1
ATOM 4766 C C . SER B 1 305 ? 54.571 24.128 50.933 1.00 38.88 305 SER B C 1
ATOM 4767 O O . SER B 1 305 ? 54.832 23.343 51.847 1.00 40.23 305 SER B O 1
ATOM 4770 N N . GLN B 1 306 ? 55.282 25.221 50.676 1.00 38.25 306 GLN B N 1
ATOM 4771 C CA . GLN B 1 306 ? 56.470 25.581 51.441 1.00 38.45 306 GLN B CA 1
ATOM 4772 C C . GLN B 1 306 ? 56.196 26.218 52.792 1.00 35.97 306 GLN B C 1
ATOM 4773 O O . GLN B 1 306 ? 57.121 26.412 53.584 1.00 36.18 306 GLN B O 1
ATOM 4779 N N . LEU B 1 307 ? 54.941 26.571 53.048 1.00 33.30 307 LEU B N 1
ATOM 4780 C CA . LEU B 1 307 ? 54.590 27.206 54.313 1.00 31.10 307 LEU B CA 1
ATOM 4781 C C . LEU B 1 307 ? 54.245 26.151 55.360 1.00 29.05 307 LEU B C 1
ATOM 4782 O O . LEU B 1 307 ? 53.212 25.488 55.268 1.00 29.76 307 LEU B O 1
ATOM 4787 N N . THR B 1 308 ? 55.121 26.008 56.347 1.00 29.22 308 THR B N 1
ATOM 4788 C CA . THR B 1 308 ? 54.948 25.037 57.424 1.00 28.59 308 THR B CA 1
ATOM 4789 C C . THR B 1 308 ? 54.048 25.575 58.526 1.00 27.73 308 THR B C 1
ATOM 4790 O O . THR B 1 308 ? 53.899 26.790 58.675 1.00 26.00 308 THR B O 1
ATOM 4794 N N . ALA B 1 309 ? 53.463 24.660 59.300 1.00 26.42 309 ALA B N 1
ATOM 4795 C CA . ALA B 1 309 ? 52.576 25.017 60.404 1.00 26.87 309 ALA B CA 1
ATOM 4796 C C . ALA B 1 309 ? 53.371 25.756 61.474 1.00 28.12 309 ALA B C 1
ATOM 4797 O O . ALA B 1 309 ? 52.858 26.647 62.153 1.00 25.97 309 ALA B O 1
ATOM 4799 N N . ASN B 1 310 ? 54.636 25.375 61.625 1.00 29.65 310 ASN B N 1
ATOM 4800 C CA . ASN B 1 310 ? 55.491 26.029 62.605 1.00 29.62 310 ASN B CA 1
ATOM 4801 C C . ASN B 1 310 ? 55.673 27.501 62.250 1.00 27.67 310 ASN B C 1
ATOM 4802 O O . ASN B 1 310 ? 55.659 28.364 63.132 1.00 27.81 310 ASN B O 1
ATOM 4807 N N . ALA B 1 311 ? 55.822 27.786 60.956 1.00 26.21 311 ALA B N 1
ATOM 4808 C CA . ALA B 1 311 ? 56.009 29.161 60.497 1.00 24.86 311 ALA B CA 1
ATOM 4809 C C . ALA B 1 311 ? 54.727 29.965 60.713 1.00 25.78 311 ALA B C 1
ATOM 4810 O O . ALA B 1 311 ? 54.772 31.163 60.992 1.00 24.74 311 ALA B O 1
ATOM 4812 N N . VAL B 1 312 ? 53.581 29.305 60.581 1.00 24.72 312 VAL B N 1
ATOM 4813 C CA . VAL B 1 312 ? 52.316 29.995 60.787 1.00 24.07 312 VAL B CA 1
ATOM 4814 C C . VAL B 1 312 ? 52.109 30.278 62.276 1.00 24.23 312 VAL B C 1
ATOM 4815 O O . VAL B 1 312 ? 51.614 31.347 62.650 1.00 23.00 312 VAL B O 1
ATOM 4819 N N . LYS B 1 313 ? 52.481 29.326 63.131 1.00 24.22 313 LYS B N 1
ATOM 4820 C CA . LYS B 1 313 ? 52.344 29.551 64.561 1.00 27.24 313 LYS B CA 1
ATOM 4821 C C . LYS B 1 313 ? 53.286 30.688 64.960 1.00 27.12 313 LYS B C 1
ATOM 4822 O O . LYS B 1 313 ? 52.928 31.537 65.779 1.00 27.40 313 LYS B O 1
ATOM 4828 N N . GLN B 1 314 ? 54.484 30.704 64.372 1.00 27.89 314 GLN B N 1
ATOM 4829 C CA . GLN B 1 314 ? 55.465 31.758 64.647 1.00 27.82 314 GLN B CA 1
ATOM 4830 C C . GLN B 1 314 ? 54.861 33.094 64.217 1.00 27.08 314 GLN B C 1
ATOM 4831 O O . GLN B 1 314 ? 55.041 34.121 64.872 1.00 27.89 314 GLN B O 1
ATOM 4837 N N . PHE B 1 315 ? 54.153 33.072 63.097 1.00 26.42 315 PHE B N 1
ATOM 4838 C CA . PHE B 1 315 ? 53.524 34.280 62.578 1.00 25.12 315 PHE B CA 1
ATOM 4839 C C . PHE B 1 315 ? 52.437 34.735 63.542 1.00 24.50 315 PHE B C 1
ATOM 4840 O O . PHE B 1 315 ? 52.308 35.925 63.843 1.00 22.69 315 PHE B O 1
ATOM 4848 N N . ILE B 1 316 ? 51.656 33.776 64.026 1.00 24.97 316 ILE B N 1
ATOM 4849 C CA . ILE B 1 316 ? 50.583 34.087 64.955 1.00 25.39 316 ILE B CA 1
ATOM 4850 C C . ILE B 1 316 ? 51.169 34.700 66.226 1.00 27.15 316 ILE B C 1
ATOM 4851 O O . ILE B 1 316 ? 50.659 35.694 66.746 1.00 26.23 316 ILE B O 1
ATOM 4856 N N . GLU B 1 317 ? 52.246 34.115 66.729 1.00 26.90 317 GLU B N 1
ATOM 4857 C CA . GLU B 1 317 ? 52.842 34.640 67.949 1.00 30.07 317 GLU B CA 1
ATOM 4858 C C . GLU B 1 317 ? 53.413 36.032 67.731 1.00 29.69 317 GLU B C 1
ATOM 4859 O O . GLU B 1 317 ? 53.255 36.915 68.572 1.00 30.54 317 GLU B O 1
ATOM 4865 N N . GLU B 1 318 ? 54.049 36.239 66.584 1.00 30.47 318 GLU B N 1
ATOM 4866 C CA . GLU B 1 318 ? 54.606 37.546 66.277 1.00 31.48 318 GLU B CA 1
ATOM 4867 C C . GLU B 1 318 ? 53.524 38.619 66.159 1.00 30.65 318 GLU B C 1
ATOM 4868 O O . GLU B 1 318 ? 53.747 39.774 66.501 1.00 30.05 318 GLU B O 1
ATOM 4874 N N . ASN B 1 319 ? 52.352 38.234 65.674 1.00 29.40 319 ASN B N 1
ATOM 4875 C CA . ASN B 1 319 ? 51.246 39.171 65.503 1.00 28.73 319 ASN B CA 1
ATOM 4876 C C . ASN B 1 319 ? 50.191 39.111 66.597 1.00 27.33 319 ASN B C 1
ATOM 4877 O O . ASN B 1 319 ? 49.126 39.717 66.470 1.00 26.55 319 ASN B O 1
ATOM 4882 N N . ALA B 1 320 ? 50.490 38.402 67.682 1.00 29.66 320 ALA B N 1
ATOM 4883 C CA . ALA B 1 320 ? 49.542 38.248 68.784 1.00 28.36 320 ALA B CA 1
ATOM 4884 C C . ALA B 1 320 ? 49.029 39.550 69.397 1.00 28.97 320 ALA B C 1
ATOM 4885 O O . ALA B 1 320 ? 47.826 39.696 69.643 1.00 26.85 320 ALA B O 1
ATOM 4887 N N . GLU B 1 321 ? 49.938 40.482 69.668 1.00 30.56 321 GLU B N 1
ATOM 4888 C CA . GLU B 1 321 ? 49.557 41.753 70.271 1.00 32.80 321 GLU B CA 1
ATOM 4889 C C . GLU B 1 321 ? 48.599 42.486 69.338 1.00 32.84 321 GLU B C 1
ATOM 4890 O O . GLU B 1 321 ? 47.594 43.048 69.773 1.00 32.86 321 GLU B O 1
ATOM 4896 N N . LYS B 1 322 ? 48.919 42.453 68.050 1.00 32.23 322 LYS B N 1
ATOM 4897 C CA . LYS B 1 322 ? 48.108 43.087 67.023 1.00 32.62 322 LYS B CA 1
ATOM 4898 C C . LYS B 1 322 ? 46.704 42.498 67.045 1.00 32.87 322 LYS B C 1
ATOM 4899 O O . LYS B 1 322 ? 45.709 43.224 67.146 1.00 32.84 322 LYS B O 1
ATOM 4905 N N . ALA B 1 323 ? 46.637 41.174 66.951 1.00 33.90 323 ALA B N 1
ATOM 4906 C CA . ALA B 1 323 ? 45.365 40.457 66.953 1.00 34.81 323 ALA B CA 1
ATOM 4907 C C . ALA B 1 323 ? 44.608 40.702 68.256 1.00 37.71 323 ALA B C 1
ATOM 4908 O O . ALA B 1 323 ? 43.385 40.882 68.254 1.00 37.75 323 ALA B O 1
ATOM 4910 N N . ALA B 1 324 ? 45.332 40.705 69.370 1.00 39.03 324 ALA B N 1
ATOM 4911 C CA . ALA B 1 324 ? 44.706 40.932 70.664 1.00 41.98 324 ALA B CA 1
ATOM 4912 C C . ALA B 1 324 ? 44.186 42.370 70.772 1.00 45.10 324 ALA B C 1
ATOM 4913 O O . ALA B 1 324 ? 43.132 42.610 71.367 1.00 43.98 324 ALA B O 1
ATOM 4915 N N . MET B 1 325 ? 44.915 43.317 70.176 1.00 48.62 325 MET B N 1
ATOM 4916 C CA . MET B 1 325 ? 44.536 44.731 70.221 1.00 53.55 325 MET B CA 1
ATOM 4917 C C . MET B 1 325 ? 43.092 45.036 69.823 1.00 55.56 325 MET B C 1
ATOM 4918 O O . MET B 1 325 ? 42.678 46.190 69.808 1.00 55.71 325 MET B O 1
ATOM 4923 N N . ILE B 1 326 ? 42.339 43.997 69.485 1.00 59.11 326 ILE B N 1
ATOM 4924 C CA . ILE B 1 326 ? 40.922 44.127 69.150 1.00 61.15 326 ILE B CA 1
ATOM 4925 C C . ILE B 1 326 ? 40.287 42.766 69.347 1.00 61.94 326 ILE B C 1
ATOM 4926 O O . ILE B 1 326 ? 39.494 42.619 70.301 1.00 63.33 326 ILE B O 1
#

Secondary structure (DSSP, 8-state):
-EEEEE----HHHHHHHHHHHHHHHHHSTT-EEEEEEEGGGTHHHHTSTTEEEEEEE-HHHHHTTTTSHHHHHHHHHHHHHHHHSB-SEEEE-S--HHHHHHTGGGSBS-EEEE-TTTSSSGGGGGG-SEEE---SSS-HHHHHHHHHHHHHT-PPPSSPP----HHHHHTT--TTTTSEEEEE---SSGGGS--HHHHHHHHHHTTTT--EEEE--SSHHHHHHHHHHHTT-TTEEEPPP--HHHHHHHHHT-SEEEEESSHHHHHHHHTT--EEEEESSS-HHHH---SSSEEEEEPGGG-GGG--HHHHHHHHHHTTTT-/-EEEEE--S-HHHHHTTHHHHHHHHHHSTT-EEEEEEEGGGTTTGGGSTTEEEEEEE-HHHHT--HHHHHHHTSS--SEEEE-S--HHHIIIIITTSSS-EEEE-TTTSSSGGGGGG-SEEE---SSS-HHHHHHHHHHHHHT-PPPSSPP----HHHHH-----EEEE---SSGGGS--HHHHHHHHHHTGGGT--EEE--SSHHHHHHHHHHHTT-TTEEEPPP--HHHHHHHHHH-SEEEEESSHHHHHHHHTT--EEEEESS-----EEEEPGGG-GGG--HHHHHHHHHHTHHHHHT-

B-factor: mean 31.43, std 11.17, range [12.84, 72.7]

Sequence (626 aa):
MRVLIVKTSSMGDVLHTLPALTDAQQAIPGIKFDWVVEEGFAQIPSWHAAVERVIPVAIRRWRKAWFSAPIKAERKAFREALQAKNYDAVIDAQGLVKSAALVTRLAHGVKHGMDWQTAREPLASLFYNRKHHIAKQQHAVERTRELFAKSLGYSKPQTQGDYAIAQHFLTNLPTDAGEYAVFLHATTRDDKHWPEEHWRELIGLLADSGIRIKLPWGAPHEEERAKRLAEGFAYVEVLPKMSLEGVARVLAGAKFVVSVDTGLSHLTAALDRPNITVYGPTDPGLIGGYGKNQMVCRAPGNELSQLTANAVKQFIEENAEKAMRVLIVKTSSMGDVLHTLPALTDAQQAIPGIKFDWVVEEGFAQIPSWHAAVERVIPVAIRRWRKRKAFREALQAKNYDAVIDAQGLVKSAALVTRLAHGVKHGMDWQTAREPLASLFYNRKHHIAKQQHAVERTRELFAKSLGYSKPQTQGDYAIAQHFLTNGEYAVFLHATTRDDKHWPEEHWRELIGLLADSGIRIKLPWGAPHEEERAKRLAEGFAYVEVLPKMSLEGVARVLAGAKFVVSVDTGLSHLTAALDRPNITVYGPTDPNQMVCRAPGNELSQLTANAVKQFIEENAEKAAMI

Foldseek 3Di:
DEEEEEQADDLLLVLLLLLLLVQVCVVPPPYAYAYEYAPQNQVLQVLAPRYDHYQHDHVVVCVVPVPDPVSVVVLVVRLCVQAVDADQEYEYLQLDLVSLVSHVLSHHHQYEYAALVDRPHSVSNVSGPHHDHFDPQDDSSVSSNCRSCVRPPHDRDPDAGASRSLVSQVVPADPQQAQAEEEAQDADDDQLGQDLVQLLVLVVVCQPVNGAYEYEDADVVRQVSLCVSCPPRPRYYYDDHDGPVVVLSVLLRHQEYEYTPHSVQQSNQNNLHQYEYEFAPDDCSNVNHGHQSYHYHYAVNSGSPRPHSVNVVVVCVVSVVSD/DEEEEEQADDLLLVLLLLLLLVQCCVVPPPYAYAYEYAPQNQVLVVLAPRYDHHQHDHVVVVVCAPVRLCVQAVDAGQEYEYLQLDQVSLVRHVLSHHYQYEYAALVARPHSVSNVSHPHHHHFDNPDDSNVSSNCRSCVRPPHDRDPDDGASRRLVSLVVPEQAEEEAQDADDPQQGQDLVQLLVLLVVCQVVPHAYEYEDADDPVLVSLCVSCPPRPRYYYDDHDRPVVVLSVLLHYQEYEYTPHSVQSSNVNSVHCYEYEFAPDDDVYHYHYAVNSGSNRPHSVSVVVSCVVCVVSNVVD

Radius of gyration: 29.07 Å; Cα contacts (8 Å, |Δi|>4): 1261; chains: 2; bounding box: 89×56×49 Å

Solvent-accessible surface area: 28300 Å² total; per-residue (Å²): 116,51,0,0,0,0,24,6,46,47,31,5,52,0,0,14,0,0,0,0,0,8,6,0,57,128,50,32,117,62,1,70,0,2,0,0,0,28,75,54,38,26,62,0,0,63,9,4,72,0,18,96,141,39,4,66,1,2,17,171,114,9,156,128,56,37,158,42,80,93,19,86,61,72,20,114,61,11,75,95,27,0,66,80,79,119,13,84,4,0,0,0,5,23,1,55,48,136,6,0,34,45,0,0,136,37,4,71,26,54,31,6,0,11,23,122,120,5,0,173,71,52,100,0,2,120,63,7,88,119,102,28,98,0,49,112,107,60,54,46,0,35,41,7,3,32,0,0,4,98,13,23,72,34,101,53,43,171,98,74,7,67,3,38,0,15,146,82,9,99,127,95,58,16,144,23,41,40,99,0,0,0,0,5,2,22,18,120,153,136,68,31,37,3,38,52,124,26,1,81,95,0,0,30,64,16,52,141,68,70,32,73,0,18,0,14,48,44,26,103,104,33,41,97,28,0,113,113,0,16,125,79,38,112,39,15,71,42,6,85,137,68,62,26,61,24,11,0,87,15,0,8,3,0,117,21,0,0,0,0,14,19,25,41,9,24,0,0,0,1,3,68,60,11,1,1,7,0,8,1,55,35,15,11,47,90,76,3,30,22,18,151,25,28,5,54,6,79,5,24,19,24,89,5,61,77,4,65,0,68,34,0,49,50,33,22,101,111,22,51,139,91,47,111,67,0,0,0,0,15,4,42,50,22,3,31,0,0,14,0,0,0,0,0,17,9,0,50,126,51,31,114,58,1,73,0,0,0,0,0,20,65,56,44,4,18,0,0,50,6,3,66,0,14,35,16,9,4,35,2,1,12,170,110,81,170,201,167,157,77,14,97,105,35,0,76,36,13,96,10,86,4,0,0,0,3,4,0,12,46,97,0,0,21,49,0,0,152,33,5,76,24,51,29,6,0,14,20,130,118,4,0,139,72,49,99,0,4,119,54,8,91,121,101,28,95,0,51,127,184,63,82,37,16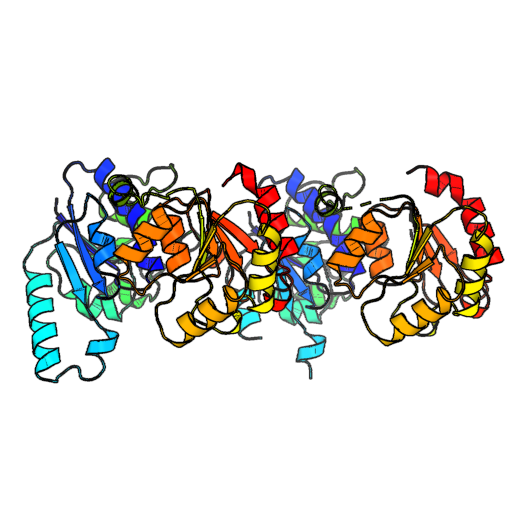,42,44,11,1,33,1,0,4,98,12,21,71,34,104,52,40,167,96,164,25,81,33,24,0,47,89,67,8,152,111,65,68,122,27,0,0,0,5,3,31,25,108,158,135,64,33,42,4,40,56,122,25,1,81,94,0,0,26,62,23,45,144,71,61,44,152,1,48,0,7,30,42,38,93,126,21,41,79,40,0,92,108,2,13,111,78,42,114,44,10,82,45,9,93,152,38,61,31,31,11,9,0,73,22,0,28,27,0,121,36,0,0,0,0,24,12,22,41,8,60,0,0,38,5,5,82,62,19,16,1,8,1,20,4,72,41,130,76,139,99,7,32,7,141,4,69,66,85,79,4,72,87,3,66,3,87,34,0,58,109,38,28,110,143,22,48,153,94,13,81,158,121

CATH classification: 3.40.50.2000 (+1 more: 3.40.50.2000)

Organism: Escherichia coli (strain UTI89 / UPEC) (NCBI:txid364106)